Protein AF-A0A2A9NE78-F1 (afdb_monomer_lite)

Foldseek 3Di:
DDDDDPPDPDPDPPPPPPPDQPPDDDDDDPVVVLVVLLVLLVVQLVLLLVLLLVLLFPPPPDPDDDDDPDPNSLQCQDCVHVCNVNVHHHDFHFFQQLAKKKWFKKWFPFFFDDPPPDDTAIDIDTFMDGQQCQLVLLVCLLAPNAPPVSLNRLLRGPDPPPDPPPPPPPPPPPPPDPVNVVVVVVVVVVVVVVVVVVVVVPDDDDDDDDDDDDDDDDDDDDPDPDPPPPPDPPVNVVSSVVSCVVCSVVCVVPNRIFTAKMKIASGNSLSVSLSVQLQPDSVRHGLLVVLVVVVPPVVCVPPPVPDDPDPDDPPPPCSPPNVNSNVSSVVRSLVSSLSSLLSQLLLLQQNVHHRAQPDSGSPDSRAPPDPVNSVDRDDLSNQAMEMEGEPPDPCRVVSLVSNVVSQVVSCVVRVVVPCPPDDNPDPPRDTSYHYFYAYRSGFTDRPPDPDTDNGDDDPPPDQQPLVVVLVVLVVCLVVLVDQDDPCNVVSVVVNVVSVVVNVVSVVVNSVSVSSVCVVVVCNVVSSD

Secondary structure (DSSP, 8-state):
---PPPP-PPP-------PPPPPPPPPPPHHHHHHHHHHHHHHHHHHHHHHHHHHHSPPP--TTS-PPPPP-GGGGGSTTSHHHHTT----PPPGGGGS-EEEEEEEEEEEEPPSTTSPPEEEEEEEEEEGGGHHHHHHHHTSTTS-HHHHHHHHTB--TTS-----------S---HHHHHHHHHHHHHHHHHHHTTTGGG------PPPPP-PPPP-----SPPP---PPPHHHHHHHHHHHHHHGGGGGTS-SEEEEEEEEESSHHHHHHHHHHTTB-TTS-BHHHHHHHGGG-GGGGS-GGGPPPTTPPPP--GGG-HHHHHHHHHHHHHHHHHHHHHHHHHHHHTGGG--TT--SSTT---TTTSGGGGTSPPPHHHH-EEEEEETTSTTHHHHHHHHHHHHHHHHHHHHHHHTTTT----TTPPPSEEEEEE-TT--EE-TTS--EEPPPPP------HHHHHHHHHHHHGGGGS---STTHHHHHHHHHHHHHHHHHHHHHHHHHHHHHHHHHHHHHHT--

Organism: NCBI:txid703135

Sequence (528 aa):
MIRCSPPRAFPAQRAVKTSTPPPAQPPGPPAEAVRILSRRIEKAERDERMSITMAMTPPKTHMGGFTRPQKIVPFNWLPGGHLSHNNKLYEPPPPQAYEPHTVFLLEGRYLSRQSLGRVDAVKYIVEVCQEGDLEAVLRRYNSHKAPAELIEAMDNARWPWVTKRGKLKEIKSKHITSEEEAAIFQEAAEDVEDIEHLQEEQGAELDIPPPVEHPTEHLPDPDTPPPSTSRATSKDEALRAATRAKYLPTLSTTPFFRPLLTITLPTRPLALSILRLSKSLINGLPFNSYVMSDLVSPMHFFIPSLRPKKGSKPPQTEFQHPSTYNARTRCLRLDRLLHLSSSLAELLIGARGGIAGLRFSPDTLGRGLNPHDLVHPLTPSQRTISIGVGAWYKREEELRRDYELTNRHILERYTDTYDSHTLRYSSSSPDPFAIYQLDEFGKRFIPGTSTQVPWAPVKQFLAPSSARELTQLRKKLPEYKYIEGPNAKQLSEERKELIARIDALNVQHIRELAAWKAARHARVTYAG

Radius of gyration: 31.41 Å; chains: 1; bounding box: 91×76×102 Å

Structure (mmCIF, N/CA/C/O backbone):
data_AF-A0A2A9NE78-F1
#
_entry.id   AF-A0A2A9NE78-F1
#
loop_
_atom_site.group_PDB
_atom_site.id
_atom_site.type_symbol
_atom_site.label_atom_id
_atom_site.label_alt_id
_atom_site.label_comp_id
_atom_site.label_asym_id
_atom_site.label_entity_id
_atom_site.label_seq_id
_atom_site.pdbx_PDB_ins_code
_atom_site.Cartn_x
_atom_site.Cartn_y
_atom_site.Cartn_z
_atom_site.occupancy
_atom_site.B_iso_or_equiv
_atom_site.auth_seq_id
_atom_site.auth_comp_id
_atom_site.auth_asym_id
_atom_site.auth_atom_id
_atom_site.pdbx_PDB_model_num
ATOM 1 N N . MET A 1 1 ? 58.543 33.494 0.838 1.00 46.06 1 MET A N 1
ATOM 2 C CA . MET A 1 1 ? 58.643 32.395 -0.151 1.00 46.06 1 MET A CA 1
ATOM 3 C C . MET A 1 1 ? 57.917 31.173 0.396 1.00 46.06 1 MET A C 1
ATOM 5 O O . MET A 1 1 ? 58.425 30.536 1.309 1.00 46.06 1 MET A O 1
ATOM 9 N N . ILE A 1 2 ? 56.710 30.887 -0.097 1.00 45.94 2 ILE A N 1
ATOM 10 C CA . ILE A 1 2 ? 55.918 29.718 0.318 1.00 45.94 2 ILE A CA 1
ATOM 11 C C . ILE A 1 2 ? 56.393 28.525 -0.520 1.00 45.94 2 ILE A C 1
ATOM 13 O O . ILE A 1 2 ? 56.234 28.521 -1.739 1.00 45.94 2 ILE A O 1
ATOM 17 N N . ARG A 1 3 ? 57.033 27.539 0.121 1.00 49.00 3 ARG A N 1
ATOM 18 C CA . ARG A 1 3 ? 57.474 26.298 -0.535 1.00 49.00 3 ARG A CA 1
ATOM 19 C C . ARG A 1 3 ? 56.240 25.464 -0.887 1.00 49.00 3 ARG A C 1
ATOM 21 O O . ARG A 1 3 ? 55.664 24.821 -0.016 1.00 49.00 3 ARG A O 1
ATOM 28 N N . CYS A 1 4 ? 55.837 25.483 -2.154 1.00 48.81 4 CYS A N 1
ATOM 29 C CA . CYS A 1 4 ? 54.844 24.550 -2.677 1.00 48.81 4 CYS A CA 1
ATOM 30 C C . CYS A 1 4 ? 55.452 23.141 -2.669 1.00 48.81 4 CYS A C 1
ATOM 32 O O . CYS A 1 4 ? 56.478 22.904 -3.306 1.00 48.81 4 CYS A O 1
ATOM 34 N N . SER A 1 5 ? 54.861 22.213 -1.915 1.00 58.41 5 SER A N 1
ATOM 35 C CA . SER A 1 5 ? 55.251 20.803 -1.970 1.00 58.41 5 SER A CA 1
ATOM 36 C C . SER A 1 5 ? 54.915 20.225 -3.352 1.00 58.41 5 SER A C 1
ATOM 38 O O . SER A 1 5 ? 53.854 20.550 -3.891 1.00 58.41 5 SER A O 1
ATOM 40 N N . PRO A 1 6 ? 55.781 19.378 -3.937 1.00 70.56 6 PRO A N 1
ATOM 41 C CA . PRO A 1 6 ? 55.504 18.758 -5.227 1.00 70.56 6 PRO A CA 1
ATOM 42 C C . PRO A 1 6 ? 54.228 17.901 -5.148 1.00 70.56 6 PRO A C 1
ATOM 44 O O . PRO A 1 6 ? 53.963 17.297 -4.100 1.00 70.56 6 PRO A O 1
ATOM 47 N N . PRO A 1 7 ? 53.425 17.836 -6.226 1.00 66.19 7 PRO A N 1
ATOM 48 C CA . PRO A 1 7 ? 52.207 17.039 -6.251 1.00 66.19 7 PRO A CA 1
ATOM 49 C C . PRO A 1 7 ? 52.546 15.578 -5.940 1.00 66.19 7 PRO A C 1
ATOM 51 O O . PRO A 1 7 ? 53.390 14.964 -6.592 1.00 66.19 7 PRO A O 1
ATOM 54 N N . ARG A 1 8 ? 51.896 15.021 -4.912 1.00 67.44 8 ARG A N 1
ATOM 55 C CA . ARG A 1 8 ? 51.997 13.598 -4.570 1.00 67.44 8 ARG A CA 1
ATOM 56 C C . ARG A 1 8 ? 51.549 12.802 -5.795 1.00 67.44 8 ARG A C 1
ATOM 58 O O . ARG A 1 8 ? 50.382 12.888 -6.174 1.00 67.44 8 ARG A O 1
ATOM 65 N N . ALA A 1 9 ? 52.466 12.057 -6.412 1.00 69.00 9 ALA A N 1
ATOM 66 C CA . ALA A 1 9 ? 52.138 11.156 -7.507 1.00 69.00 9 ALA A CA 1
ATOM 67 C C . ALA A 1 9 ? 51.003 10.229 -7.051 1.00 69.00 9 ALA A C 1
ATOM 69 O O . ALA A 1 9 ? 51.137 9.526 -6.045 1.00 69.00 9 ALA A O 1
ATOM 70 N N . PHE A 1 10 ? 49.862 10.277 -7.744 1.00 62.84 10 PHE A N 1
ATOM 71 C CA . PHE A 1 10 ? 48.776 9.340 -7.486 1.00 62.84 10 PHE A CA 1
ATOM 72 C C . PHE A 1 10 ? 49.339 7.923 -7.644 1.00 62.84 10 PHE A C 1
ATOM 74 O O . PHE A 1 10 ? 50.047 7.672 -8.623 1.00 62.84 10 PHE A O 1
ATOM 81 N N . PRO A 1 11 ? 49.081 7.001 -6.698 1.00 68.44 11 PRO A N 1
ATOM 82 C CA . PRO A 1 11 ? 49.535 5.627 -6.841 1.00 68.44 11 PRO A CA 1
ATOM 83 C C . PRO A 1 11 ? 49.015 5.105 -8.179 1.00 68.44 11 PRO A C 1
ATOM 85 O O . PRO A 1 11 ? 47.812 5.198 -8.440 1.00 68.44 11 PRO A O 1
ATOM 88 N N . ALA A 1 12 ? 49.930 4.624 -9.030 1.00 67.81 12 ALA A N 1
ATOM 89 C CA . ALA A 1 12 ? 49.599 4.048 -10.326 1.00 67.81 12 ALA A CA 1
ATOM 90 C C . ALA A 1 12 ? 48.401 3.116 -10.137 1.00 67.81 12 ALA A C 1
ATOM 92 O O . ALA A 1 12 ? 48.454 2.210 -9.297 1.00 67.81 12 ALA A O 1
ATOM 93 N N . GLN A 1 13 ? 47.295 3.412 -10.830 1.00 66.94 13 GLN A N 1
ATOM 94 C CA . GLN A 1 13 ? 46.065 2.641 -10.713 1.00 66.94 13 GLN A CA 1
ATOM 95 C C . GLN A 1 13 ? 46.436 1.176 -10.910 1.00 66.94 13 GLN A C 1
ATOM 97 O O . GLN A 1 13 ? 46.930 0.794 -11.970 1.00 66.94 13 GLN A O 1
ATOM 102 N N . ARG A 1 14 ? 46.291 0.379 -9.844 1.00 65.44 14 ARG A N 1
ATOM 103 C CA . ARG A 1 14 ? 46.592 -1.051 -9.861 1.00 65.44 14 ARG A CA 1
ATOM 104 C C . ARG A 1 14 ? 45.829 -1.620 -11.049 1.00 65.44 14 ARG A C 1
ATOM 106 O O . ARG A 1 14 ? 44.600 -1.570 -11.024 1.00 65.44 14 ARG A O 1
ATOM 113 N N . ALA A 1 15 ? 46.550 -2.080 -12.075 1.00 70.19 15 ALA A N 1
ATOM 114 C CA . ALA A 1 15 ? 45.949 -2.659 -13.267 1.00 70.19 15 ALA A CA 1
ATOM 115 C C . ALA A 1 15 ? 44.880 -3.652 -12.804 1.00 70.19 15 ALA A C 1
ATOM 117 O O . ALA A 1 15 ? 45.188 -4.599 -12.070 1.00 70.19 15 ALA A O 1
ATOM 118 N N . VAL A 1 16 ? 43.614 -3.352 -13.112 1.00 70.12 16 VAL A N 1
ATOM 119 C CA . VAL A 1 16 ? 42.485 -4.195 -12.725 1.00 70.12 16 VAL A CA 1
ATOM 120 C C . VAL A 1 16 ? 42.755 -5.532 -13.389 1.00 70.12 16 VAL A C 1
ATOM 122 O O . VAL A 1 16 ? 42.703 -5.623 -14.612 1.00 70.12 16 VAL A O 1
ATOM 125 N N . LYS A 1 17 ? 43.143 -6.540 -12.594 1.00 73.06 17 LYS A N 1
ATOM 126 C CA . LYS A 1 17 ? 43.376 -7.895 -13.092 1.00 73.06 17 LYS A CA 1
ATOM 127 C C . LYS A 1 17 ? 42.124 -8.285 -13.867 1.00 73.06 17 LYS A C 1
ATOM 129 O O . LYS A 1 17 ? 41.056 -8.402 -13.270 1.00 73.06 17 LYS A O 1
ATOM 134 N N . THR A 1 18 ? 42.256 -8.428 -15.180 1.00 69.31 18 THR A N 1
ATOM 135 C CA . THR A 1 18 ? 41.216 -8.931 -16.070 1.00 69.31 18 THR A CA 1
ATOM 136 C C . THR A 1 18 ? 40.994 -10.393 -15.708 1.00 69.31 18 THR A C 1
ATOM 138 O O . THR A 1 18 ? 41.598 -11.294 -16.279 1.00 69.31 18 THR A O 1
ATOM 141 N N . SER A 1 19 ? 40.194 -10.642 -14.668 1.00 74.94 19 SER A N 1
ATOM 142 C CA . SER A 1 19 ? 39.783 -11.995 -14.325 1.00 74.94 19 SER A CA 1
ATOM 143 C C . SER A 1 19 ? 39.000 -12.534 -15.510 1.00 74.94 19 SER A C 1
ATOM 145 O O . SER A 1 19 ? 37.966 -11.965 -15.870 1.00 74.94 19 SER A O 1
ATOM 147 N N . THR A 1 20 ? 39.504 -13.602 -16.120 1.00 79.25 20 THR A N 1
ATOM 148 C CA . THR A 1 20 ? 38.792 -14.350 -17.153 1.00 79.25 20 THR A CA 1
ATOM 149 C C . THR A 1 20 ? 37.369 -14.618 -16.653 1.00 79.25 20 THR A C 1
ATOM 151 O O . THR A 1 20 ? 37.225 -15.063 -15.507 1.00 79.25 20 THR A O 1
ATOM 154 N N . PRO A 1 21 ? 36.319 -14.297 -17.433 1.00 76.56 21 PRO A N 1
ATOM 155 C CA . PRO A 1 21 ? 34.951 -14.528 -16.994 1.00 76.56 21 PRO A CA 1
ATOM 156 C C . PRO A 1 21 ? 34.795 -16.012 -16.632 1.00 76.56 21 PRO A C 1
ATOM 158 O O . PRO A 1 21 ? 35.330 -16.866 -17.346 1.00 76.56 21 PRO A O 1
ATOM 161 N N . PRO A 1 22 ? 34.118 -16.338 -15.517 1.00 78.94 22 PRO A N 1
ATOM 162 C CA . PRO A 1 22 ? 33.900 -17.728 -15.145 1.00 78.94 22 PRO A CA 1
ATOM 163 C C . PRO A 1 22 ? 33.196 -18.467 -16.297 1.00 78.94 22 PRO A C 1
ATOM 165 O O . PRO A 1 22 ? 32.340 -17.867 -16.958 1.00 78.94 22 PRO A O 1
ATOM 168 N N . PRO A 1 23 ? 33.548 -19.741 -16.562 1.00 85.12 23 PRO A N 1
ATOM 169 C CA . PRO A 1 23 ? 32.926 -20.520 -17.628 1.00 85.12 23 PRO A CA 1
ATOM 170 C C . PRO A 1 23 ? 31.403 -20.535 -17.453 1.00 85.12 23 PRO A C 1
ATOM 172 O O . PRO A 1 23 ? 30.902 -20.625 -16.328 1.00 85.12 23 PRO A O 1
ATOM 175 N N . ALA A 1 24 ? 30.667 -20.412 -18.562 1.00 82.19 24 ALA A N 1
ATOM 176 C CA . ALA A 1 24 ? 29.209 -20.415 -18.544 1.00 82.19 24 ALA A CA 1
ATOM 177 C C . ALA A 1 24 ? 28.707 -21.716 -17.897 1.00 82.19 24 ALA A C 1
ATOM 179 O O . ALA A 1 24 ? 29.040 -22.808 -18.355 1.00 82.19 24 ALA A O 1
ATOM 180 N N . GLN A 1 25 ? 27.935 -21.601 -16.814 1.00 81.88 25 GLN A N 1
ATOM 181 C CA . GLN A 1 25 ? 27.323 -22.768 -16.184 1.00 81.88 25 GLN A CA 1
ATOM 182 C C . GLN A 1 25 ? 26.354 -23.426 -17.180 1.00 81.88 25 GLN A C 1
ATOM 184 O O . GLN A 1 25 ? 25.634 -22.700 -17.876 1.00 81.88 25 GLN A O 1
ATOM 189 N N . PRO A 1 26 ? 26.319 -24.770 -17.269 1.00 85.25 26 PRO A N 1
ATOM 190 C CA . PRO A 1 26 ? 25.344 -25.454 -18.107 1.00 85.25 26 PRO A CA 1
ATOM 191 C C . PRO A 1 26 ? 23.920 -25.044 -17.690 1.00 85.25 26 PRO A C 1
ATOM 193 O O . PRO A 1 26 ? 23.681 -24.799 -16.502 1.00 85.25 26 PRO A O 1
ATOM 196 N N . PRO A 1 27 ? 22.972 -24.930 -18.639 1.00 83.75 27 PRO A N 1
ATOM 197 C CA . PRO A 1 27 ? 21.602 -24.553 -18.320 1.00 83.75 27 PRO A CA 1
ATOM 198 C C . PRO A 1 27 ? 21.004 -25.578 -17.350 1.00 83.75 27 PRO A C 1
ATOM 200 O O . PRO A 1 27 ? 20.938 -26.767 -17.655 1.00 83.75 27 PRO A O 1
ATOM 203 N N . GLY A 1 28 ? 20.601 -25.118 -16.163 1.00 88.50 28 GLY A N 1
ATOM 204 C CA . GLY A 1 28 ? 19.933 -25.961 -15.175 1.00 88.50 28 GLY A CA 1
ATOM 205 C C . GLY A 1 28 ? 18.557 -26.451 -15.655 1.00 88.50 28 GLY A C 1
ATOM 206 O O . GLY A 1 28 ? 18.054 -25.995 -16.689 1.00 88.50 28 GLY A O 1
ATOM 207 N N . PRO A 1 29 ? 17.908 -27.354 -14.900 1.00 91.50 29 PRO A N 1
ATOM 208 C CA . PRO A 1 29 ? 16.560 -27.828 -15.195 1.00 91.50 29 PRO A CA 1
ATOM 209 C C . PRO A 1 29 ? 15.573 -26.668 -15.431 1.00 91.50 29 PRO A C 1
ATOM 211 O O . PRO A 1 29 ? 15.650 -25.639 -14.751 1.00 91.50 29 PRO A O 1
ATOM 214 N N . PRO A 1 30 ? 14.573 -26.822 -16.319 1.00 81.56 30 PRO A N 1
ATOM 215 C CA . PRO A 1 30 ? 13.663 -25.732 -16.684 1.00 81.56 30 PRO A CA 1
ATOM 216 C C . PRO A 1 30 ? 12.898 -25.161 -15.480 1.00 81.56 30 PRO A C 1
ATOM 218 O O . PRO A 1 30 ? 12.689 -23.953 -15.401 1.00 81.56 30 PRO A O 1
ATOM 221 N N . ALA A 1 31 ? 12.540 -25.996 -14.498 1.00 81.69 31 ALA A N 1
ATOM 222 C CA . ALA A 1 31 ? 11.894 -25.559 -13.257 1.00 81.69 31 ALA A CA 1
ATOM 223 C C . ALA A 1 31 ? 12.786 -24.629 -12.412 1.00 81.69 31 ALA A C 1
ATOM 225 O O . ALA A 1 31 ? 12.296 -23.679 -11.794 1.00 81.69 31 ALA A O 1
ATOM 226 N N . GLU A 1 32 ? 14.096 -24.878 -12.395 1.00 86.94 32 GLU A N 1
ATOM 227 C CA . GLU A 1 32 ? 15.063 -24.025 -11.710 1.00 86.94 32 GLU A CA 1
ATOM 228 C C . GLU A 1 32 ? 15.209 -22.684 -12.430 1.00 86.94 32 GLU A C 1
ATOM 230 O O . GLU A 1 32 ? 15.196 -21.639 -11.779 1.00 86.94 32 GLU A O 1
ATOM 235 N N . ALA A 1 33 ? 15.221 -22.688 -13.767 1.00 83.69 33 ALA A N 1
ATOM 236 C CA . ALA A 1 33 ? 15.226 -21.462 -14.562 1.00 83.69 33 ALA A CA 1
ATOM 237 C C . ALA A 1 33 ? 14.019 -20.559 -14.236 1.00 83.69 33 ALA A C 1
ATOM 239 O O . ALA A 1 33 ? 14.192 -19.349 -14.076 1.00 83.69 33 ALA A O 1
ATOM 240 N N . VAL A 1 34 ? 12.821 -21.132 -14.033 1.00 79.00 34 VAL A N 1
ATOM 241 C CA . VAL A 1 34 ? 11.624 -20.373 -13.606 1.00 79.00 34 VAL A CA 1
ATOM 242 C C . VAL A 1 34 ? 11.826 -19.728 -12.237 1.00 79.00 34 VAL A C 1
ATOM 244 O O . VAL A 1 34 ? 11.523 -18.550 -12.060 1.00 79.00 34 VAL A O 1
ATOM 247 N N . ARG A 1 35 ? 12.356 -20.484 -11.266 1.00 85.62 35 ARG A N 1
ATOM 248 C CA . ARG A 1 35 ? 12.626 -19.984 -9.907 1.00 85.62 35 ARG A CA 1
ATOM 249 C C . ARG A 1 35 ? 13.704 -18.899 -9.904 1.00 85.62 35 ARG A C 1
ATOM 251 O O . ARG A 1 35 ? 13.615 -17.939 -9.143 1.00 85.62 35 ARG A O 1
ATOM 258 N N . ILE A 1 36 ? 14.734 -19.036 -10.738 1.00 86.75 36 ILE A N 1
ATOM 259 C CA . ILE A 1 36 ? 15.783 -18.022 -10.894 1.00 86.75 36 ILE A CA 1
ATOM 260 C C . ILE A 1 36 ? 15.187 -16.747 -11.493 1.00 86.75 36 ILE A C 1
ATOM 262 O O . ILE A 1 36 ? 15.444 -15.660 -10.975 1.00 86.75 36 ILE A O 1
ATOM 266 N N . LEU A 1 37 ? 14.371 -16.871 -12.542 1.00 85.19 37 LEU A N 1
ATOM 267 C CA . LEU A 1 37 ? 13.705 -15.742 -13.186 1.00 85.19 37 LEU A CA 1
ATOM 268 C C . LEU A 1 37 ? 12.755 -15.029 -12.215 1.00 85.19 37 LEU A C 1
ATOM 270 O O . LEU A 1 37 ? 12.850 -13.812 -12.072 1.00 85.19 37 LEU A O 1
ATOM 274 N N . SER A 1 38 ? 11.924 -15.760 -11.464 1.00 83.12 38 SER A N 1
ATOM 275 C CA . SER A 1 38 ? 11.022 -15.152 -10.476 1.00 83.12 38 SER A CA 1
ATOM 276 C C . SER A 1 38 ? 11.793 -14.384 -9.396 1.00 83.12 38 SER A C 1
ATOM 278 O O . SER A 1 38 ? 11.471 -13.234 -9.106 1.00 83.12 38 SER A O 1
ATOM 280 N N . ARG A 1 39 ? 12.889 -14.956 -8.875 1.00 88.62 39 ARG A N 1
ATOM 281 C CA . ARG A 1 39 ? 13.775 -14.280 -7.911 1.00 88.62 39 ARG A CA 1
ATOM 282 C C . ARG A 1 39 ? 14.427 -13.024 -8.491 1.00 88.62 39 ARG A C 1
ATOM 284 O O . ARG A 1 39 ? 14.633 -12.057 -7.756 1.00 88.62 39 ARG A O 1
ATOM 291 N N . ARG A 1 40 ? 14.790 -13.026 -9.780 1.00 88.88 40 ARG A N 1
ATOM 292 C CA . ARG A 1 40 ? 15.362 -11.852 -10.463 1.00 88.88 40 ARG A CA 1
ATOM 293 C C . ARG A 1 40 ? 14.331 -10.738 -10.612 1.00 88.88 40 ARG A C 1
ATOM 295 O O . ARG A 1 40 ? 14.656 -9.606 -10.269 1.00 88.88 40 ARG A O 1
ATOM 302 N N . ILE A 1 41 ? 13.103 -11.070 -11.008 1.00 88.50 41 ILE A N 1
ATOM 303 C CA . ILE A 1 41 ? 11.980 -10.125 -11.098 1.00 88.50 41 ILE A CA 1
ATOM 304 C C . ILE A 1 41 ? 11.679 -9.507 -9.724 1.00 88.50 41 ILE A C 1
ATOM 306 O O . ILE A 1 41 ? 11.654 -8.286 -9.576 1.00 88.50 41 ILE A O 1
ATOM 310 N N . GLU A 1 42 ? 11.529 -10.332 -8.682 1.00 89.25 42 GLU A N 1
ATOM 311 C CA . GLU A 1 42 ? 11.305 -9.853 -7.309 1.00 89.25 42 GLU A CA 1
ATOM 312 C C . GLU A 1 42 ? 12.451 -8.967 -6.808 1.00 89.25 42 GLU A C 1
ATOM 314 O O . GLU A 1 42 ? 12.244 -8.001 -6.068 1.00 89.25 42 GLU A O 1
ATOM 319 N N . LYS A 1 43 ? 13.688 -9.304 -7.186 1.00 91.75 43 LYS A N 1
ATOM 320 C CA . LYS A 1 43 ? 14.858 -8.499 -6.849 1.00 91.75 43 LYS A CA 1
ATOM 321 C C . LYS A 1 43 ? 14.836 -7.153 -7.570 1.00 91.75 43 LYS A C 1
ATOM 323 O O . LYS A 1 43 ? 15.115 -6.152 -6.921 1.00 91.75 43 LYS A O 1
ATOM 328 N N . ALA A 1 44 ? 14.507 -7.119 -8.856 1.00 90.50 44 ALA A N 1
ATOM 329 C CA . ALA A 1 44 ? 14.427 -5.883 -9.623 1.00 90.50 44 ALA A CA 1
ATOM 330 C C . ALA A 1 44 ? 13.433 -4.897 -8.993 1.00 90.50 44 ALA A C 1
ATOM 332 O O . ALA A 1 44 ? 13.774 -3.740 -8.754 1.00 90.50 44 ALA A O 1
ATOM 333 N N . GLU A 1 45 ? 12.251 -5.380 -8.609 1.00 92.81 45 GLU A N 1
ATOM 334 C CA . GLU A 1 45 ? 11.261 -4.564 -7.904 1.00 92.81 45 GLU A CA 1
ATOM 335 C C . GLU A 1 45 ? 11.745 -4.128 -6.511 1.00 92.81 45 GLU A C 1
ATOM 337 O O . GLU A 1 45 ? 11.556 -2.979 -6.097 1.00 92.81 45 GLU A O 1
ATOM 342 N N . ARG A 1 46 ? 12.400 -5.031 -5.766 1.00 93.50 46 ARG A N 1
ATOM 343 C CA . ARG A 1 46 ? 13.005 -4.707 -4.466 1.00 93.50 46 ARG A CA 1
ATOM 344 C C . ARG A 1 46 ? 14.035 -3.581 -4.600 1.00 93.50 46 ARG A C 1
ATOM 346 O O . ARG A 1 46 ? 14.050 -2.698 -3.743 1.00 93.50 46 ARG A O 1
ATOM 353 N N . ASP A 1 47 ? 14.867 -3.604 -5.636 1.00 92.62 47 ASP A N 1
ATOM 354 C CA . ASP A 1 47 ? 15.911 -2.604 -5.886 1.00 92.62 47 ASP A CA 1
ATOM 355 C C . ASP A 1 47 ? 15.310 -1.224 -6.233 1.00 92.62 47 ASP A C 1
ATOM 357 O O . ASP A 1 47 ? 15.782 -0.199 -5.727 1.00 92.62 47 ASP A O 1
ATOM 361 N N . GLU A 1 48 ? 14.220 -1.183 -7.009 1.00 93.50 48 GLU A N 1
ATOM 362 C CA . GLU A 1 48 ? 13.455 0.051 -7.264 1.00 93.50 48 GLU A CA 1
ATOM 363 C C . GLU A 1 48 ? 12.864 0.619 -5.970 1.00 93.50 48 GLU A C 1
ATOM 365 O O . GLU A 1 48 ? 13.090 1.784 -5.633 1.00 93.50 48 GLU A O 1
ATOM 370 N N . ARG A 1 49 ? 12.193 -0.225 -5.175 1.00 95.06 49 ARG A N 1
ATOM 371 C CA . ARG A 1 49 ? 11.642 0.163 -3.868 1.00 95.06 49 ARG A CA 1
ATOM 372 C C . ARG A 1 49 ? 12.719 0.707 -2.930 1.00 95.06 49 ARG A C 1
ATOM 374 O O . ARG A 1 49 ? 12.483 1.681 -2.215 1.00 95.06 49 ARG A O 1
ATOM 381 N N . MET A 1 50 ? 13.898 0.085 -2.898 1.00 93.38 50 MET A N 1
ATOM 382 C CA . MET A 1 50 ? 15.021 0.559 -2.083 1.00 93.38 50 MET A CA 1
ATOM 383 C C . MET A 1 50 ? 15.476 1.954 -2.511 1.00 93.38 50 MET A C 1
ATOM 385 O O . MET A 1 50 ? 15.695 2.800 -1.648 1.00 93.38 50 MET A O 1
ATOM 389 N N . SER A 1 51 ? 15.546 2.207 -3.816 1.00 93.06 51 SER A N 1
ATOM 390 C CA . SER A 1 51 ? 15.948 3.504 -4.378 1.00 93.06 51 SER A CA 1
ATOM 391 C C . SER A 1 51 ? 14.953 4.609 -4.027 1.00 93.06 51 SER A C 1
ATOM 393 O O . SER A 1 51 ? 15.351 5.661 -3.532 1.00 93.06 51 SER A O 1
ATOM 395 N N . ILE A 1 52 ? 13.653 4.331 -4.175 1.00 95.38 52 ILE A N 1
ATOM 396 C CA . ILE A 1 52 ? 12.573 5.243 -3.768 1.00 95.38 52 ILE A CA 1
ATOM 397 C C . ILE A 1 52 ? 12.639 5.506 -2.259 1.00 95.38 52 ILE A C 1
ATOM 399 O O . ILE A 1 52 ? 12.637 6.656 -1.825 1.00 95.38 52 ILE A O 1
ATOM 403 N N . THR A 1 53 ? 12.759 4.449 -1.447 1.00 95.69 53 THR A N 1
ATOM 404 C CA . THR A 1 53 ? 12.857 4.579 0.017 1.00 95.69 53 THR A CA 1
ATOM 405 C C . THR A 1 53 ? 14.054 5.448 0.413 1.00 95.69 53 THR A C 1
ATOM 407 O O . THR A 1 53 ? 13.929 6.277 1.311 1.00 95.69 53 THR A O 1
ATOM 410 N N . MET A 1 54 ? 15.206 5.284 -0.248 1.00 93.00 54 MET A N 1
ATOM 411 C CA . MET A 1 54 ? 16.404 6.091 0.004 1.00 93.00 54 MET A CA 1
ATOM 412 C C . MET A 1 54 ? 16.193 7.562 -0.360 1.00 93.00 54 MET A C 1
ATOM 414 O O . MET A 1 54 ? 16.548 8.418 0.441 1.00 93.00 54 MET A O 1
ATOM 418 N N . ALA A 1 55 ? 15.562 7.853 -1.502 1.00 93.50 55 ALA A N 1
ATOM 419 C CA . ALA A 1 55 ? 15.252 9.221 -1.924 1.00 93.50 55 ALA A CA 1
ATOM 420 C C . ALA A 1 55 ? 14.270 9.932 -0.972 1.00 93.50 55 ALA A C 1
ATOM 422 O O . ALA A 1 55 ? 14.377 11.135 -0.749 1.00 93.50 55 ALA A O 1
ATOM 423 N N . MET A 1 56 ? 13.328 9.182 -0.393 1.00 95.31 56 MET A N 1
ATOM 424 C CA . MET A 1 56 ? 12.339 9.699 0.559 1.00 95.31 56 MET A CA 1
ATOM 425 C C . MET A 1 56 ? 12.842 9.785 2.005 1.00 95.31 56 MET A C 1
ATOM 427 O O . MET A 1 56 ? 12.256 10.494 2.822 1.00 95.31 56 MET A O 1
ATOM 431 N N . THR A 1 57 ? 13.882 9.030 2.361 1.00 93.06 57 THR A N 1
ATOM 432 C CA . THR A 1 57 ? 14.422 9.046 3.723 1.00 93.06 57 THR A CA 1
ATOM 433 C C . THR A 1 57 ? 15.290 10.290 3.881 1.00 93.06 57 THR A C 1
ATOM 435 O O . THR A 1 57 ? 16.247 10.450 3.120 1.00 93.06 57 THR A O 1
ATOM 438 N N . PRO A 1 58 ? 15.012 11.171 4.858 1.00 88.69 58 PRO A N 1
ATOM 439 C CA . PRO A 1 58 ? 15.849 12.340 5.068 1.00 88.69 58 PRO A CA 1
ATOM 440 C C . PRO A 1 58 ? 17.292 11.903 5.357 1.00 88.69 58 PRO A C 1
ATOM 442 O O . PRO A 1 58 ? 17.511 10.900 6.051 1.00 88.69 58 PRO A O 1
ATOM 445 N N . PRO A 1 59 ? 18.293 12.631 4.834 1.00 84.62 59 PRO A N 1
ATOM 446 C CA . PRO A 1 59 ? 19.679 12.319 5.124 1.00 84.62 59 PRO A CA 1
ATOM 447 C C . PRO A 1 59 ? 19.901 12.410 6.634 1.00 84.62 59 PRO A C 1
ATOM 449 O O . PRO A 1 59 ? 19.467 13.359 7.287 1.00 84.62 59 PRO A O 1
ATOM 452 N N . LYS A 1 60 ? 20.583 11.411 7.203 1.00 82.62 60 LYS A N 1
ATOM 453 C CA . LYS A 1 60 ? 20.974 11.461 8.612 1.00 82.62 60 LYS A CA 1
ATOM 454 C C . LYS A 1 60 ? 21.871 12.679 8.818 1.00 82.62 60 LYS A C 1
ATOM 456 O O . LYS A 1 60 ? 22.913 12.788 8.172 1.00 82.62 60 LYS A O 1
ATOM 461 N N . THR A 1 61 ? 21.487 13.560 9.734 1.00 72.94 61 THR A N 1
ATOM 462 C CA . THR A 1 61 ? 22.280 14.715 10.161 1.00 72.94 61 THR A CA 1
ATOM 463 C C . THR A 1 61 ? 23.446 14.237 11.030 1.00 72.94 61 THR A C 1
ATOM 465 O O . THR A 1 61 ? 23.443 14.401 12.247 1.00 72.94 61 THR A O 1
ATOM 468 N N . HIS A 1 62 ? 24.431 13.562 10.437 1.00 64.19 62 HIS A N 1
ATOM 469 C CA . HIS A 1 62 ? 25.692 13.300 11.125 1.00 64.19 62 HIS A CA 1
ATOM 470 C C . HIS A 1 62 ? 26.542 14.572 11.091 1.00 64.19 62 HIS A C 1
ATOM 472 O O . HIS A 1 62 ? 26.781 15.137 10.024 1.00 64.19 62 HIS A O 1
ATOM 478 N N . MET A 1 63 ? 26.976 15.033 12.265 1.00 51.84 63 MET A N 1
ATOM 479 C CA . MET A 1 63 ? 27.845 16.199 12.395 1.00 51.84 63 MET A CA 1
ATOM 480 C C . MET A 1 63 ? 29.184 15.949 11.677 1.00 51.84 63 MET A C 1
ATOM 482 O O . MET A 1 63 ? 29.906 15.015 12.014 1.00 51.84 63 MET A O 1
ATOM 486 N N . GLY A 1 64 ? 29.516 16.797 10.699 1.00 58.59 64 GLY A N 1
ATOM 487 C CA . GLY A 1 64 ? 30.905 17.129 10.356 1.00 58.59 64 GLY A CA 1
ATOM 488 C C . GLY A 1 64 ? 31.739 16.137 9.534 1.00 58.59 64 GLY A C 1
ATOM 489 O O . GLY A 1 64 ? 32.958 16.158 9.665 1.00 58.59 64 GLY A O 1
ATOM 490 N N . GLY A 1 65 ? 31.153 15.302 8.670 1.00 64.75 65 GLY A N 1
ATOM 491 C CA . GLY A 1 65 ? 31.925 14.468 7.733 1.00 64.75 65 GLY A CA 1
ATOM 492 C C . GLY A 1 65 ? 31.363 14.500 6.313 1.00 64.75 65 GLY A C 1
ATOM 493 O O . GLY A 1 65 ? 30.146 14.498 6.139 1.00 64.75 65 GLY A O 1
ATOM 494 N N . PHE A 1 66 ? 32.235 14.501 5.294 1.00 63.53 66 PHE A N 1
ATOM 495 C CA . PHE A 1 66 ? 31.838 14.308 3.894 1.00 63.53 66 PHE A CA 1
ATOM 496 C C . PHE A 1 66 ? 31.066 12.989 3.772 1.00 63.53 66 PHE A C 1
ATOM 498 O O . PHE A 1 66 ? 31.646 11.900 3.831 1.00 63.53 66 PHE A O 1
ATOM 505 N N . THR A 1 67 ? 29.743 13.068 3.634 1.00 64.50 67 THR A N 1
ATOM 506 C CA . THR A 1 67 ? 28.921 11.893 3.361 1.00 64.50 67 THR A CA 1
ATOM 507 C C . THR A 1 67 ? 29.322 11.361 1.992 1.00 64.50 67 THR A C 1
ATOM 509 O O . THR A 1 67 ? 29.307 12.078 0.993 1.00 64.50 67 THR A O 1
ATOM 512 N N . ARG A 1 68 ? 29.747 10.094 1.934 1.00 73.19 68 ARG A N 1
ATOM 513 C CA . ARG A 1 68 ? 30.005 9.447 0.645 1.00 73.19 68 ARG A CA 1
ATOM 514 C C . ARG A 1 68 ? 28.709 9.499 -0.172 1.00 73.19 68 ARG A C 1
ATOM 516 O O . ARG A 1 68 ? 27.669 9.137 0.388 1.00 73.19 68 ARG A O 1
ATOM 523 N N . PRO A 1 69 ? 28.755 9.902 -1.456 1.00 76.00 69 PRO A N 1
ATOM 524 C CA . PRO A 1 69 ? 27.588 9.855 -2.322 1.00 76.00 69 PRO A CA 1
ATOM 525 C C . PRO A 1 69 ? 26.942 8.475 -2.233 1.00 76.00 69 PRO A C 1
ATOM 527 O O . PRO A 1 69 ? 27.629 7.449 -2.315 1.00 76.00 69 PRO A O 1
ATOM 530 N N . GLN A 1 70 ? 25.632 8.440 -1.999 1.00 79.69 70 GLN A N 1
ATOM 531 C CA . GLN A 1 70 ? 24.922 7.172 -1.945 1.00 79.69 70 GLN A CA 1
ATOM 532 C C . GLN A 1 70 ? 24.979 6.515 -3.323 1.00 79.69 70 GLN A C 1
ATOM 534 O O . GLN A 1 70 ? 24.748 7.155 -4.348 1.00 79.69 70 GLN A O 1
ATOM 539 N N . LYS A 1 71 ? 25.296 5.218 -3.351 1.00 83.31 71 LYS A N 1
ATOM 540 C CA . LYS A 1 71 ? 25.233 4.437 -4.586 1.00 83.31 71 LYS A CA 1
ATOM 541 C C . LYS A 1 71 ? 23.776 4.358 -5.028 1.00 83.31 71 LYS A C 1
ATOM 543 O O . LYS A 1 71 ? 22.950 3.783 -4.324 1.00 83.31 71 LYS A O 1
ATOM 548 N N . ILE A 1 72 ? 23.481 4.907 -6.198 1.00 84.56 72 ILE A N 1
ATOM 549 C CA . ILE A 1 72 ? 22.166 4.801 -6.824 1.00 84.56 72 ILE A CA 1
ATOM 550 C C . ILE A 1 72 ? 22.069 3.392 -7.435 1.00 84.56 72 ILE A C 1
ATOM 552 O O . ILE A 1 72 ? 22.777 3.049 -8.381 1.00 84.56 72 ILE A O 1
ATOM 556 N N . VAL A 1 73 ? 21.235 2.540 -6.833 1.00 87.25 73 VAL A N 1
ATOM 557 C CA . VAL A 1 73 ? 21.120 1.104 -7.159 1.00 87.25 73 VAL A CA 1
ATOM 558 C C . VAL A 1 73 ? 20.801 0.827 -8.641 1.00 87.25 73 VAL A C 1
ATOM 560 O O . VAL A 1 73 ? 21.386 -0.115 -9.180 1.00 87.25 73 VAL A O 1
ATOM 563 N N . PRO A 1 74 ? 19.966 1.631 -9.335 1.00 84.38 74 PRO A N 1
ATOM 564 C CA . PRO A 1 74 ? 19.679 1.461 -10.758 1.00 84.38 74 PRO A CA 1
ATOM 565 C C . PRO A 1 74 ? 20.920 1.424 -11.661 1.00 84.38 74 PRO A C 1
ATOM 567 O O . PRO A 1 74 ? 20.924 0.672 -12.632 1.00 84.38 74 PRO A O 1
ATOM 570 N N . PHE A 1 75 ? 22.014 2.121 -11.314 1.00 86.75 75 PHE A N 1
ATOM 571 C CA . PHE A 1 75 ? 23.253 2.088 -12.112 1.00 86.75 75 PHE A CA 1
ATOM 572 C C . PHE A 1 75 ? 23.919 0.713 -12.155 1.00 86.75 75 PHE A C 1
ATOM 574 O O . PHE A 1 75 ? 24.716 0.447 -13.050 1.00 86.75 75 PHE A O 1
ATOM 581 N N . ASN A 1 76 ? 23.594 -0.192 -11.228 1.00 88.00 76 ASN A N 1
ATOM 582 C CA . ASN A 1 76 ? 24.131 -1.549 -11.272 1.00 88.00 76 ASN A CA 1
ATOM 583 C C . ASN A 1 76 ? 23.676 -2.318 -12.518 1.00 88.00 76 ASN A C 1
ATOM 585 O O . ASN A 1 76 ? 24.374 -3.249 -12.922 1.00 88.00 76 ASN A O 1
ATOM 589 N N . TRP A 1 77 ? 22.528 -1.940 -13.084 1.00 83.56 77 TRP A N 1
ATOM 590 C CA . TRP A 1 77 ? 21.857 -2.624 -14.187 1.00 83.56 77 TRP A CA 1
ATOM 591 C C . TRP A 1 77 ? 22.105 -1.982 -15.554 1.00 83.56 77 TRP A C 1
ATOM 593 O O . TRP A 1 77 ? 21.749 -2.574 -16.568 1.00 83.56 77 TRP A O 1
ATOM 603 N N . LEU A 1 78 ? 22.717 -0.797 -15.593 1.00 84.56 78 LEU A N 1
ATOM 604 C CA . LEU A 1 78 ? 23.064 -0.136 -16.847 1.00 84.56 78 LEU A CA 1
ATOM 605 C C . LEU A 1 78 ? 24.204 -0.860 -17.579 1.00 84.56 78 LEU A C 1
ATOM 607 O O . LEU A 1 78 ? 24.979 -1.581 -16.939 1.00 84.56 78 LEU A O 1
ATOM 611 N N . PRO A 1 79 ? 24.349 -0.653 -18.902 1.00 83.12 79 PRO A N 1
ATOM 612 C CA . PRO A 1 79 ? 25.534 -1.090 -19.635 1.00 83.12 79 PRO A CA 1
ATOM 613 C C . PRO A 1 79 ? 26.816 -0.581 -18.954 1.00 83.12 79 PRO A C 1
ATOM 615 O O . PRO A 1 79 ? 26.936 0.606 -18.659 1.00 83.12 79 PRO A O 1
ATOM 618 N N . GLY A 1 80 ? 27.753 -1.485 -18.644 1.00 85.75 80 GLY A N 1
ATOM 619 C CA . GLY A 1 80 ? 28.966 -1.166 -17.865 1.00 85.75 80 GLY A CA 1
ATOM 620 C C . GLY A 1 80 ? 28.762 -1.093 -16.342 1.00 85.75 80 GLY A C 1
ATOM 621 O O . GLY A 1 80 ? 29.704 -0.868 -15.587 1.00 85.75 80 GLY A O 1
ATOM 622 N N . GLY A 1 81 ? 27.541 -1.317 -15.856 1.00 87.62 81 GLY A N 1
ATOM 623 C CA . GLY A 1 81 ? 27.244 -1.461 -14.437 1.00 87.62 81 GLY A CA 1
ATOM 624 C C . GLY A 1 81 ? 27.828 -2.746 -13.845 1.00 87.62 81 GLY A C 1
ATOM 625 O O . GLY A 1 81 ? 28.156 -3.709 -14.544 1.00 87.62 81 GLY A O 1
ATOM 626 N N . HIS A 1 82 ? 27.916 -2.803 -12.514 1.00 87.62 82 HIS A N 1
ATOM 627 C CA . HIS A 1 82 ? 28.493 -3.947 -11.798 1.00 87.62 82 HIS A CA 1
ATOM 628 C C . HIS A 1 82 ? 27.835 -5.294 -12.154 1.00 87.62 82 HIS A C 1
ATOM 630 O O . HIS A 1 82 ? 28.495 -6.332 -12.137 1.00 87.62 82 HIS A O 1
ATOM 636 N N . LEU A 1 83 ? 26.531 -5.322 -12.450 1.00 86.44 83 LEU A N 1
ATOM 637 C CA . LEU A 1 83 ? 25.838 -6.569 -12.794 1.00 86.44 83 LEU A CA 1
ATOM 638 C C . LEU A 1 83 ? 26.052 -6.952 -14.259 1.00 86.44 83 LEU A C 1
ATOM 640 O O . LEU A 1 83 ? 26.245 -8.138 -14.529 1.00 86.44 83 LEU A O 1
ATOM 644 N N . SER A 1 84 ? 26.152 -5.966 -15.155 1.00 84.75 84 SER A N 1
ATOM 645 C CA . SER A 1 84 ? 26.561 -6.176 -16.547 1.00 84.75 84 SER A CA 1
ATOM 646 C C . SER A 1 84 ? 27.948 -6.822 -16.627 1.00 84.75 84 SER A C 1
ATOM 648 O O . SER A 1 84 ? 28.120 -7.784 -17.366 1.00 84.75 84 SER A O 1
ATOM 650 N N . HIS A 1 85 ? 28.913 -6.374 -15.813 1.00 85.00 85 HIS A N 1
ATOM 651 C CA . HIS A 1 85 ? 30.256 -6.974 -15.752 1.00 85.00 85 HIS A CA 1
ATOM 652 C C . HIS A 1 85 ? 30.273 -8.427 -15.264 1.00 85.00 85 HIS A C 1
ATOM 654 O O . HIS A 1 85 ? 31.181 -9.181 -15.594 1.00 85.00 85 HIS A O 1
ATOM 660 N N . ASN A 1 86 ? 29.271 -8.827 -14.482 1.00 85.88 86 ASN A N 1
ATOM 661 C CA . ASN A 1 86 ? 29.154 -10.179 -13.941 1.00 85.88 86 ASN A CA 1
ATOM 662 C C . ASN A 1 86 ? 28.259 -11.087 -14.801 1.00 85.88 86 ASN A C 1
ATOM 664 O O . ASN A 1 86 ? 27.790 -12.109 -14.299 1.00 85.88 86 ASN A O 1
ATOM 668 N N . ASN A 1 87 ? 27.958 -10.699 -16.049 1.00 84.62 87 ASN A N 1
ATOM 669 C CA . ASN A 1 87 ? 27.025 -11.397 -16.942 1.00 84.62 87 ASN A CA 1
ATOM 670 C C . ASN A 1 87 ? 25.654 -11.675 -16.293 1.00 84.62 87 ASN A C 1
ATOM 672 O O . ASN A 1 87 ? 24.987 -12.666 -16.595 1.00 84.62 87 ASN A O 1
ATOM 676 N N . LYS A 1 88 ? 25.219 -10.815 -15.362 1.00 87.44 88 LYS A N 1
ATOM 677 C CA . LYS A 1 88 ? 23.905 -10.932 -14.724 1.00 87.44 88 LYS A CA 1
ATOM 678 C C . LYS A 1 88 ? 22.895 -10.142 -15.540 1.00 87.44 88 LYS A C 1
ATOM 680 O O . LYS A 1 88 ? 22.937 -8.916 -15.558 1.00 87.44 88 LYS A O 1
ATOM 685 N N . LEU A 1 89 ? 21.975 -10.865 -16.173 1.00 86.50 89 LEU A N 1
ATOM 686 C CA . LEU A 1 89 ? 20.865 -10.277 -16.913 1.00 86.50 89 LEU A CA 1
ATOM 687 C C . LEU A 1 89 ? 19.882 -9.594 -15.953 1.00 86.50 89 LEU A C 1
ATOM 689 O O . LEU A 1 89 ? 19.501 -10.169 -14.926 1.00 86.50 89 LEU A O 1
ATOM 693 N N . TYR A 1 90 ? 19.496 -8.367 -16.292 1.00 86.38 90 TYR A N 1
ATOM 694 C CA . TYR A 1 90 ? 18.405 -7.663 -15.635 1.00 86.38 90 TYR A CA 1
ATOM 695 C C . TYR A 1 90 ? 17.066 -8.182 -16.156 1.00 86.38 90 TYR A C 1
ATOM 697 O O . TYR A 1 90 ? 16.869 -8.253 -17.364 1.00 86.38 90 TYR A O 1
ATOM 705 N N . GLU A 1 91 ? 16.153 -8.510 -15.245 1.00 90.31 91 GLU A N 1
ATOM 706 C CA . GLU A 1 91 ? 14.772 -8.860 -15.582 1.00 90.31 91 GLU A CA 1
ATOM 707 C C . GLU A 1 91 ? 13.868 -7.736 -15.061 1.00 90.31 91 GLU A C 1
ATOM 709 O O . GLU A 1 91 ? 13.932 -7.442 -13.862 1.00 90.31 91 GLU A O 1
ATOM 714 N N . PRO A 1 92 ? 13.059 -7.080 -15.911 1.00 89.25 92 PRO A N 1
ATOM 715 C CA . PRO A 1 92 ? 12.177 -6.014 -15.459 1.00 89.25 92 PRO A CA 1
ATOM 716 C C . PRO A 1 92 ? 11.094 -6.556 -14.505 1.00 89.25 92 PRO A C 1
ATOM 718 O O . PRO A 1 92 ? 10.676 -7.714 -14.627 1.00 89.25 92 PRO A O 1
ATOM 721 N N . PRO A 1 93 ? 10.609 -5.736 -13.553 1.00 91.75 93 PRO A N 1
ATOM 722 C CA . PRO A 1 93 ? 9.413 -6.032 -12.780 1.00 91.75 93 PRO A CA 1
ATOM 723 C C . PRO A 1 93 ? 8.228 -6.353 -13.691 1.00 91.75 93 PRO A C 1
ATOM 725 O O . PRO A 1 93 ? 8.177 -5.911 -14.844 1.00 91.75 93 PRO A O 1
ATOM 728 N N . PRO A 1 94 ? 7.246 -7.113 -13.190 1.00 89.94 94 PRO A N 1
ATOM 729 C CA . PRO A 1 94 ? 6.140 -7.514 -14.028 1.00 89.94 94 PRO A CA 1
ATOM 730 C C . PRO A 1 94 ? 5.262 -6.278 -14.324 1.00 89.94 94 PRO A C 1
ATOM 732 O O . PRO A 1 94 ? 5.195 -5.375 -13.486 1.00 89.94 94 PRO A O 1
ATOM 735 N N . PRO A 1 95 ? 4.564 -6.204 -15.474 1.00 90.25 95 PRO A N 1
ATOM 736 C CA . PRO A 1 95 ? 3.829 -5.001 -15.877 1.00 90.25 95 PRO A CA 1
ATOM 737 C C . PRO A 1 95 ? 2.826 -4.490 -14.832 1.00 90.25 95 PRO A C 1
ATOM 739 O O . PRO A 1 95 ? 2.622 -3.285 -14.724 1.00 90.25 95 PRO A O 1
ATOM 742 N N . GLN A 1 96 ? 2.260 -5.380 -14.002 1.00 89.88 96 GLN A N 1
ATOM 743 C CA . GLN A 1 96 ? 1.327 -4.987 -12.936 1.00 89.88 96 GLN A CA 1
ATOM 744 C C . GLN A 1 96 ? 1.994 -4.152 -11.843 1.00 89.88 96 GLN A C 1
ATOM 746 O O . GLN A 1 96 ? 1.320 -3.405 -11.146 1.00 89.88 96 GLN A O 1
ATOM 751 N N . ALA A 1 97 ? 3.316 -4.249 -11.673 1.00 94.12 97 ALA A N 1
ATOM 752 C CA . ALA A 1 97 ? 4.038 -3.388 -10.745 1.00 94.12 97 ALA A CA 1
ATOM 753 C C . ALA A 1 97 ? 3.949 -1.905 -11.150 1.00 94.12 97 ALA A C 1
ATOM 755 O O . ALA A 1 97 ? 4.142 -1.038 -10.304 1.00 94.12 97 ALA A O 1
ATOM 756 N N . TYR A 1 98 ? 3.613 -1.604 -12.405 1.00 95.69 98 TYR A N 1
ATOM 757 C CA . TYR A 1 98 ? 3.454 -0.245 -12.922 1.00 95.69 98 TYR A CA 1
ATOM 758 C C . TYR A 1 98 ? 1.986 0.162 -13.113 1.00 95.69 98 TYR A C 1
ATOM 760 O O . TYR A 1 98 ? 1.699 1.159 -13.766 1.00 95.69 98 TYR A O 1
ATOM 768 N N . GLU A 1 99 ? 1.053 -0.604 -12.544 1.00 94.75 99 GLU A N 1
ATOM 769 C CA . GLU A 1 99 ? -0.346 -0.197 -12.418 1.00 94.75 99 GLU A CA 1
ATOM 770 C C . GLU A 1 99 ? -0.557 0.618 -11.130 1.00 94.75 99 GLU A C 1
ATOM 772 O O . GLU A 1 99 ? 0.208 0.449 -10.169 1.00 94.75 99 GLU A O 1
ATOM 777 N N . PRO A 1 100 ? -1.606 1.456 -11.058 1.00 97.12 100 PRO A N 1
ATOM 778 C CA . PRO A 1 100 ? -1.922 2.198 -9.847 1.00 97.12 100 PRO A CA 1
ATOM 779 C C . PRO A 1 100 ? -2.201 1.289 -8.643 1.00 97.12 100 PRO A C 1
ATOM 781 O O . PRO A 1 100 ? -2.970 0.326 -8.721 1.00 97.12 100 PRO A O 1
ATOM 784 N N . HIS A 1 101 ? -1.565 1.600 -7.514 1.00 97.50 101 HIS A N 1
ATOM 785 C CA . HIS A 1 101 ? -1.721 0.879 -6.251 1.00 97.50 101 HIS A CA 1
ATOM 786 C C . HIS A 1 101 ? -2.101 1.836 -5.129 1.00 97.50 101 HIS A C 1
ATOM 788 O O . HIS A 1 101 ? -1.543 2.926 -5.003 1.00 97.50 101 HIS A O 1
ATOM 794 N N . THR A 1 102 ? -3.013 1.394 -4.273 1.00 97.94 102 THR A N 1
ATOM 795 C CA . THR A 1 102 ? -3.536 2.166 -3.153 1.00 97.94 102 THR A CA 1
ATOM 796 C C . THR A 1 102 ? -2.952 1.655 -1.849 1.00 97.94 102 THR A C 1
ATOM 798 O O . THR A 1 102 ? -3.179 0.512 -1.457 1.00 97.94 102 THR A O 1
ATOM 801 N N . VAL A 1 103 ? -2.211 2.520 -1.158 1.00 98.25 103 VAL A N 1
ATOM 802 C CA . VAL A 1 103 ? -1.871 2.351 0.257 1.00 98.25 103 VAL A CA 1
ATOM 803 C C . VAL A 1 103 ? -3.087 2.772 1.068 1.00 98.25 103 VAL A C 1
ATOM 805 O O . VAL A 1 103 ? -3.611 3.861 0.847 1.00 98.25 103 VAL A O 1
ATOM 808 N N . PHE A 1 104 ? -3.530 1.963 2.018 1.00 98.25 104 PHE A N 1
ATOM 809 C CA . PHE A 1 104 ? -4.688 2.295 2.843 1.00 98.25 104 PHE A CA 1
ATOM 810 C C . PHE A 1 104 ? -4.381 2.122 4.330 1.00 98.25 104 PHE A C 1
ATOM 812 O O . PHE A 1 104 ? -3.671 1.202 4.732 1.00 98.25 104 PHE A O 1
ATOM 819 N N . LEU A 1 105 ? -4.915 3.034 5.142 1.00 98.19 105 LEU A N 1
ATOM 820 C CA . LEU A 1 105 ? -4.917 2.987 6.600 1.00 98.19 105 LEU A CA 1
ATOM 821 C C . LEU A 1 105 ? -6.338 2.659 7.055 1.00 98.19 105 LEU A C 1
ATOM 823 O O . LEU A 1 105 ? -7.235 3.494 6.926 1.00 98.19 105 LEU A O 1
ATOM 827 N N . LEU A 1 106 ? -6.538 1.455 7.589 1.00 98.38 106 LEU A N 1
ATOM 828 C CA . LEU A 1 106 ? -7.802 1.059 8.203 1.00 98.38 106 LEU A CA 1
ATOM 829 C C . LEU A 1 106 ? -7.771 1.301 9.702 1.00 98.38 106 LEU A C 1
ATOM 831 O O . LEU A 1 106 ? -6.742 1.135 10.363 1.00 98.38 106 LEU A O 1
ATOM 835 N N . GLU A 1 107 ? -8.941 1.620 10.228 1.00 97.81 107 GLU A N 1
ATOM 836 C CA . GLU A 1 107 ? -9.200 1.758 11.647 1.00 97.81 107 GLU A CA 1
ATOM 837 C C . GLU A 1 107 ? -10.351 0.828 12.054 1.00 97.81 107 GLU A C 1
ATOM 839 O O . GLU A 1 107 ? -11.405 0.811 11.413 1.00 97.81 107 GLU A O 1
ATOM 844 N N . GLY A 1 108 ? -10.155 0.060 13.128 1.00 97.94 108 GLY A N 1
ATOM 845 C CA . GLY A 1 108 ? -11.230 -0.697 13.765 1.00 97.94 108 GLY A CA 1
ATOM 846 C C . GLY A 1 108 ? -12.270 0.225 14.413 1.00 97.94 108 GLY A C 1
ATOM 847 O O . GLY A 1 108 ? -11.940 1.205 15.074 1.00 97.94 108 GLY A O 1
ATOM 848 N N . ARG A 1 109 ? -13.555 -0.089 14.255 1.00 97.31 109 ARG A N 1
ATOM 849 C CA . ARG A 1 109 ? -14.668 0.704 14.799 1.00 97.31 109 ARG A CA 1
ATOM 850 C C . ARG A 1 109 ? -14.684 0.724 16.329 1.00 97.31 109 ARG A C 1
ATOM 852 O O . ARG A 1 109 ? -15.065 1.733 16.920 1.00 97.31 109 ARG A O 1
ATOM 859 N N . TYR A 1 110 ? -14.268 -0.372 16.960 1.00 96.44 110 TYR A N 1
ATOM 860 C CA . TYR A 1 110 ? -14.301 -0.550 18.411 1.00 96.44 110 TYR A CA 1
ATOM 861 C C . TYR A 1 110 ? -12.905 -0.804 18.983 1.00 96.44 110 TYR A C 1
ATOM 863 O O . TYR A 1 110 ? -11.978 -1.207 18.281 1.00 96.44 110 TYR A O 1
ATOM 871 N N . LEU A 1 111 ? -12.759 -0.563 20.288 1.00 95.25 111 LEU A N 1
ATOM 872 C CA . LEU A 1 111 ? -11.546 -0.917 21.023 1.00 95.25 111 LEU A CA 1
ATOM 873 C C . LEU A 1 111 ? -11.443 -2.437 21.126 1.00 95.25 111 LEU A C 1
ATOM 875 O O . LEU A 1 111 ? -12.392 -3.072 21.585 1.00 95.25 111 LEU A O 1
ATOM 879 N N . SER A 1 112 ? -10.293 -2.995 20.767 1.00 94.19 112 SER A N 1
ATOM 880 C CA . SER A 1 112 ? -9.996 -4.413 20.951 1.00 94.19 112 SER A CA 1
ATOM 881 C C . SER A 1 112 ? -9.181 -4.608 22.221 1.00 94.19 112 SER A C 1
ATOM 883 O O . SER A 1 112 ? -8.235 -3.855 22.490 1.00 94.19 112 SER A O 1
ATOM 885 N N . ARG A 1 113 ? -9.545 -5.625 23.006 1.00 91.94 113 ARG A N 1
ATOM 886 C CA . ARG A 1 113 ? -8.730 -6.067 24.136 1.00 91.94 113 ARG A CA 1
ATOM 887 C C . ARG A 1 113 ? -7.401 -6.589 23.617 1.00 91.94 113 ARG A C 1
ATOM 889 O O . ARG A 1 113 ? -7.358 -7.361 22.662 1.00 91.94 113 ARG A O 1
ATOM 896 N N . GLN A 1 114 ? -6.326 -6.133 24.240 1.00 89.81 114 GLN A N 1
ATOM 897 C CA . GLN A 1 114 ? -4.987 -6.645 23.977 1.00 89.81 114 GLN A CA 1
ATOM 898 C C . GLN A 1 114 ? -4.605 -7.684 25.039 1.00 89.81 114 GLN A C 1
ATOM 900 O O . GLN A 1 114 ? -5.334 -7.902 26.006 1.00 89.81 114 GLN A O 1
ATOM 905 N N . SER A 1 115 ? -3.454 -8.333 24.854 1.00 85.06 115 SER A N 1
ATOM 906 C CA . SER A 1 115 ? -2.866 -9.229 25.854 1.00 85.06 115 SER A CA 1
ATOM 907 C C . SER A 1 115 ? -2.770 -8.562 27.235 1.00 85.06 115 SER A C 1
ATOM 909 O O . SER A 1 115 ? -2.605 -7.340 27.321 1.00 85.06 115 SER A O 1
ATOM 911 N N . LEU A 1 116 ? -2.802 -9.370 28.301 1.00 83.06 116 LEU A N 1
ATOM 912 C CA . LEU A 1 116 ? -2.688 -8.930 29.700 1.00 83.06 116 LEU A CA 1
ATOM 913 C C . LEU A 1 116 ? -1.617 -7.835 29.886 1.00 83.06 116 LEU A C 1
ATOM 915 O O . LEU A 1 116 ? -0.489 -7.960 29.409 1.00 83.06 116 LEU A O 1
ATOM 919 N N . GLY A 1 117 ? -1.993 -6.746 30.564 1.00 81.94 117 GLY A N 1
ATOM 920 C CA . GLY A 1 117 ? -1.113 -5.608 30.859 1.00 81.94 117 GLY A CA 1
ATOM 921 C C . GLY A 1 117 ? -1.041 -4.519 29.780 1.00 81.94 117 GLY A C 1
ATOM 922 O O . GLY A 1 117 ? -0.390 -3.499 29.999 1.00 81.94 117 GLY A O 1
ATOM 923 N N . ARG A 1 118 ? -1.715 -4.683 28.634 1.00 83.69 118 ARG A N 1
ATOM 924 C CA . ARG A 1 118 ? -1.817 -3.635 27.606 1.00 83.69 118 ARG A CA 1
ATOM 925 C C . ARG A 1 118 ? -3.157 -2.912 27.674 1.00 83.69 118 ARG A C 1
ATOM 927 O O . ARG A 1 118 ? -4.188 -3.504 27.973 1.00 83.69 118 ARG A O 1
ATOM 934 N N . VAL A 1 119 ? -3.131 -1.612 27.385 1.00 86.00 119 VAL A N 1
ATOM 935 C CA . VAL A 1 119 ? -4.344 -0.793 27.304 1.00 86.00 119 VAL A CA 1
ATOM 936 C C . VAL A 1 119 ? -5.124 -1.184 26.052 1.00 86.00 119 VAL A C 1
ATOM 938 O O . VAL A 1 119 ? -4.545 -1.308 24.972 1.00 86.00 119 VAL A O 1
ATOM 941 N N . ASP A 1 120 ? -6.438 -1.341 26.196 1.00 89.50 120 ASP A N 1
ATOM 942 C CA . ASP A 1 120 ? -7.333 -1.570 25.065 1.00 89.50 120 ASP A CA 1
ATOM 943 C C . ASP A 1 120 ? -7.175 -0.456 24.028 1.00 89.50 120 ASP A C 1
ATOM 945 O O . ASP A 1 120 ? -7.260 0.742 24.328 1.00 89.50 120 ASP A O 1
ATOM 949 N N . ALA A 1 121 ? -6.960 -0.861 22.784 1.00 92.62 121 ALA A N 1
ATOM 950 C CA . ALA A 1 121 ? -6.640 0.054 21.707 1.00 92.62 121 ALA A CA 1
ATOM 951 C C . ALA A 1 121 ? -7.421 -0.293 20.447 1.00 92.62 121 ALA A C 1
ATOM 953 O O . ALA A 1 121 ? -7.836 -1.432 20.229 1.00 92.62 121 ALA A O 1
ATOM 954 N N . VAL A 1 122 ? -7.607 0.711 19.601 1.00 95.12 122 VAL A N 1
ATOM 955 C CA . VAL A 1 122 ? -8.125 0.506 18.256 1.00 95.12 122 VAL A CA 1
ATOM 956 C C . VAL A 1 122 ? -7.045 -0.183 17.422 1.00 95.12 122 VAL A C 1
ATOM 958 O O . VAL A 1 122 ? -5.884 0.239 17.421 1.00 95.12 122 VAL A O 1
ATOM 961 N N . LYS A 1 123 ? -7.411 -1.248 16.703 1.00 96.12 123 LYS A N 1
ATOM 962 C CA . LYS A 1 123 ? -6.511 -1.888 15.737 1.00 96.12 123 LYS A CA 1
ATOM 963 C C . LYS A 1 123 ? -6.406 -0.995 14.497 1.00 96.12 123 LYS A C 1
ATOM 965 O O . LYS A 1 123 ? -7.416 -0.643 13.891 1.00 96.12 123 LYS A O 1
ATOM 970 N N . TYR A 1 124 ? -5.175 -0.663 14.122 1.00 97.06 124 TYR A N 1
ATOM 971 C CA . TYR A 1 124 ? -4.860 0.008 12.863 1.00 97.06 124 TYR A CA 1
ATOM 972 C C . TYR A 1 124 ? -4.173 -0.971 11.921 1.00 97.06 124 TYR A C 1
ATOM 974 O O . TYR A 1 124 ? -3.295 -1.723 12.354 1.00 97.06 124 TYR A O 1
ATOM 982 N N . ILE A 1 125 ? -4.532 -0.919 10.643 1.00 97.19 125 ILE A N 1
ATOM 983 C CA . ILE A 1 125 ? -3.928 -1.742 9.593 1.00 97.19 125 ILE A CA 1
ATOM 984 C C . ILE A 1 125 ? -3.411 -0.809 8.509 1.00 97.19 125 ILE A C 1
ATOM 986 O O . ILE A 1 125 ? -4.110 0.122 8.123 1.00 97.19 125 ILE A O 1
ATOM 990 N N . VAL A 1 126 ? -2.182 -1.035 8.048 1.00 97.06 126 VAL A N 1
ATOM 991 C CA . VAL A 1 126 ? -1.622 -0.310 6.906 1.00 97.06 126 VAL A CA 1
ATOM 992 C C . VAL A 1 126 ? -1.123 -1.325 5.907 1.00 97.06 126 VAL A C 1
ATOM 994 O O . VAL A 1 126 ? -0.214 -2.094 6.224 1.00 97.06 126 VAL A O 1
ATOM 997 N N . GLU A 1 127 ? -1.716 -1.305 4.723 1.00 97.50 127 GLU A N 1
ATOM 998 C CA . GLU A 1 127 ? -1.475 -2.275 3.661 1.00 97.50 127 GLU A CA 1
ATOM 999 C C . GLU A 1 127 ? -1.592 -1.621 2.278 1.00 97.50 127 GLU A C 1
ATOM 1001 O O . GLU A 1 127 ? -1.768 -0.405 2.168 1.00 97.50 127 GLU A O 1
ATOM 1006 N N . VAL A 1 128 ? -1.391 -2.413 1.222 1.00 97.25 128 VAL A N 1
ATOM 1007 C CA . VAL A 1 128 ? -1.396 -1.968 -0.176 1.00 97.25 128 VAL A CA 1
ATOM 1008 C C . VAL A 1 128 ? -2.285 -2.893 -0.991 1.00 97.25 128 VAL A C 1
ATOM 1010 O O . VA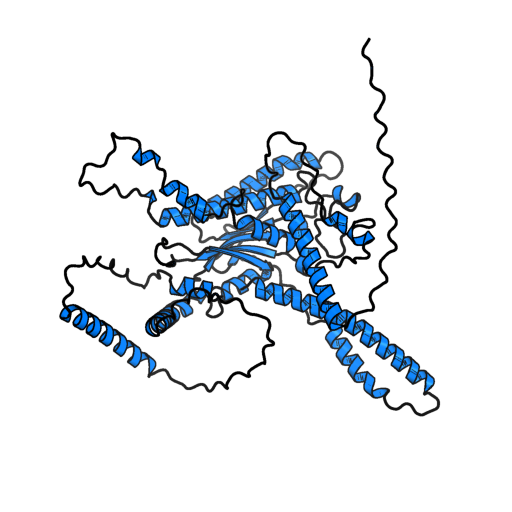L A 1 128 ? -2.192 -4.099 -0.850 1.00 97.25 128 VAL A O 1
ATOM 1013 N N . CYS A 1 129 ? -3.096 -2.353 -1.889 1.00 96.19 129 CYS A N 1
ATOM 1014 C CA . CYS A 1 129 ? -3.846 -3.131 -2.877 1.00 96.19 129 CYS A CA 1
ATOM 1015 C C . CYS A 1 129 ? -3.749 -2.475 -4.262 1.00 96.19 129 CYS A C 1
ATOM 1017 O O . CYS A 1 129 ? -3.195 -1.382 -4.393 1.00 96.19 129 CYS A O 1
ATOM 1019 N N . GLN A 1 130 ? -4.246 -3.140 -5.307 1.00 95.81 130 GLN A N 1
ATOM 1020 C CA . GLN A 1 130 ? -4.474 -2.470 -6.593 1.00 95.81 130 GLN A CA 1
ATOM 1021 C C . GLN A 1 130 ? -5.609 -1.448 -6.431 1.00 95.81 130 GLN A C 1
ATOM 1023 O O . GLN A 1 130 ? -6.522 -1.686 -5.643 1.00 95.81 130 GLN A O 1
ATOM 1028 N N . GLU A 1 131 ? -5.578 -0.340 -7.178 1.00 94.69 131 GLU A N 1
ATOM 1029 C CA . GLU A 1 131 ? -6.559 0.752 -7.034 1.00 94.69 131 GLU A CA 1
ATOM 1030 C C . GLU A 1 131 ? -8.022 0.262 -7.048 1.00 94.69 131 GLU A C 1
ATOM 1032 O O . GLU A 1 131 ? -8.814 0.648 -6.193 1.00 94.69 131 GLU A O 1
ATOM 1037 N N . GLY A 1 132 ? -8.380 -0.637 -7.969 1.00 94.31 132 GLY A N 1
ATOM 1038 C CA . GLY A 1 132 ? -9.748 -1.153 -8.078 1.00 94.31 132 GLY A CA 1
ATOM 1039 C C . GLY A 1 132 ? -10.115 -2.301 -7.131 1.00 94.31 132 GLY A C 1
ATOM 1040 O O . GLY A 1 132 ? -11.271 -2.716 -7.118 1.00 94.31 132 GLY A O 1
ATOM 1041 N N . ASP A 1 133 ? -9.173 -2.808 -6.332 1.00 95.50 133 ASP A N 1
ATOM 1042 C CA . ASP A 1 133 ? -9.402 -3.952 -5.438 1.00 95.50 133 ASP A CA 1
ATOM 1043 C C . ASP A 1 133 ? -9.809 -3.529 -4.010 1.00 95.50 133 ASP A C 1
ATOM 1045 O O . ASP A 1 133 ? -10.192 -4.387 -3.212 1.00 95.50 133 ASP A O 1
ATOM 1049 N N . LEU A 1 134 ? -9.768 -2.232 -3.666 1.00 96.12 134 LEU A N 1
ATOM 1050 C CA . LEU A 1 134 ? -9.960 -1.758 -2.285 1.00 96.12 134 LEU A CA 1
ATOM 1051 C C . LEU A 1 134 ? -11.288 -2.222 -1.662 1.00 96.12 134 LEU A C 1
ATOM 1053 O O . LEU A 1 134 ? -11.297 -2.715 -0.535 1.00 96.12 134 LEU A O 1
ATOM 1057 N N . GLU A 1 135 ? -12.405 -2.109 -2.386 1.00 96.25 135 GLU A N 1
ATOM 1058 C CA . GLU A 1 135 ? -13.725 -2.529 -1.885 1.00 96.25 135 GLU A CA 1
ATOM 1059 C C . GLU A 1 135 ? -13.769 -4.044 -1.618 1.00 96.25 135 GLU A C 1
ATOM 1061 O O . GLU A 1 135 ? -14.310 -4.499 -0.607 1.00 96.25 135 GLU A O 1
ATOM 1066 N N . ALA A 1 136 ? -13.159 -4.844 -2.496 1.00 95.56 136 ALA A N 1
ATOM 1067 C CA . ALA A 1 136 ? -13.089 -6.292 -2.328 1.00 95.56 136 ALA A CA 1
ATOM 1068 C C . ALA A 1 136 ? -12.208 -6.682 -1.129 1.00 95.56 136 ALA A C 1
ATOM 1070 O O . ALA A 1 136 ? -12.567 -7.587 -0.370 1.00 95.56 136 ALA A O 1
ATOM 1071 N N . VAL A 1 137 ? -11.092 -5.975 -0.924 1.00 96.12 137 VAL A N 1
ATOM 1072 C CA . VAL A 1 137 ? -10.217 -6.148 0.245 1.00 96.12 137 VAL A CA 1
ATOM 1073 C C . VAL A 1 137 ? -10.966 -5.787 1.530 1.00 96.12 137 VAL A C 1
ATOM 1075 O O . VAL A 1 137 ? -10.996 -6.589 2.461 1.00 96.12 137 VAL A O 1
ATOM 1078 N N . LEU A 1 138 ? -11.665 -4.650 1.568 1.00 97.19 138 LEU A N 1
ATOM 1079 C CA . LEU A 1 138 ? -12.474 -4.243 2.723 1.00 97.19 138 LEU A CA 1
ATOM 1080 C C . LEU A 1 138 ? -13.596 -5.237 3.033 1.00 97.19 138 LEU A C 1
ATOM 1082 O O . LEU A 1 138 ? -13.818 -5.564 4.200 1.00 97.19 138 LEU A O 1
ATOM 1086 N N . ARG A 1 139 ? -14.266 -5.774 2.006 1.00 97.56 139 ARG A N 1
ATOM 1087 C CA . ARG A 1 139 ? -15.268 -6.836 2.170 1.00 97.56 139 ARG A CA 1
ATOM 1088 C C . ARG A 1 139 ? -14.651 -8.099 2.764 1.00 97.56 139 ARG A C 1
ATOM 1090 O O . ARG A 1 139 ? -15.248 -8.701 3.649 1.00 97.56 139 ARG A O 1
ATOM 1097 N N . ARG A 1 140 ? -13.448 -8.489 2.328 1.00 96.75 140 ARG A N 1
ATOM 1098 C CA . ARG A 1 140 ? -12.720 -9.629 2.908 1.00 96.75 140 ARG A CA 1
ATOM 1099 C C . ARG A 1 140 ? -12.373 -9.383 4.379 1.00 96.75 140 ARG A C 1
ATOM 1101 O O . ARG A 1 140 ? -12.547 -10.291 5.186 1.00 96.75 140 ARG A O 1
ATOM 1108 N N . TYR A 1 141 ? -11.921 -8.178 4.726 1.00 97.81 141 TYR A N 1
ATOM 1109 C CA . TYR A 1 141 ? -11.479 -7.827 6.086 1.00 97.81 141 TYR A CA 1
ATOM 1110 C C . TYR A 1 141 ? -12.657 -7.767 7.060 1.00 97.81 141 TYR A C 1
ATOM 1112 O O . TYR A 1 141 ? -12.494 -8.030 8.246 1.00 97.81 141 TYR A O 1
ATOM 1120 N N . ASN A 1 142 ? -13.848 -7.481 6.537 1.00 98.00 142 ASN A N 1
ATOM 1121 C CA . ASN A 1 142 ? -15.119 -7.499 7.247 1.00 98.00 142 ASN A CA 1
ATOM 1122 C C . ASN A 1 142 ? -15.922 -8.781 6.938 1.00 98.00 142 ASN A C 1
ATOM 1124 O O . ASN A 1 142 ? -17.128 -8.729 6.709 1.00 98.00 142 ASN A O 1
ATOM 1128 N N . SER A 1 143 ? -15.260 -9.942 6.901 1.00 97.50 143 SER A N 1
ATOM 1129 C CA . SER A 1 143 ? -15.909 -11.241 6.676 1.00 97.50 143 SER A CA 1
ATOM 1130 C C . SER A 1 143 ? -15.291 -12.346 7.532 1.00 97.50 143 SER A C 1
ATOM 1132 O O . SER A 1 143 ? -14.214 -12.177 8.100 1.00 97.50 143 SER A O 1
ATOM 1134 N N . HIS A 1 144 ? -15.915 -13.527 7.543 1.00 96.94 144 HIS A N 1
ATOM 1135 C CA . HIS A 1 144 ? -15.341 -14.734 8.155 1.00 96.94 144 HIS A CA 1
ATOM 1136 C C . HIS A 1 144 ? -14.028 -15.200 7.489 1.00 96.94 144 HIS A C 1
ATOM 1138 O O . HIS A 1 144 ? -13.335 -16.046 8.041 1.00 96.94 144 HIS A O 1
ATOM 1144 N N . LYS A 1 145 ? -13.679 -14.667 6.305 1.00 96.56 145 LYS A N 1
ATOM 1145 C CA . LYS A 1 145 ? -12.431 -14.958 5.571 1.00 96.56 145 LYS A CA 1
ATOM 1146 C C . LYS A 1 145 ? -11.316 -13.945 5.854 1.00 96.56 145 LYS A C 1
ATOM 1148 O O . LYS A 1 145 ? -10.321 -13.903 5.117 1.00 96.56 145 LYS A O 1
ATOM 1153 N N . ALA A 1 146 ? -11.501 -13.079 6.849 1.00 96.50 146 ALA A N 1
ATOM 1154 C CA . ALA A 1 146 ? -10.461 -12.162 7.285 1.00 96.50 146 ALA A CA 1
ATOM 1155 C C . ALA A 1 146 ? -9.244 -12.947 7.828 1.00 96.50 146 ALA A C 1
ATOM 1157 O O . ALA A 1 146 ? -9.397 -14.078 8.292 1.00 96.50 146 ALA A O 1
ATOM 1158 N N . PRO A 1 147 ? -8.028 -12.377 7.776 1.00 96.06 147 PRO A N 1
ATOM 1159 C CA . PRO A 1 147 ? -6.856 -12.967 8.421 1.00 96.06 147 PRO A CA 1
ATOM 1160 C C . PRO A 1 147 ? -7.113 -13.254 9.906 1.00 96.06 147 PRO A C 1
ATOM 1162 O O . PRO A 1 147 ? -7.821 -12.494 10.571 1.00 96.06 147 PRO A O 1
ATOM 1165 N N . ALA A 1 148 ? -6.512 -14.323 10.439 1.00 95.19 148 ALA A N 1
ATOM 1166 C CA . ALA A 1 148 ? -6.764 -14.787 11.807 1.00 95.19 148 ALA A CA 1
ATOM 1167 C C . ALA A 1 148 ? -6.548 -13.686 12.863 1.00 95.19 148 ALA A C 1
ATOM 1169 O O . ALA A 1 148 ? -7.376 -13.526 13.756 1.00 95.19 148 ALA A O 1
ATOM 1170 N N . GLU A 1 149 ? -5.507 -12.858 12.705 1.00 94.88 149 GLU A N 1
ATOM 1171 C CA . GLU A 1 149 ? -5.242 -11.716 13.594 1.00 94.88 149 GLU A CA 1
ATOM 1172 C C . GLU A 1 149 ? -6.372 -10.672 13.603 1.00 94.88 149 GLU A C 1
ATOM 1174 O O . GLU A 1 149 ? -6.587 -9.977 14.599 1.00 94.88 149 GLU A O 1
ATOM 1179 N N . LEU A 1 150 ? -7.069 -10.509 12.475 1.00 96.44 150 LEU A N 1
ATOM 1180 C CA . LEU A 1 150 ? -8.165 -9.553 12.340 1.00 96.44 150 LEU A CA 1
ATOM 1181 C C . LEU A 1 150 ? -9.465 -10.121 12.903 1.00 96.44 150 LEU A C 1
ATOM 1183 O O . LEU A 1 150 ? -10.206 -9.382 13.548 1.00 96.44 150 LEU A O 1
ATOM 1187 N N . ILE A 1 151 ? -9.708 -11.424 12.718 1.00 97.06 151 ILE A N 1
ATOM 1188 C CA . ILE A 1 151 ? -10.815 -12.128 13.381 1.00 97.06 151 ILE A CA 1
ATOM 1189 C C . ILE A 1 151 ? -10.639 -12.048 14.896 1.00 97.06 151 ILE A C 1
ATOM 1191 O O . ILE A 1 151 ? -11.566 -11.652 15.593 1.00 97.06 151 ILE A O 1
ATOM 1195 N N . GLU A 1 152 ? -9.437 -12.312 15.407 1.00 95.81 152 GLU A N 1
ATOM 1196 C CA . GLU A 1 152 ? -9.144 -12.180 16.834 1.00 95.81 152 GLU A CA 1
ATOM 1197 C C . GLU A 1 152 ? -9.384 -10.745 17.337 1.00 95.81 152 GLU A C 1
ATOM 1199 O O . GLU A 1 152 ? -9.949 -10.544 18.413 1.00 95.81 152 GLU A O 1
ATOM 1204 N N . ALA A 1 153 ? -9.017 -9.726 16.553 1.00 96.25 153 ALA A N 1
ATOM 1205 C CA . ALA A 1 153 ? -9.295 -8.335 16.907 1.00 96.25 153 ALA A CA 1
ATOM 1206 C C . ALA A 1 153 ? -10.805 -8.024 16.979 1.00 96.25 153 ALA A C 1
ATOM 1208 O O . ALA A 1 153 ? -11.206 -7.229 17.836 1.00 96.25 153 ALA A O 1
ATOM 1209 N N . MET A 1 154 ? -11.623 -8.641 16.117 1.00 97.88 154 MET A N 1
ATOM 1210 C CA . MET A 1 154 ? -13.089 -8.540 16.137 1.00 97.88 154 MET A CA 1
ATOM 1211 C C . MET A 1 154 ? -13.701 -9.321 17.309 1.00 97.88 154 MET A C 1
ATOM 1213 O O . MET A 1 154 ? -14.579 -8.801 17.996 1.00 97.88 154 MET A O 1
ATOM 1217 N N . ASP A 1 155 ? -13.202 -10.521 17.601 1.00 96.69 155 ASP A N 1
ATOM 1218 C CA . ASP A 1 155 ? -13.645 -11.340 18.738 1.00 96.69 155 ASP A CA 1
ATOM 1219 C C . ASP A 1 155 ? -13.356 -10.648 20.079 1.00 96.69 155 ASP A C 1
ATOM 1221 O O . ASP A 1 155 ? -14.172 -10.672 20.998 1.00 96.69 155 ASP A O 1
ATOM 1225 N N . ASN A 1 156 ? -12.211 -9.970 20.175 1.00 95.69 156 ASN A N 1
ATOM 1226 C CA . ASN A 1 156 ? -11.777 -9.247 21.369 1.00 95.69 156 ASN A CA 1
ATOM 1227 C C . ASN A 1 156 ? -12.335 -7.814 21.460 1.00 95.69 156 ASN A C 1
ATOM 1229 O O . ASN A 1 156 ? -11.973 -7.071 22.383 1.00 95.69 156 ASN A O 1
ATOM 1233 N N . ALA A 1 157 ? -13.167 -7.379 20.510 1.00 96.56 157 ALA A N 1
ATOM 1234 C CA . ALA A 1 157 ? -13.672 -6.012 20.473 1.00 96.56 157 ALA A CA 1
ATOM 1235 C C . ALA A 1 157 ? -14.742 -5.731 21.539 1.00 96.56 157 ALA A C 1
ATOM 1237 O O . ALA A 1 157 ? -15.556 -6.577 21.908 1.00 96.56 157 ALA A O 1
ATOM 1238 N N . ARG A 1 158 ? -14.774 -4.487 22.023 1.00 94.38 158 ARG A N 1
ATOM 1239 C CA . ARG A 1 158 ? -15.827 -3.971 22.907 1.00 94.38 158 ARG A CA 1
ATOM 1240 C C . ARG A 1 158 ? -17.056 -3.576 22.089 1.00 94.38 158 ARG A C 1
ATOM 1242 O O . ARG A 1 158 ? -17.280 -2.391 21.836 1.00 94.38 158 ARG A O 1
ATOM 1249 N N . TRP A 1 159 ? -17.821 -4.573 21.662 1.00 95.62 159 TRP A N 1
ATOM 1250 C CA . TRP A 1 159 ? -19.057 -4.362 20.913 1.00 95.62 159 TRP A CA 1
ATOM 1251 C C . TRP A 1 159 ? -20.129 -3.637 21.750 1.00 95.62 159 TRP A C 1
ATOM 1253 O O . TRP A 1 159 ? -20.178 -3.839 22.964 1.00 95.62 159 TRP A O 1
ATOM 1263 N N . PRO A 1 160 ? -21.014 -2.824 21.138 1.00 93.88 160 PRO A N 1
ATOM 1264 C CA . PRO A 1 160 ? -22.008 -2.027 21.868 1.00 93.88 160 PRO A CA 1
ATOM 1265 C C . PRO A 1 160 ? -22.988 -2.842 22.722 1.00 93.88 160 PRO A C 1
ATOM 1267 O O . PRO A 1 160 ? -23.416 -2.372 23.771 1.00 93.88 160 PRO A O 1
ATOM 1270 N N . TRP A 1 161 ? -23.332 -4.054 22.278 1.00 93.62 161 TRP A N 1
ATOM 1271 C CA . TRP A 1 161 ? -24.251 -4.964 22.976 1.00 93.62 161 TRP A CA 1
ATOM 1272 C C . TRP A 1 161 ? -23.572 -5.807 24.055 1.00 93.62 161 TRP A C 1
ATOM 1274 O O . TRP A 1 161 ? -24.253 -6.465 24.837 1.00 93.62 161 TRP A O 1
ATOM 1284 N N . VAL A 1 162 ? -22.238 -5.818 24.109 1.00 89.25 162 VAL A N 1
ATOM 1285 C CA . VAL A 1 162 ? -21.535 -6.410 25.243 1.00 89.25 162 VAL A CA 1
ATOM 1286 C C . VAL A 1 162 ? -21.713 -5.414 26.377 1.00 89.25 162 VAL A C 1
ATOM 1288 O O . VAL A 1 162 ? -21.002 -4.406 26.453 1.00 89.25 162 VAL A O 1
ATOM 1291 N N . THR A 1 163 ? -22.709 -5.670 27.232 1.00 79.31 163 THR A N 1
ATOM 1292 C CA . THR A 1 163 ? -22.912 -4.927 28.477 1.00 79.31 163 THR A CA 1
ATOM 1293 C C . THR A 1 163 ? -21.555 -4.779 29.143 1.00 79.31 163 THR A C 1
ATOM 1295 O O . THR A 1 163 ? -20.759 -5.724 29.154 1.00 79.31 163 THR A O 1
ATOM 1298 N N . LYS A 1 164 ? -21.229 -3.557 29.598 1.00 69.25 164 LYS A N 1
ATOM 1299 C CA . LYS A 1 164 ? -19.955 -3.273 30.273 1.00 69.25 164 LYS A CA 1
ATOM 1300 C C . LYS A 1 164 ? -19.791 -4.369 31.315 1.00 69.25 164 LYS A C 1
ATOM 1302 O O . LYS A 1 164 ? -20.512 -4.299 32.306 1.00 69.25 164 LYS A O 1
ATOM 1307 N N . ARG A 1 165 ? -18.918 -5.369 31.071 1.00 58.09 165 ARG A N 1
ATOM 1308 C CA . ARG A 1 165 ? -18.612 -6.409 32.064 1.00 58.09 165 ARG A CA 1
ATOM 1309 C C . ARG A 1 165 ? -18.390 -5.618 33.330 1.00 58.09 165 ARG A C 1
ATOM 1311 O O . ARG A 1 165 ? -17.502 -4.752 33.319 1.00 58.09 165 ARG A O 1
ATOM 1318 N N . GLY A 1 166 ? -19.298 -5.775 34.302 1.00 55.62 166 GLY A N 1
ATOM 1319 C CA . GLY A 1 166 ? -19.263 -4.980 35.521 1.00 55.62 166 GLY A CA 1
ATOM 1320 C C . GLY A 1 166 ? -17.817 -5.008 35.965 1.00 55.62 166 GLY A C 1
ATOM 1321 O O . GLY A 1 166 ? -17.238 -6.094 35.893 1.00 55.62 166 GLY A O 1
ATOM 1322 N N . LYS A 1 167 ? -17.203 -3.830 36.221 1.00 54.22 167 LYS A N 1
ATOM 1323 C CA . LYS A 1 167 ? -15.790 -3.731 36.640 1.00 54.22 167 LYS A CA 1
ATOM 1324 C C . LYS A 1 167 ? -15.574 -4.937 37.524 1.00 54.22 167 LYS A C 1
ATOM 1326 O O . LYS A 1 167 ? -16.277 -4.961 38.535 1.00 54.22 167 LYS A O 1
ATOM 1331 N N . LEU A 1 168 ? -14.791 -5.936 37.077 1.00 46.88 168 LEU A N 1
ATOM 1332 C CA . LEU A 1 168 ? -14.579 -7.162 37.849 1.00 46.88 168 LEU A CA 1
ATOM 1333 C C . LEU A 1 168 ? -14.266 -6.616 39.223 1.00 46.88 168 LEU A C 1
ATOM 1335 O O . LEU A 1 168 ? -13.285 -5.872 39.337 1.00 46.88 168 LEU 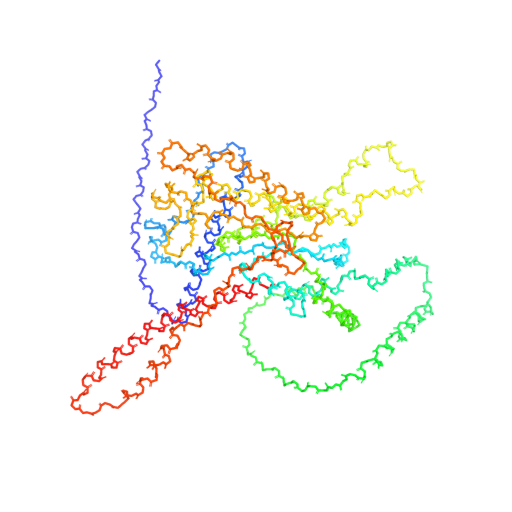A O 1
ATOM 1339 N N . LYS A 1 169 ? -15.219 -6.750 40.165 1.00 43.09 169 LYS A N 1
ATOM 1340 C CA . LYS A 1 169 ? -15.052 -6.167 41.490 1.00 43.09 169 LYS A CA 1
ATOM 1341 C C . LYS A 1 169 ? -13.759 -6.814 41.888 1.00 43.09 169 LYS A C 1
ATOM 1343 O O . LYS A 1 169 ? -13.711 -8.038 41.883 1.00 43.09 169 LYS A O 1
ATOM 1348 N N . GLU A 1 170 ? -12.710 -6.008 42.027 1.00 39.53 170 GLU A N 1
ATOM 1349 C CA . GLU A 1 170 ? -11.423 -6.486 42.482 1.00 39.53 170 GLU A CA 1
ATOM 1350 C C . GLU A 1 170 ? -11.794 -7.245 43.741 1.00 39.53 170 GLU A C 1
ATOM 1352 O O . GLU A 1 170 ? -12.283 -6.633 44.701 1.00 39.53 170 GLU A O 1
ATOM 1357 N N . ILE A 1 171 ? -11.796 -8.579 43.638 1.00 39.00 171 ILE A N 1
ATOM 1358 C CA . ILE A 1 171 ? -12.183 -9.438 44.732 1.00 39.00 171 ILE A CA 1
ATOM 1359 C C . ILE A 1 171 ? -11.025 -9.176 45.661 1.00 39.00 171 ILE A C 1
ATOM 1361 O O . ILE A 1 171 ? -9.938 -9.720 45.485 1.00 39.00 171 ILE A O 1
ATOM 1365 N N . LYS A 1 172 ? -11.206 -8.203 46.564 1.00 43.78 172 LYS A N 1
ATOM 1366 C CA . LYS A 1 172 ? -10.362 -8.063 47.732 1.00 43.78 172 LYS A CA 1
ATOM 1367 C C . LYS A 1 172 ? -10.366 -9.472 48.263 1.00 43.78 172 LYS A C 1
ATOM 1369 O O . LYS A 1 172 ? -11.445 -9.934 48.624 1.00 43.78 172 LYS A O 1
ATOM 1374 N N . SER A 1 173 ? -9.221 -10.136 48.184 1.00 40.50 173 SER A N 1
ATOM 1375 C CA . SER A 1 173 ? -8.983 -11.503 48.620 1.00 40.50 173 SER A CA 1
ATOM 1376 C C . SER A 1 173 ? -9.199 -11.574 50.130 1.00 40.50 173 SER A C 1
ATOM 1378 O O . SER A 1 173 ? -8.288 -11.719 50.933 1.00 40.50 173 SER A O 1
ATOM 1380 N N . LYS A 1 174 ? -10.441 -11.364 50.540 1.00 48.19 174 LYS A N 1
ATOM 1381 C CA . LYS A 1 174 ? -11.008 -11.801 51.787 1.00 48.19 174 LYS A CA 1
ATOM 1382 C C . LYS A 1 174 ? -11.474 -13.197 51.443 1.00 48.19 174 LYS A C 1
ATOM 1384 O O . LYS A 1 174 ? -12.331 -13.311 50.578 1.00 48.19 174 LYS A O 1
ATOM 1389 N N . HIS A 1 175 ? -10.791 -14.185 52.019 1.00 46.03 175 HIS A N 1
ATOM 1390 C CA . HIS A 1 175 ? -11.120 -15.608 52.004 1.00 46.03 175 HIS A CA 1
ATOM 1391 C C . HIS A 1 175 ? -12.446 -15.911 51.309 1.00 46.03 175 HIS A C 1
ATOM 1393 O O . HIS A 1 175 ? -13.491 -15.848 51.951 1.00 46.03 175 HIS A O 1
ATOM 1399 N N . ILE A 1 176 ? -12.387 -16.202 50.008 1.00 49.69 176 ILE A N 1
ATOM 1400 C CA . ILE A 1 176 ? -13.505 -16.871 49.360 1.00 49.69 176 ILE A CA 1
ATOM 1401 C C . ILE A 1 176 ? -13.526 -18.247 50.016 1.00 49.69 176 ILE A C 1
ATOM 1403 O O . ILE A 1 176 ? -12.523 -18.967 50.002 1.00 49.69 176 ILE A O 1
ATOM 1407 N N . THR A 1 177 ? -14.596 -18.546 50.740 1.00 70.25 177 THR A N 1
ATOM 1408 C CA . THR A 1 177 ? -14.786 -19.871 51.317 1.00 70.25 177 THR A CA 1
ATOM 1409 C C . THR A 1 177 ? -15.067 -20.845 50.174 1.00 70.25 177 THR A C 1
ATOM 1411 O O . THR A 1 177 ? -15.646 -20.471 49.157 1.00 70.25 177 THR A O 1
ATOM 1414 N N . SER A 1 178 ? -14.664 -22.108 50.329 1.00 71.31 178 SER A N 1
ATOM 1415 C CA . SER A 1 178 ? -14.888 -23.167 49.327 1.00 71.31 178 SER A CA 1
ATOM 1416 C C . SER A 1 178 ? -16.350 -23.272 48.859 1.00 71.31 178 SER A C 1
ATOM 1418 O O . SER A 1 178 ? -16.610 -23.776 47.771 1.00 71.31 178 SER A O 1
ATOM 1420 N N . GLU A 1 179 ? -17.297 -22.815 49.678 1.00 75.75 179 GLU A N 1
ATOM 1421 C CA . GLU A 1 179 ? -18.732 -22.821 49.391 1.00 75.75 179 GLU A CA 1
ATOM 1422 C C . GLU A 1 179 ? -19.147 -21.696 48.426 1.00 75.75 179 GLU A C 1
ATOM 1424 O O . GLU A 1 179 ? -19.982 -21.919 47.553 1.00 75.75 179 GLU A O 1
ATOM 1429 N N . GLU A 1 180 ? -18.531 -20.512 48.515 1.00 73.38 180 GLU A N 1
ATOM 1430 C CA . GLU A 1 180 ? -18.807 -19.402 47.591 1.00 73.38 180 GLU A CA 1
ATOM 1431 C C . GLU A 1 180 ? -18.212 -19.663 46.200 1.00 73.38 180 GLU A C 1
ATOM 1433 O O . GLU A 1 180 ? -18.824 -19.304 45.195 1.00 73.38 180 GLU A O 1
ATOM 1438 N N . GLU A 1 181 ? -17.062 -20.343 46.118 1.00 73.44 181 GLU A N 1
ATOM 1439 C CA . GLU A 1 181 ? -16.534 -20.823 44.833 1.00 73.44 181 GLU A CA 1
ATOM 1440 C C . GLU A 1 181 ? -17.503 -21.813 44.176 1.00 73.44 181 GLU A C 1
ATOM 1442 O O . GLU A 1 181 ? -17.818 -21.655 42.997 1.00 73.44 181 GLU A O 1
ATOM 1447 N N . ALA A 1 182 ? -18.035 -22.781 44.930 1.00 75.38 182 ALA A N 1
ATOM 1448 C CA . ALA A 1 182 ? -18.978 -23.769 44.406 1.00 75.38 182 ALA A CA 1
ATOM 1449 C C . ALA A 1 182 ? -20.277 -23.134 43.872 1.00 75.38 182 ALA A C 1
ATOM 1451 O O . ALA A 1 182 ? -20.746 -23.526 42.805 1.00 75.38 182 ALA A O 1
ATOM 1452 N N . ALA A 1 183 ? -20.812 -22.114 44.554 1.00 74.94 183 ALA A N 1
ATOM 1453 C CA . ALA A 1 183 ? -22.009 -21.398 44.110 1.00 74.94 183 ALA A CA 1
ATOM 1454 C C . ALA A 1 183 ? -21.781 -20.620 42.800 1.00 74.94 183 ALA A C 1
ATOM 1456 O O . ALA A 1 183 ? -22.610 -20.672 41.894 1.00 74.94 183 ALA A O 1
ATOM 1457 N N . ILE A 1 184 ? -20.623 -19.962 42.657 1.00 71.12 184 ILE A N 1
ATOM 1458 C CA . ILE A 1 184 ? -20.251 -19.256 41.418 1.00 71.12 184 ILE A CA 1
ATOM 1459 C C . ILE A 1 184 ? -20.067 -20.249 40.258 1.00 71.12 184 ILE A C 1
ATOM 1461 O O . ILE A 1 184 ? -20.396 -19.938 39.113 1.00 71.12 184 ILE A O 1
ATOM 1465 N N . PHE A 1 185 ? -19.551 -21.452 40.536 1.00 70.06 185 PHE A N 1
ATOM 1466 C CA . PHE A 1 185 ? -19.442 -22.511 39.531 1.00 70.06 185 PHE A CA 1
ATOM 1467 C C . PHE A 1 185 ? -20.801 -23.079 39.104 1.00 70.06 185 PHE A C 1
ATOM 1469 O O . PHE A 1 185 ? -20.934 -23.441 37.937 1.00 70.06 185 PHE A O 1
ATOM 1476 N N . GLN A 1 186 ? -21.787 -23.134 40.005 1.00 73.38 186 GLN A N 1
ATOM 1477 C CA . GLN A 1 186 ? -23.155 -23.563 39.689 1.00 73.38 186 GLN A CA 1
ATOM 1478 C C . GLN A 1 186 ? -23.894 -22.540 38.818 1.00 73.38 186 GLN A C 1
ATOM 1480 O O . GLN A 1 186 ? -24.416 -22.914 37.774 1.00 73.38 186 GLN A O 1
ATOM 1485 N N . GLU A 1 187 ? -23.848 -21.251 39.167 1.00 72.50 187 GLU A N 1
ATOM 1486 C CA . GLU A 1 187 ? -24.489 -20.184 38.374 1.00 72.50 187 GLU A CA 1
ATOM 1487 C C . GLU A 1 187 ? -23.896 -20.107 36.952 1.00 72.50 187 GLU A C 1
ATOM 1489 O O . GLU A 1 187 ? -24.609 -19.968 35.963 1.00 72.50 187 GLU A O 1
ATOM 1494 N N . ALA A 1 188 ? -22.579 -20.301 36.820 1.00 67.31 188 ALA A N 1
ATOM 1495 C CA . ALA A 1 188 ? -21.916 -20.347 35.517 1.00 67.31 188 ALA A CA 1
ATOM 1496 C C . ALA A 1 188 ? -22.183 -21.636 34.712 1.00 67.31 188 ALA A C 1
ATOM 1498 O O . ALA A 1 188 ? -21.819 -21.679 33.535 1.00 67.31 188 ALA A O 1
ATOM 1499 N N . ALA A 1 189 ? -22.726 -22.690 35.328 1.00 70.81 189 ALA A N 1
ATOM 1500 C CA . ALA A 1 189 ? -23.130 -23.915 34.640 1.00 70.81 189 ALA A CA 1
ATOM 1501 C C . ALA A 1 189 ? -24.552 -23.788 34.072 1.00 70.81 189 ALA A C 1
ATOM 1503 O O . ALA A 1 189 ? -24.766 -24.165 32.923 1.00 70.81 189 ALA A O 1
ATOM 1504 N N . GLU A 1 190 ? -25.473 -23.168 34.817 1.00 72.12 190 GLU A N 1
ATOM 1505 C CA . GLU A 1 190 ? -26.853 -22.906 34.370 1.00 72.12 190 GLU A CA 1
ATOM 1506 C C . GLU A 1 190 ? -26.885 -22.008 33.116 1.00 72.12 190 GLU A C 1
ATOM 1508 O O . GLU A 1 190 ? -27.559 -22.326 32.139 1.00 72.12 190 GLU A O 1
ATOM 1513 N N . ASP A 1 191 ? -26.042 -20.968 33.061 1.00 58.53 191 ASP A N 1
ATOM 1514 C CA . ASP A 1 191 ? -25.902 -20.092 31.882 1.00 58.53 191 ASP A CA 1
ATOM 1515 C C . ASP A 1 191 ? -25.374 -20.816 30.616 1.00 58.53 191 ASP A C 1
ATOM 1517 O O . ASP A 1 191 ? -25.467 -20.283 29.505 1.00 58.53 191 ASP A O 1
ATOM 1521 N N . VAL A 1 192 ? -24.753 -21.996 30.760 1.00 64.38 192 VAL A N 1
ATOM 1522 C CA . VAL A 1 192 ? -24.222 -22.795 29.638 1.00 64.38 192 VAL A CA 1
ATOM 1523 C C . VAL A 1 192 ? -25.277 -23.766 29.101 1.00 64.38 192 VAL A C 1
ATOM 1525 O O . VAL A 1 192 ? -25.342 -23.949 27.884 1.00 64.38 192 VAL A O 1
ATOM 1528 N N . GLU A 1 193 ? -26.132 -24.322 29.962 1.00 61.62 193 GLU A N 1
ATOM 1529 C CA . GLU A 1 193 ? -27.219 -25.233 29.561 1.00 61.62 193 GLU A CA 1
ATOM 1530 C C . GLU A 1 193 ? -28.264 -24.525 28.673 1.00 61.62 193 GLU A C 1
ATOM 1532 O O . GLU A 1 193 ? -28.706 -25.082 27.664 1.00 61.62 193 GLU A O 1
ATOM 1537 N N . ASP A 1 194 ? -28.551 -23.245 28.936 1.00 58.00 194 ASP A N 1
ATOM 1538 C CA . ASP A 1 194 ? -29.426 -22.414 28.090 1.00 58.00 194 ASP A CA 1
ATOM 1539 C C . ASP A 1 194 ? -28.864 -22.176 26.670 1.00 58.00 194 ASP A C 1
ATOM 1541 O O . ASP A 1 194 ? -29.604 -21.868 25.730 1.00 58.00 194 ASP A O 1
ATOM 1545 N N . ILE A 1 195 ? -27.546 -22.314 26.485 1.00 52.09 195 ILE A N 1
ATOM 1546 C CA . ILE A 1 195 ? -26.880 -22.152 25.184 1.00 52.09 195 ILE A CA 1
ATOM 1547 C C . ILE A 1 195 ? -26.877 -23.471 24.401 1.00 52.09 195 ILE A C 1
ATOM 1549 O O . ILE A 1 195 ? -27.018 -23.437 23.176 1.00 52.09 195 ILE A O 1
ATOM 1553 N N . GLU A 1 196 ? -26.746 -24.617 25.075 1.00 55.81 196 GLU A N 1
ATOM 1554 C CA . GLU A 1 196 ? -26.779 -25.942 24.438 1.00 55.81 196 GLU A CA 1
ATOM 1555 C C . GLU A 1 196 ? -28.170 -26.264 23.866 1.00 55.81 196 GLU A C 1
ATOM 1557 O O . GLU A 1 196 ? -28.265 -26.716 22.721 1.00 55.81 196 GLU A O 1
ATOM 1562 N N . HIS A 1 197 ? -29.251 -25.890 24.562 1.00 57.62 197 HIS A N 1
ATOM 1563 C CA . HIS A 1 197 ? -30.620 -26.064 24.057 1.00 57.62 197 HIS A CA 1
ATOM 1564 C C . HIS A 1 197 ? -30.919 -25.284 22.763 1.00 57.62 197 HIS A C 1
ATOM 1566 O O . HIS A 1 197 ? -31.768 -25.696 21.974 1.00 57.62 197 HIS A O 1
ATOM 1572 N N . LEU A 1 198 ? -30.201 -24.188 22.492 1.00 51.47 198 LEU A N 1
ATOM 1573 C CA . LEU A 1 198 ? -30.346 -23.415 21.251 1.00 51.47 198 LEU A CA 1
ATOM 1574 C C . LEU A 1 198 ? -29.548 -23.996 20.070 1.00 51.47 198 LEU A C 1
ATOM 1576 O O . LEU A 1 198 ? -29.790 -23.608 18.925 1.00 51.47 198 LEU A O 1
ATOM 1580 N N . GLN A 1 199 ? -28.587 -24.892 20.320 1.00 51.09 199 GLN A N 1
ATOM 1581 C CA . GLN A 1 199 ? -27.763 -25.510 19.274 1.00 51.09 199 GLN A CA 1
ATOM 1582 C C . GLN A 1 199 ? -28.360 -26.820 18.742 1.00 51.09 199 GLN A C 1
ATOM 1584 O O . GLN A 1 199 ? -28.167 -27.134 17.566 1.00 51.09 199 GLN A O 1
ATOM 1589 N N . GLU A 1 200 ? -29.139 -27.539 19.554 1.00 49.78 200 GLU A N 1
ATOM 1590 C CA . GLU A 1 200 ? -29.796 -28.791 19.150 1.00 49.78 200 GLU A CA 1
ATOM 1591 C C . GLU A 1 200 ? -30.888 -28.595 18.080 1.00 49.78 200 GLU A C 1
ATOM 1593 O O . GLU A 1 200 ? -31.100 -29.478 17.250 1.00 49.78 200 GLU A O 1
ATOM 1598 N N . GLU A 1 201 ? -31.514 -27.416 17.990 1.00 54.22 201 GLU A N 1
ATOM 1599 C CA . GLU A 1 201 ? -32.540 -27.138 16.969 1.00 54.22 201 GLU A CA 1
ATOM 1600 C C . GLU A 1 201 ? -31.982 -26.845 15.556 1.00 54.22 201 GLU A C 1
ATOM 1602 O O . GLU A 1 201 ? -32.757 -26.719 14.607 1.00 54.22 201 GLU A O 1
ATOM 1607 N N . GLN A 1 202 ? -30.656 -26.736 15.366 1.00 47.50 202 GLN A N 1
ATOM 1608 C CA . GLN A 1 202 ? -30.058 -26.306 14.082 1.00 47.50 202 GLN A CA 1
ATOM 1609 C C . GLN A 1 202 ? -29.099 -27.317 13.421 1.00 47.50 202 GLN A C 1
ATOM 1611 O O . GLN A 1 202 ? -28.468 -26.999 12.409 1.00 47.50 202 GLN A O 1
ATOM 1616 N N . GLY A 1 203 ? -28.998 -28.544 13.935 1.00 37.12 203 GLY A N 1
ATOM 1617 C CA . GLY A 1 203 ? -28.090 -29.571 13.413 1.00 37.12 203 GLY A CA 1
ATOM 1618 C C . GLY A 1 203 ? -28.593 -30.289 12.154 1.00 37.12 203 GLY A C 1
ATOM 1619 O O . GLY A 1 203 ? -29.120 -31.392 12.248 1.00 37.12 203 GLY A O 1
ATOM 1620 N N . ALA A 1 204 ? -28.384 -29.709 10.967 1.00 44.28 204 ALA A N 1
ATOM 1621 C CA . ALA A 1 204 ? -28.391 -30.453 9.702 1.00 44.28 204 ALA A CA 1
ATOM 1622 C C . ALA A 1 204 ? -26.954 -30.872 9.342 1.00 44.28 204 ALA A C 1
ATOM 1624 O O . ALA A 1 204 ? -26.100 -30.040 9.029 1.00 44.28 204 ALA A O 1
ATOM 1625 N N . GLU A 1 205 ? -26.709 -32.176 9.430 1.00 45.97 205 GLU A N 1
ATOM 1626 C CA . GLU A 1 205 ? -25.445 -32.878 9.205 1.00 45.97 205 GLU A CA 1
ATOM 1627 C C . GLU A 1 205 ? -24.948 -32.710 7.753 1.00 45.97 205 GLU A C 1
ATOM 1629 O O . GLU A 1 205 ? -25.654 -33.020 6.793 1.00 45.97 205 GLU A O 1
ATOM 1634 N N . LEU A 1 206 ? -23.732 -32.177 7.579 1.00 43.62 206 LEU A N 1
ATOM 1635 C CA . LEU A 1 206 ? -23.047 -32.062 6.287 1.00 43.62 206 LEU A CA 1
ATOM 1636 C C . LEU A 1 206 ? -21.751 -32.878 6.332 1.00 43.62 206 LEU A C 1
ATOM 1638 O O . LEU A 1 206 ? -20.778 -32.477 6.972 1.00 43.62 206 LEU A O 1
ATOM 1642 N N . ASP A 1 207 ? -21.753 -33.999 5.610 1.00 36.22 207 ASP A N 1
ATOM 1643 C CA . ASP A 1 207 ? -20.607 -34.884 5.391 1.00 36.22 207 ASP A CA 1
ATOM 1644 C C . ASP A 1 207 ? -19.472 -34.166 4.642 1.00 36.22 207 ASP A C 1
ATOM 1646 O O . ASP A 1 207 ? -19.596 -33.806 3.466 1.00 36.22 207 ASP A O 1
ATOM 1650 N N . ILE A 1 208 ? -18.329 -33.992 5.310 1.00 48.12 208 ILE A N 1
ATOM 1651 C CA . ILE A 1 208 ? -17.083 -33.506 4.706 1.00 48.12 208 ILE A CA 1
ATOM 1652 C C . ILE A 1 208 ? -16.054 -34.648 4.745 1.00 48.12 208 ILE A C 1
ATOM 1654 O O . ILE A 1 208 ? -15.751 -35.149 5.829 1.00 48.12 208 ILE A O 1
ATOM 1658 N N . PRO A 1 209 ? -15.478 -35.065 3.600 1.00 51.03 209 PRO A N 1
ATOM 1659 C CA . PRO A 1 209 ? -14.488 -36.137 3.567 1.00 51.03 209 PRO A CA 1
ATOM 1660 C C . PRO A 1 209 ? -13.135 -35.712 4.175 1.00 51.03 209 PRO A C 1
ATOM 1662 O O . PRO A 1 209 ? -12.777 -34.529 4.139 1.00 51.03 209 PRO A O 1
ATOM 1665 N N . PRO A 1 210 ? -12.354 -36.675 4.702 1.00 51.22 210 PRO A N 1
ATOM 1666 C CA . PRO A 1 210 ? -11.108 -36.402 5.413 1.00 51.22 210 PRO A CA 1
ATOM 1667 C C . PRO A 1 210 ? -10.000 -35.853 4.493 1.00 51.22 210 PRO A C 1
ATOM 1669 O O . PRO A 1 210 ? -9.940 -36.196 3.307 1.00 51.22 210 PRO A O 1
ATOM 1672 N N . PRO A 1 211 ? -9.098 -35.005 5.025 1.00 43.78 211 PRO A N 1
ATOM 1673 C CA . PRO A 1 211 ? -8.039 -34.376 4.248 1.00 43.78 211 PRO A CA 1
ATOM 1674 C C . PRO A 1 211 ? -6.923 -35.369 3.896 1.00 43.78 211 PRO A C 1
ATOM 1676 O O . PRO A 1 211 ? -6.496 -36.179 4.713 1.00 43.78 211 PRO A O 1
ATOM 1679 N N . VAL A 1 212 ? -6.434 -35.263 2.659 1.00 44.75 212 VAL A N 1
ATOM 1680 C CA . VAL A 1 212 ? -5.333 -36.061 2.106 1.00 44.75 212 VAL A CA 1
ATOM 1681 C C . VAL A 1 212 ? -3.996 -35.573 2.673 1.00 44.75 212 VAL A C 1
ATOM 1683 O O . VAL A 1 212 ? -3.642 -34.402 2.526 1.00 44.75 212 VAL A O 1
ATOM 1686 N N . GLU A 1 213 ? -3.248 -36.480 3.299 1.00 36.31 213 GLU A N 1
ATOM 1687 C CA . GLU A 1 213 ? -1.916 -36.230 3.852 1.00 36.31 213 GLU A CA 1
ATOM 1688 C C . GLU A 1 213 ? -0.857 -36.116 2.740 1.00 36.31 213 GLU A C 1
ATOM 1690 O O . GLU A 1 213 ? -0.773 -36.955 1.841 1.00 36.31 213 GLU A O 1
ATOM 1695 N N . HIS A 1 214 ? -0.017 -35.078 2.806 1.00 40.38 214 HIS A N 1
ATOM 1696 C CA . HIS A 1 214 ? 1.177 -34.941 1.969 1.00 40.38 214 HIS A CA 1
ATOM 1697 C C . HIS A 1 214 ? 2.444 -35.190 2.806 1.00 40.38 214 HIS A C 1
ATOM 1699 O O . HIS A 1 214 ? 2.540 -34.663 3.916 1.00 40.38 214 HIS A O 1
ATOM 1705 N N . PRO A 1 215 ? 3.437 -35.940 2.287 1.00 45.44 215 PRO A N 1
ATOM 1706 C CA . PRO A 1 215 ? 4.664 -36.231 3.016 1.00 45.44 215 PRO A CA 1
ATOM 1707 C C . PRO A 1 215 ? 5.600 -35.017 3.019 1.00 45.44 215 PRO A C 1
ATOM 1709 O O . PRO A 1 215 ? 5.952 -34.478 1.968 1.00 45.44 215 PRO A O 1
ATOM 1712 N N . THR A 1 216 ? 6.002 -34.596 4.219 1.00 44.59 216 THR A N 1
ATOM 1713 C CA . THR A 1 216 ? 6.911 -33.467 4.454 1.00 44.59 216 THR A CA 1
ATOM 1714 C C . THR A 1 216 ? 8.348 -33.976 4.590 1.00 44.59 216 THR A C 1
ATOM 1716 O O . THR A 1 216 ? 8.634 -34.795 5.460 1.00 44.59 216 THR A O 1
ATOM 1719 N N . GLU A 1 217 ? 9.251 -33.491 3.733 1.00 41.38 217 GLU A N 1
ATOM 1720 C CA . GLU A 1 217 ? 10.696 -33.734 3.817 1.00 41.38 217 GLU A CA 1
ATOM 1721 C C . GLU A 1 217 ? 11.347 -32.944 4.966 1.00 41.38 217 GLU A C 1
ATOM 1723 O O . GLU A 1 217 ? 11.042 -31.778 5.221 1.00 41.38 217 GLU A O 1
ATOM 1728 N N . HIS A 1 218 ? 12.269 -33.629 5.635 1.00 49.97 218 HIS A N 1
ATOM 1729 C CA . HIS A 1 218 ? 12.920 -33.318 6.904 1.00 49.97 218 HIS A CA 1
ATOM 1730 C C . HIS A 1 218 ? 14.179 -32.449 6.715 1.00 49.97 218 HIS A C 1
ATOM 1732 O O . HIS A 1 218 ? 15.056 -32.831 5.946 1.00 49.97 218 HIS A O 1
ATOM 1738 N N . LEU A 1 219 ? 14.320 -31.347 7.468 1.00 38.00 219 LEU A N 1
ATOM 1739 C CA . LEU A 1 219 ? 15.587 -30.641 7.764 1.00 38.00 219 LEU A CA 1
ATOM 1740 C C . LEU A 1 219 ? 15.470 -29.920 9.144 1.00 38.00 219 LEU A C 1
ATOM 1742 O O . LEU A 1 219 ? 14.346 -29.722 9.599 1.00 38.00 219 LEU A O 1
ATOM 1746 N N . PRO A 1 220 ? 16.585 -29.579 9.833 1.00 52.06 220 PRO A N 1
ATOM 1747 C CA . PRO A 1 220 ? 16.929 -30.063 11.188 1.00 52.06 220 PRO A CA 1
ATOM 1748 C C . PRO A 1 220 ? 16.532 -29.156 12.384 1.00 52.06 220 PRO A C 1
ATOM 1750 O O . PRO A 1 220 ? 16.151 -28.001 12.197 1.00 52.06 220 PRO A O 1
ATOM 1753 N N . ASP A 1 221 ? 16.672 -29.706 13.605 1.00 50.00 221 ASP A N 1
ATOM 1754 C CA . ASP A 1 221 ? 16.121 -29.256 14.905 1.00 50.00 221 ASP A CA 1
ATOM 1755 C C . ASP A 1 221 ? 16.590 -27.895 15.476 1.00 50.00 221 ASP A C 1
ATOM 1757 O O . ASP A 1 221 ? 17.792 -27.653 15.639 1.00 50.00 221 ASP A O 1
ATOM 1761 N N . PRO A 1 222 ? 15.630 -27.047 15.915 1.00 47.62 222 PRO A N 1
ATOM 1762 C CA . PRO A 1 222 ? 15.795 -25.958 16.872 1.00 47.62 222 PRO A CA 1
ATOM 1763 C C . PRO A 1 222 ? 15.093 -26.297 18.211 1.00 47.62 222 PRO A C 1
ATOM 1765 O O . PRO A 1 222 ? 13.941 -25.918 18.423 1.00 47.62 222 PRO A O 1
ATOM 1768 N N . ASP A 1 223 ? 15.780 -26.985 19.130 1.00 58.03 223 ASP A N 1
ATOM 1769 C CA . ASP A 1 223 ? 15.250 -27.462 20.429 1.00 58.03 223 ASP A CA 1
ATOM 1770 C C . ASP A 1 223 ? 14.999 -26.359 21.478 1.00 58.03 223 ASP A C 1
ATOM 1772 O O . ASP A 1 223 ? 15.421 -26.406 22.634 1.00 58.03 223 ASP A O 1
ATOM 1776 N N . THR A 1 224 ? 14.260 -25.322 21.113 1.00 52.66 224 THR A N 1
ATOM 1777 C CA . THR A 1 224 ? 13.529 -24.531 22.100 1.00 52.66 224 THR A CA 1
ATOM 1778 C C . THR A 1 224 ? 12.103 -24.420 21.595 1.00 52.66 224 THR A C 1
ATOM 1780 O O . THR A 1 224 ? 11.863 -23.636 20.671 1.00 52.66 224 THR A O 1
ATOM 1783 N N . PRO A 1 225 ? 11.150 -25.205 22.139 1.00 54.44 225 PRO A N 1
ATOM 1784 C CA . PRO A 1 225 ? 9.761 -25.029 21.765 1.00 54.44 225 PRO A CA 1
ATOM 1785 C C . PRO A 1 225 ? 9.405 -23.564 22.048 1.00 54.44 225 PRO A C 1
ATOM 1787 O O . PRO A 1 225 ? 9.678 -23.079 23.155 1.00 54.44 225 PRO A O 1
ATOM 1790 N N . PRO A 1 226 ? 8.862 -22.817 21.066 1.00 58.09 226 PRO A N 1
ATOM 1791 C CA . PRO A 1 226 ? 8.350 -21.486 21.347 1.00 58.09 226 PRO A CA 1
ATOM 1792 C C . PRO A 1 226 ? 7.374 -21.614 22.522 1.00 58.09 226 PRO A C 1
ATOM 1794 O O . PRO A 1 226 ? 6.660 -22.620 22.585 1.00 58.09 226 PRO A O 1
ATOM 1797 N N . PRO A 1 227 ? 7.372 -20.660 23.475 1.00 52.97 227 PRO A N 1
ATOM 1798 C CA . PRO A 1 227 ? 6.556 -20.757 24.676 1.00 52.97 227 PRO A CA 1
ATOM 1799 C C . PRO A 1 227 ? 5.142 -21.115 24.250 1.00 52.97 227 PRO A C 1
ATOM 1801 O O . PRO A 1 227 ? 4.536 -20.391 23.458 1.00 52.97 227 PRO A O 1
ATOM 1804 N N . SER A 1 228 ? 4.689 -22.281 24.713 1.00 48.84 228 SER A N 1
ATOM 1805 C CA . SER A 1 228 ? 3.408 -22.867 24.359 1.00 48.84 228 SER A CA 1
ATOM 1806 C C . SER A 1 228 ? 2.348 -21.788 24.488 1.00 48.84 228 SER A C 1
ATOM 1808 O O . SER A 1 228 ? 2.059 -21.328 25.597 1.00 48.84 228 SER A O 1
ATOM 1810 N N . THR A 1 229 ? 1.800 -21.353 23.355 1.00 56.91 229 THR A N 1
ATOM 1811 C CA . THR A 1 229 ? 0.548 -20.613 23.322 1.00 56.91 229 THR A CA 1
ATOM 1812 C C . THR A 1 229 ? -0.434 -21.470 24.098 1.00 56.91 229 THR A C 1
ATOM 1814 O O . THR A 1 229 ? -0.778 -22.571 23.673 1.00 56.91 229 THR A O 1
ATOM 1817 N N . SER A 1 230 ? -0.768 -21.019 25.309 1.00 61.66 230 SER A N 1
ATOM 1818 C CA . SER A 1 230 ? -1.699 -21.688 26.208 1.00 61.66 230 SER A CA 1
ATOM 1819 C C . SER A 1 230 ? -2.908 -22.108 25.385 1.00 61.66 230 SER A C 1
ATOM 1821 O O . SER A 1 230 ? -3.591 -21.243 24.829 1.00 61.66 230 SER A O 1
ATOM 1823 N N . ARG A 1 231 ? -3.103 -23.421 25.226 1.00 69.00 231 ARG A N 1
ATOM 1824 C CA . ARG A 1 231 ? -4.198 -23.986 24.439 1.00 69.00 231 ARG A CA 1
ATOM 1825 C C . ARG A 1 231 ? -5.482 -23.334 24.942 1.00 69.00 231 ARG A C 1
ATOM 1827 O O . ARG A 1 231 ? -5.781 -23.443 26.130 1.00 69.00 231 ARG A O 1
ATOM 1834 N N . ALA A 1 232 ? -6.159 -22.580 24.074 1.00 72.56 232 ALA A N 1
ATOM 1835 C CA . ALA A 1 232 ? -7.412 -21.929 24.433 1.00 72.56 232 ALA A CA 1
ATOM 1836 C C . ALA A 1 232 ? -8.353 -22.996 24.995 1.00 72.56 232 ALA A C 1
ATOM 1838 O O . ALA A 1 232 ? -8.421 -24.106 24.460 1.00 72.56 232 ALA A O 1
ATOM 1839 N N . THR A 1 233 ? -9.011 -22.692 26.109 1.00 84.75 233 THR A N 1
ATOM 1840 C CA . THR A 1 233 ? -9.949 -23.649 26.692 1.00 84.75 233 THR A CA 1
ATOM 1841 C C . THR A 1 233 ? -11.137 -23.810 25.741 1.00 84.75 233 THR A C 1
ATOM 1843 O O . THR A 1 233 ? -11.488 -22.866 25.031 1.00 84.75 233 THR A O 1
ATOM 1846 N N . SER A 1 234 ? -11.777 -24.982 25.711 1.00 88.06 234 SER A N 1
ATOM 1847 C CA . SER A 1 234 ? -12.990 -25.200 24.897 1.00 88.06 234 SER A CA 1
ATOM 1848 C C . SER A 1 234 ? -14.064 -24.136 25.174 1.00 88.06 234 SER A C 1
ATOM 1850 O O . SER A 1 234 ? -14.748 -23.681 24.259 1.00 88.06 234 SER A O 1
ATOM 1852 N N . LYS A 1 235 ? -14.132 -23.653 26.423 1.00 90.00 235 LYS A N 1
ATOM 1853 C CA . LYS A 1 235 ? -14.999 -22.546 26.849 1.00 90.00 235 LYS A CA 1
ATOM 1854 C C . LYS A 1 235 ? -14.684 -21.226 26.133 1.00 90.00 235 LYS A C 1
ATOM 1856 O O . LYS A 1 235 ? -15.604 -20.522 25.720 1.00 90.00 235 LYS A O 1
ATOM 1861 N N . ASP A 1 236 ? -13.406 -20.886 25.948 1.00 88.69 236 ASP A N 1
ATOM 1862 C CA . ASP A 1 236 ? -13.009 -19.662 25.236 1.00 88.69 236 ASP A CA 1
ATOM 1863 C C . ASP A 1 236 ? -13.405 -19.715 23.755 1.00 88.69 236 ASP A C 1
ATOM 1865 O O . ASP A 1 236 ? -13.803 -18.703 23.174 1.00 88.69 236 ASP A O 1
ATOM 1869 N N . GLU A 1 237 ? -13.304 -20.891 23.135 1.00 92.25 237 GLU A N 1
ATOM 1870 C CA . GLU A 1 237 ? -13.692 -21.094 21.741 1.00 92.25 237 GLU A CA 1
ATOM 1871 C C . GLU A 1 237 ? -15.209 -20.997 21.548 1.00 92.25 237 GLU A C 1
ATOM 1873 O O . GLU A 1 237 ? -15.655 -20.269 20.656 1.00 92.25 237 GLU A O 1
ATOM 1878 N N . ALA A 1 238 ? -15.998 -21.611 22.436 1.00 93.44 238 ALA A N 1
ATOM 1879 C CA . ALA A 1 238 ? -17.456 -21.479 22.447 1.00 93.44 238 ALA A CA 1
ATOM 1880 C C . ALA A 1 238 ? -17.895 -20.010 22.608 1.00 93.44 238 ALA A C 1
ATOM 1882 O O . ALA A 1 238 ? -18.732 -19.513 21.850 1.00 93.44 238 ALA A O 1
ATOM 1883 N N . LEU A 1 239 ? -17.258 -19.261 23.519 1.00 92.94 239 LEU A N 1
ATOM 1884 C CA . LEU A 1 239 ? -17.535 -17.834 23.707 1.00 92.94 239 LEU A CA 1
ATOM 1885 C C . LEU A 1 239 ? -17.197 -17.005 22.454 1.00 92.94 239 LEU A C 1
ATOM 1887 O O . LEU A 1 239 ? -17.943 -16.088 22.086 1.00 92.94 239 LEU A O 1
ATOM 1891 N N . ARG A 1 240 ? -16.081 -17.312 21.778 1.00 93.81 240 ARG A N 1
ATOM 1892 C CA . ARG A 1 240 ? -15.708 -16.662 20.510 1.00 93.81 240 ARG A CA 1
ATOM 1893 C C . ARG A 1 240 ? -16.707 -16.991 19.405 1.00 93.81 240 ARG A C 1
ATOM 1895 O O . ARG A 1 240 ? -17.120 -16.078 18.694 1.00 93.81 240 ARG A O 1
ATOM 1902 N N . ALA A 1 241 ? -17.143 -18.244 19.285 1.00 96.25 241 ALA A N 1
ATOM 1903 C CA . ALA A 1 241 ? -18.156 -18.660 18.317 1.00 96.25 241 ALA A CA 1
ATOM 1904 C C . ALA A 1 241 ? -19.489 -17.922 18.536 1.00 96.25 241 ALA A C 1
ATOM 1906 O O . ALA A 1 241 ? -20.021 -17.324 17.598 1.00 96.25 241 ALA A O 1
ATOM 1907 N N . ALA A 1 242 ? -19.964 -17.845 19.783 1.00 95.88 242 ALA A N 1
ATOM 1908 C CA . ALA A 1 242 ? -21.165 -17.089 20.142 1.00 95.88 242 ALA A CA 1
ATOM 1909 C C . ALA A 1 242 ? -21.027 -15.585 19.839 1.00 95.88 242 ALA A C 1
ATOM 1911 O O . ALA A 1 242 ? -21.967 -14.935 19.377 1.00 95.88 242 ALA A O 1
ATOM 1912 N N . THR A 1 243 ? -19.837 -15.014 20.055 1.00 96.00 243 THR A N 1
ATOM 1913 C CA . THR A 1 243 ? -19.549 -13.610 19.720 1.00 96.00 243 THR A CA 1
ATOM 1914 C C . THR A 1 243 ? -19.586 -13.384 18.204 1.00 96.00 243 THR A C 1
ATOM 1916 O O . THR A 1 243 ? -20.236 -12.441 17.744 1.00 96.00 243 THR A O 1
ATOM 1919 N N . ARG A 1 244 ? -18.963 -14.274 17.418 1.00 97.56 244 ARG A N 1
ATOM 1920 C CA . ARG A 1 244 ? -18.957 -14.250 15.943 1.00 97.56 244 ARG A CA 1
ATOM 1921 C C . ARG A 1 244 ? -20.355 -14.337 15.353 1.00 97.56 244 ARG A C 1
ATOM 1923 O O . ARG A 1 244 ? -20.675 -13.545 14.470 1.00 97.56 244 ARG A O 1
ATOM 1930 N N . ALA A 1 245 ? -21.192 -15.235 15.869 1.00 97.94 245 ALA A N 1
ATOM 1931 C CA . ALA A 1 245 ? -22.579 -15.383 15.429 1.00 97.94 245 ALA A CA 1
ATOM 1932 C C . ALA A 1 245 ? -23.365 -14.063 15.539 1.00 97.94 245 ALA A C 1
ATOM 1934 O O . ALA A 1 245 ? -24.192 -13.762 14.681 1.00 97.94 245 ALA A O 1
ATOM 1935 N N . LYS A 1 246 ? -23.051 -13.234 16.545 1.00 97.62 246 LYS A N 1
ATOM 1936 C CA . LYS A 1 246 ? -23.688 -11.925 16.746 1.00 97.62 246 LYS A CA 1
ATOM 1937 C C . LYS A 1 246 ? -23.168 -10.852 15.788 1.00 97.62 246 LYS A C 1
ATOM 1939 O O . LYS A 1 246 ? -23.973 -10.135 15.201 1.00 97.62 246 LYS A O 1
ATOM 1944 N N . TYR A 1 247 ? -21.847 -10.703 15.629 1.00 97.94 247 TYR A N 1
ATOM 1945 C CA . TYR A 1 247 ? -21.312 -9.588 14.834 1.00 97.94 247 TYR A CA 1
ATOM 1946 C C . TYR A 1 247 ? -21.196 -9.869 13.334 1.00 97.94 247 TYR A C 1
ATOM 1948 O O . TYR A 1 247 ? -21.332 -8.930 12.551 1.00 97.94 247 TYR A O 1
ATOM 1956 N N . LEU A 1 248 ? -20.945 -11.109 12.898 1.00 97.88 248 LEU A N 1
ATOM 1957 C CA . LEU A 1 248 ? -20.685 -11.408 11.482 1.00 97.88 248 LEU A CA 1
ATOM 1958 C C . LEU A 1 248 ? -21.812 -10.946 10.537 1.00 97.88 248 LEU A C 1
ATOM 1960 O O . LEU A 1 248 ? -21.485 -10.327 9.522 1.00 97.88 248 LEU A O 1
ATOM 1964 N N . PRO A 1 249 ? -23.112 -11.140 10.851 1.00 98.19 249 PRO A N 1
ATOM 1965 C CA . PRO A 1 249 ? -24.198 -10.635 10.006 1.00 98.19 249 PRO A CA 1
ATOM 1966 C C . PRO A 1 249 ? -24.190 -9.103 9.877 1.00 98.19 249 PRO A C 1
ATOM 1968 O O . PRO A 1 249 ? -24.499 -8.558 8.814 1.00 98.19 249 PRO A O 1
ATOM 1971 N N . THR A 1 250 ? -23.768 -8.400 10.935 1.00 97.94 250 THR A N 1
ATOM 1972 C CA . THR A 1 250 ? -23.734 -6.929 10.979 1.00 97.94 250 THR A CA 1
ATOM 1973 C C . THR A 1 250 ? -22.615 -6.324 10.132 1.00 97.94 250 THR A C 1
ATOM 1975 O O . THR A 1 250 ? -22.676 -5.144 9.807 1.00 97.94 250 THR A O 1
ATOM 1978 N N . LEU A 1 251 ? -21.600 -7.097 9.724 1.00 97.56 251 LEU A N 1
ATOM 1979 C CA . LEU A 1 251 ? -20.455 -6.565 8.972 1.00 97.56 251 LEU A CA 1
ATOM 1980 C C . LEU A 1 251 ? -20.816 -6.103 7.552 1.00 97.56 251 LEU A C 1
ATOM 1982 O O . LEU A 1 251 ? -20.108 -5.277 6.976 1.00 97.56 251 LEU A O 1
ATOM 1986 N N . SER A 1 252 ? -21.920 -6.612 6.998 1.00 96.81 252 SER A N 1
ATOM 1987 C CA . SER A 1 252 ? -22.437 -6.202 5.688 1.00 96.81 252 SER A CA 1
ATOM 1988 C C . SER A 1 252 ? -23.036 -4.790 5.693 1.00 96.81 252 SER A C 1
ATOM 1990 O O . SER A 1 252 ? -22.949 -4.088 4.689 1.00 96.81 252 SER A O 1
ATOM 1992 N N . THR A 1 253 ? -23.610 -4.365 6.823 1.00 97.81 253 THR A N 1
ATOM 1993 C CA . THR A 1 253 ? -24.265 -3.059 7.002 1.00 97.81 253 THR A CA 1
ATOM 1994 C C . THR A 1 253 ? -23.393 -2.075 7.775 1.00 97.81 253 THR A C 1
ATOM 1996 O O . THR A 1 253 ? -23.371 -0.887 7.469 1.00 97.81 253 THR A O 1
ATOM 1999 N N . THR A 1 254 ? -22.645 -2.565 8.760 1.00 97.56 254 THR A N 1
ATOM 2000 C CA . THR A 1 254 ? -21.757 -1.784 9.621 1.00 97.56 254 THR A CA 1
ATOM 2001 C C . THR A 1 254 ? -20.374 -2.434 9.676 1.00 97.56 254 THR A C 1
ATOM 2003 O O . THR A 1 254 ? -20.123 -3.289 10.529 1.00 97.56 254 THR A O 1
ATOM 2006 N N . PRO A 1 255 ? -19.439 -2.039 8.793 1.00 98.12 255 PRO A N 1
ATOM 2007 C CA . PRO A 1 255 ? -18.118 -2.651 8.752 1.00 98.12 255 PRO A CA 1
ATOM 2008 C C . PRO A 1 255 ? -17.348 -2.341 10.040 1.00 98.12 255 PRO A C 1
ATOM 2010 O O . PRO A 1 255 ? -17.429 -1.232 10.592 1.00 98.12 255 PRO A O 1
ATOM 2013 N N . PHE A 1 256 ? -16.591 -3.328 10.517 1.00 98.19 256 PHE A N 1
ATOM 2014 C CA . PHE A 1 256 ? -15.694 -3.190 11.657 1.00 98.19 256 PHE A CA 1
ATOM 2015 C C . PHE A 1 256 ? -14.436 -2.411 11.272 1.00 98.19 256 PHE A C 1
ATOM 2017 O O . PHE A 1 256 ? -14.116 -1.419 11.920 1.00 98.19 256 PHE A O 1
ATOM 2024 N N . PHE A 1 257 ? -13.735 -2.820 10.215 1.00 98.38 257 PHE A N 1
ATOM 2025 C CA . PHE A 1 257 ? -12.591 -2.089 9.677 1.00 98.38 257 PHE A CA 1
ATOM 2026 C C . PHE A 1 257 ? -13.059 -1.097 8.623 1.00 98.38 257 PHE A C 1
ATOM 2028 O O . PHE A 1 257 ? -13.654 -1.493 7.621 1.00 98.38 257 PHE A O 1
ATOM 2035 N N . ARG A 1 258 ? -12.758 0.184 8.845 1.00 98.25 258 ARG A N 1
ATOM 2036 C CA . ARG A 1 258 ? -13.144 1.282 7.955 1.00 98.25 258 ARG A CA 1
ATOM 2037 C C . ARG A 1 258 ? -11.910 1.997 7.415 1.00 98.25 258 ARG A C 1
ATOM 2039 O O . ARG A 1 258 ? -10.952 2.180 8.175 1.00 98.25 258 ARG A O 1
ATOM 2046 N N . PRO A 1 259 ? -11.908 2.427 6.145 1.00 98.25 259 PRO A N 1
ATOM 2047 C CA . PRO A 1 259 ? -10.800 3.187 5.591 1.00 98.25 259 PRO A CA 1
ATOM 2048 C C . PRO A 1 259 ? -10.783 4.590 6.200 1.00 98.25 259 PRO A C 1
ATOM 2050 O O . PRO A 1 259 ? -11.747 5.343 6.083 1.00 98.25 259 PRO A O 1
ATOM 2053 N N . LEU A 1 260 ? -9.688 4.930 6.875 1.00 98.12 260 LEU A N 1
ATOM 2054 C CA . LEU A 1 260 ? -9.464 6.256 7.445 1.00 98.12 260 LEU A CA 1
ATOM 2055 C C . LEU A 1 260 ? -8.798 7.183 6.418 1.00 98.12 260 LEU A C 1
ATOM 2057 O O . LEU A 1 260 ? -9.226 8.320 6.234 1.00 98.12 260 LEU A O 1
ATOM 2061 N N . LEU A 1 261 ? -7.760 6.681 5.743 1.00 98.44 261 LEU A N 1
ATOM 2062 C CA . LEU A 1 261 ? -7.004 7.398 4.717 1.00 98.44 261 LEU A CA 1
ATOM 2063 C C . LEU A 1 261 ? -6.530 6.412 3.646 1.00 98.44 261 LEU A C 1
ATOM 2065 O O . LEU A 1 261 ? -6.098 5.304 3.966 1.00 98.44 261 LEU A O 1
ATOM 2069 N N . THR A 1 262 ? -6.557 6.827 2.385 1.00 98.50 262 THR A N 1
ATOM 2070 C CA . THR A 1 262 ? -5.981 6.085 1.260 1.00 98.50 262 THR A CA 1
ATOM 2071 C C . THR A 1 262 ? -5.098 6.993 0.413 1.00 98.50 262 THR A C 1
ATOM 2073 O O . THR A 1 262 ? -5.369 8.183 0.272 1.00 98.50 262 THR A O 1
ATOM 2076 N N . ILE A 1 263 ? -4.029 6.426 -0.140 1.00 98.44 263 ILE A N 1
ATOM 2077 C CA . ILE A 1 263 ? -3.061 7.100 -1.003 1.00 98.44 263 ILE A CA 1
ATOM 2078 C C . ILE A 1 263 ? -2.857 6.210 -2.223 1.00 98.44 263 ILE A C 1
ATOM 2080 O O . ILE A 1 263 ? -2.219 5.162 -2.137 1.00 98.44 263 ILE A O 1
ATOM 2084 N N . THR A 1 264 ? -3.418 6.616 -3.355 1.00 98.25 264 THR A N 1
ATOM 2085 C CA . THR A 1 264 ? -3.273 5.915 -4.634 1.00 98.25 264 THR A CA 1
ATOM 2086 C C . THR A 1 264 ? -2.101 6.504 -5.395 1.00 98.25 264 THR A C 1
ATOM 2088 O O . THR A 1 264 ? -2.037 7.711 -5.626 1.00 98.25 264 THR A O 1
ATOM 2091 N N . LEU A 1 265 ? -1.153 5.639 -5.739 1.00 98.12 265 LEU A N 1
ATOM 2092 C CA . LEU A 1 265 ? 0.094 5.989 -6.396 1.00 98.12 265 LEU A CA 1
ATOM 2093 C C . LEU A 1 265 ? 0.174 5.309 -7.762 1.00 98.12 265 LEU A C 1
ATOM 2095 O O . LEU A 1 265 ? -0.319 4.190 -7.895 1.00 98.12 265 LEU A O 1
ATOM 2099 N N . PRO A 1 266 ? 0.855 5.918 -8.746 1.00 97.50 266 PRO A N 1
ATOM 2100 C CA . PRO A 1 266 ? 0.895 5.398 -10.114 1.00 97.50 266 PRO A CA 1
ATOM 2101 C C . PRO A 1 266 ? 1.519 4.006 -10.264 1.00 97.50 266 PRO A C 1
ATOM 2103 O O . PRO A 1 266 ? 1.258 3.336 -11.256 1.00 97.50 266 PRO A O 1
ATOM 2106 N N . THR A 1 267 ? 2.364 3.574 -9.318 1.00 97.56 267 THR A N 1
ATOM 2107 C CA . THR A 1 267 ? 3.073 2.288 -9.389 1.00 97.56 267 THR A CA 1
ATOM 2108 C C . THR A 1 267 ? 3.157 1.591 -8.027 1.00 97.56 267 THR A C 1
ATOM 2110 O O . THR A 1 267 ? 3.184 2.221 -6.963 1.00 97.56 267 THR A O 1
ATOM 2113 N N . ARG A 1 268 ? 3.266 0.259 -8.046 1.00 96.69 268 ARG A N 1
ATOM 2114 C CA . ARG A 1 268 ? 3.447 -0.592 -6.862 1.00 96.69 268 ARG A CA 1
ATOM 2115 C C . ARG A 1 268 ? 4.739 -0.298 -6.088 1.00 96.69 268 ARG A C 1
ATOM 2117 O O . ARG A 1 268 ? 4.652 -0.214 -4.862 1.00 96.69 268 ARG A O 1
ATOM 2124 N N . PRO A 1 269 ? 5.922 -0.094 -6.709 1.00 97.62 269 PRO A N 1
ATOM 2125 C CA . PRO A 1 269 ? 7.139 0.264 -5.975 1.00 97.62 269 PRO A CA 1
ATOM 2126 C C . PRO A 1 269 ? 7.001 1.545 -5.143 1.00 97.62 269 PRO A C 1
ATOM 2128 O O . PRO A 1 269 ? 7.517 1.597 -4.020 1.00 97.62 269 PRO A O 1
ATOM 2131 N N . LEU A 1 270 ? 6.270 2.550 -5.645 1.00 97.94 270 LEU A N 1
ATOM 2132 C CA . LEU A 1 270 ? 5.947 3.762 -4.887 1.00 97.94 270 LEU A CA 1
ATOM 2133 C C . LEU A 1 270 ? 5.066 3.415 -3.679 1.00 97.94 270 LEU A C 1
ATOM 2135 O O . LEU A 1 270 ? 5.405 3.772 -2.548 1.00 97.94 270 LEU A O 1
ATOM 2139 N N . ALA A 1 271 ? 3.994 2.642 -3.893 1.00 98.06 271 ALA A N 1
ATOM 2140 C CA . ALA A 1 271 ? 3.056 2.253 -2.835 1.00 98.06 271 ALA A CA 1
ATOM 2141 C C . ALA A 1 271 ? 3.737 1.436 -1.732 1.00 98.06 271 ALA A C 1
ATOM 2143 O O . ALA A 1 271 ? 3.600 1.741 -0.547 1.00 98.06 271 ALA A O 1
ATOM 2144 N N . LEU A 1 272 ? 4.561 0.456 -2.103 1.00 97.38 272 LEU A N 1
ATOM 2145 C CA . LEU A 1 272 ? 5.326 -0.347 -1.149 1.00 97.38 272 LEU A CA 1
ATOM 2146 C C . LEU A 1 272 ? 6.377 0.473 -0.386 1.00 97.38 272 LEU A C 1
ATOM 2148 O O . LEU A 1 272 ? 6.692 0.143 0.760 1.00 97.38 272 LEU A O 1
ATOM 2152 N N . SER A 1 273 ? 6.926 1.532 -0.989 1.00 97.94 273 SER A N 1
ATOM 2153 C CA . SER A 1 273 ? 7.855 2.440 -0.305 1.00 97.94 273 SER A CA 1
ATOM 2154 C C . SER A 1 273 ? 7.136 3.277 0.754 1.00 97.94 273 SER A C 1
ATOM 2156 O O . SER A 1 273 ? 7.600 3.335 1.894 1.00 97.94 273 SER A O 1
ATOM 2158 N N . ILE A 1 274 ? 5.968 3.839 0.421 1.00 98.06 274 ILE A N 1
ATOM 2159 C CA . ILE A 1 274 ? 5.114 4.551 1.382 1.00 98.06 274 ILE A CA 1
ATOM 2160 C C . ILE A 1 274 ? 4.670 3.614 2.508 1.00 98.06 274 ILE A C 1
ATOM 2162 O O . ILE A 1 274 ? 4.846 3.953 3.675 1.00 98.06 274 ILE A O 1
ATOM 2166 N N . LEU A 1 275 ? 4.175 2.415 2.180 1.00 97.50 275 LEU A N 1
ATOM 2167 C CA . LEU A 1 275 ? 3.788 1.389 3.155 1.00 97.50 275 LEU A CA 1
ATOM 2168 C C . LEU A 1 275 ? 4.923 1.070 4.133 1.00 97.50 275 LEU A C 1
ATOM 2170 O O . LEU A 1 275 ? 4.703 0.928 5.332 1.00 97.50 275 LEU A O 1
ATOM 2174 N N . ARG A 1 276 ? 6.151 0.924 3.631 1.00 96.31 276 ARG A N 1
ATOM 2175 C CA . ARG A 1 276 ? 7.308 0.643 4.482 1.00 96.31 276 ARG A CA 1
ATOM 2176 C C . ARG A 1 276 ? 7.603 1.813 5.420 1.00 96.31 276 ARG A C 1
ATOM 2178 O O . ARG A 1 276 ? 7.832 1.589 6.606 1.00 96.31 276 ARG A O 1
ATOM 2185 N N . LEU A 1 277 ? 7.629 3.034 4.889 1.00 96.75 277 LEU A N 1
ATOM 2186 C CA . LEU A 1 277 ? 8.001 4.240 5.633 1.00 96.75 277 LEU A CA 1
ATOM 2187 C C . LEU A 1 277 ? 6.912 4.729 6.597 1.00 96.75 277 LEU A C 1
ATOM 2189 O O . LEU A 1 277 ? 7.227 5.487 7.517 1.00 96.75 277 LEU A O 1
ATOM 2193 N N . SER A 1 278 ? 5.661 4.311 6.400 1.00 97.00 278 SER A N 1
ATOM 2194 C CA . SER A 1 278 ? 4.511 4.705 7.219 1.00 97.00 278 SER A CA 1
ATOM 2195 C C . SER A 1 278 ? 4.334 3.869 8.485 1.00 97.00 278 SER A C 1
ATOM 2197 O O . SER A 1 278 ? 3.538 4.243 9.340 1.00 97.00 278 SER A O 1
ATOM 2199 N N . LYS A 1 279 ? 5.062 2.754 8.642 1.00 95.69 279 LYS A N 1
ATOM 2200 C CA . LYS A 1 279 ? 4.982 1.884 9.833 1.00 95.69 279 LYS A CA 1
ATOM 2201 C C . LYS A 1 279 ? 5.684 2.462 11.067 1.00 95.69 279 LYS A C 1
ATOM 2203 O O . LYS A 1 279 ? 5.460 1.970 12.173 1.00 95.69 279 LYS A O 1
ATOM 2208 N N . SER A 1 280 ? 6.504 3.492 10.892 1.00 95.00 280 SER A N 1
ATOM 2209 C CA . SER A 1 280 ? 7.263 4.140 11.958 1.00 95.00 280 SER A CA 1
ATOM 2210 C C . SER A 1 280 ? 7.358 5.651 11.752 1.00 95.00 280 SER A C 1
ATOM 2212 O O . SER A 1 280 ? 7.054 6.190 10.682 1.00 95.00 280 SER A O 1
ATOM 2214 N N . LEU A 1 281 ? 7.787 6.339 12.808 1.00 94.62 281 LEU A N 1
ATOM 2215 C CA . LEU A 1 281 ? 8.165 7.744 12.765 1.00 94.62 281 LEU A CA 1
ATOM 2216 C C . LEU A 1 281 ? 9.394 7.953 11.872 1.00 94.62 281 LEU A C 1
ATOM 2218 O O . LEU A 1 281 ? 10.075 7.012 11.463 1.00 94.62 281 LEU A O 1
ATOM 2222 N N . ILE A 1 282 ? 9.708 9.215 11.582 1.00 92.38 282 ILE A N 1
ATOM 2223 C CA . ILE A 1 282 ? 10.795 9.589 10.665 1.00 92.38 282 ILE A CA 1
ATOM 2224 C C . ILE A 1 282 ? 12.176 9.059 11.091 1.00 92.38 282 ILE A C 1
ATOM 2226 O O . ILE A 1 282 ? 13.023 8.787 10.247 1.00 92.38 282 ILE A O 1
ATOM 2230 N N . ASN A 1 283 ? 12.380 8.858 12.394 1.00 88.69 283 ASN A N 1
ATOM 2231 C CA . ASN A 1 283 ? 13.595 8.298 12.989 1.00 88.69 283 ASN A CA 1
ATOM 2232 C C . ASN A 1 283 ? 13.588 6.759 13.083 1.00 88.69 283 ASN A C 1
ATOM 2234 O O . ASN A 1 283 ? 14.546 6.174 13.583 1.00 88.69 283 ASN A O 1
ATOM 2238 N N . GLY A 1 284 ? 12.524 6.100 12.621 1.00 91.00 284 GLY A N 1
ATOM 2239 C CA . GLY A 1 284 ? 12.356 4.652 12.690 1.00 91.00 284 GLY A CA 1
ATOM 2240 C C . GLY A 1 284 ? 11.720 4.137 13.984 1.00 91.00 284 GLY A C 1
ATOM 2241 O O . GLY A 1 284 ? 11.484 2.934 14.074 1.00 91.00 284 GLY A O 1
ATOM 2242 N N . LEU A 1 285 ? 11.395 5.001 14.956 1.00 92.31 285 LEU A N 1
ATOM 2243 C CA . LEU A 1 285 ? 10.703 4.575 16.176 1.00 92.31 285 LEU A CA 1
ATOM 2244 C C . LEU A 1 285 ? 9.256 4.161 15.870 1.00 92.31 285 LEU A C 1
ATOM 2246 O O . LEU A 1 285 ? 8.564 4.852 15.114 1.00 92.31 285 LEU A O 1
ATOM 2250 N N . PRO A 1 286 ? 8.761 3.057 16.450 1.00 92.56 286 PRO A N 1
ATOM 2251 C CA . PRO A 1 286 ? 7.374 2.662 16.271 1.00 92.56 286 PRO A CA 1
ATOM 2252 C C . PRO A 1 286 ? 6.437 3.642 17.001 1.00 92.56 286 PRO A C 1
ATOM 2254 O O . PRO A 1 286 ? 6.777 4.213 18.035 1.00 92.56 286 PRO A O 1
ATOM 2257 N N . PHE A 1 287 ? 5.228 3.856 16.476 1.00 91.50 287 PHE A N 1
ATOM 2258 C CA . PHE A 1 287 ? 4.306 4.861 17.034 1.00 91.50 287 PHE A CA 1
ATOM 2259 C C . PHE A 1 287 ? 3.936 4.606 18.499 1.00 91.50 287 PHE A C 1
ATOM 2261 O O . PHE A 1 287 ? 3.790 5.541 19.281 1.00 91.50 287 PHE A O 1
ATOM 2268 N N . ASN A 1 288 ? 3.804 3.335 18.882 1.00 87.25 288 ASN A N 1
ATOM 2269 C CA . ASN A 1 288 ? 3.420 2.950 20.235 1.00 87.25 288 ASN A CA 1
ATOM 2270 C C . ASN A 1 288 ? 4.475 3.331 21.283 1.00 87.25 288 ASN A C 1
ATOM 2272 O O . ASN A 1 288 ? 4.087 3.654 22.401 1.00 87.25 288 ASN A O 1
ATOM 2276 N N . SER A 1 289 ? 5.771 3.337 20.945 1.00 87.38 289 SER A N 1
ATOM 2277 C CA . SER A 1 289 ? 6.816 3.733 21.897 1.00 87.38 289 SER A CA 1
ATOM 2278 C C . SER A 1 289 ? 6.813 5.236 22.168 1.00 87.38 289 SER A C 1
ATOM 2280 O O . SER A 1 289 ? 7.118 5.649 23.280 1.00 87.38 289 SER A O 1
ATOM 2282 N N . TYR A 1 290 ? 6.435 6.050 21.177 1.00 86.19 290 TYR A N 1
ATOM 2283 C CA . TYR A 1 290 ? 6.404 7.509 21.311 1.00 86.19 290 TYR A CA 1
ATOM 2284 C C . TYR A 1 290 ? 5.249 7.996 22.195 1.00 86.19 290 TYR A C 1
ATOM 2286 O O . TYR A 1 290 ? 5.412 8.904 22.997 1.00 86.19 290 TYR A O 1
ATOM 2294 N N . VAL A 1 291 ? 4.076 7.362 22.111 1.00 82.94 291 VAL A N 1
ATOM 2295 C CA . VAL A 1 291 ? 2.921 7.782 22.926 1.00 82.94 291 VAL A CA 1
ATOM 2296 C C . VAL A 1 291 ? 3.108 7.436 24.412 1.00 82.94 291 VAL A C 1
ATOM 2298 O O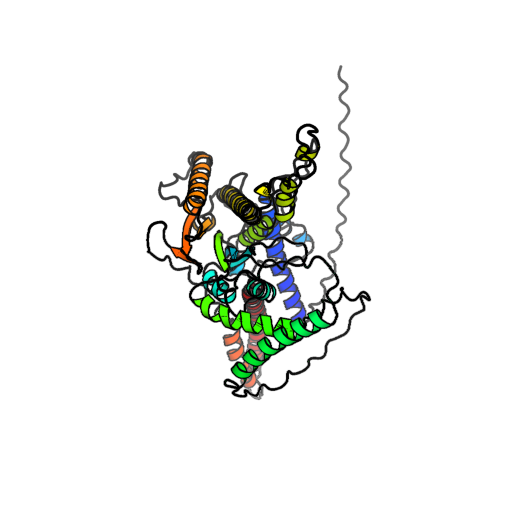 . VAL A 1 291 ? 2.531 8.098 25.273 1.00 82.94 291 VAL A O 1
ATOM 2301 N N . MET A 1 292 ? 3.918 6.422 24.743 1.00 67.62 292 MET A N 1
ATOM 2302 C CA . MET A 1 292 ? 4.149 6.030 26.140 1.00 67.62 292 MET A CA 1
ATOM 2303 C C . MET A 1 292 ? 5.111 6.955 26.890 1.00 67.62 292 MET A C 1
ATOM 2305 O O . MET A 1 292 ? 4.946 7.113 28.099 1.00 67.62 292 MET A O 1
ATOM 2309 N N . SER A 1 293 ? 6.070 7.600 26.214 1.00 57.53 293 SER A N 1
ATOM 2310 C CA . SER A 1 293 ? 7.026 8.496 26.882 1.00 57.53 293 SER A CA 1
ATOM 2311 C C . SER A 1 293 ? 6.361 9.722 27.513 1.00 57.53 293 SER A C 1
ATOM 2313 O O . SER A 1 293 ? 6.810 10.182 28.559 1.00 57.53 293 SER A O 1
ATOM 2315 N N . ASP A 1 294 ? 5.244 10.192 26.956 1.00 52.31 294 ASP A N 1
ATOM 2316 C CA . ASP A 1 294 ? 4.513 11.347 27.496 1.00 52.31 294 ASP A CA 1
ATOM 2317 C C . ASP A 1 294 ? 3.700 11.008 28.754 1.00 52.31 294 ASP A C 1
ATOM 2319 O O . ASP A 1 294 ? 3.416 11.881 29.572 1.00 52.31 294 ASP A O 1
ATOM 2323 N N . LEU A 1 295 ? 3.313 9.740 28.925 1.00 53.12 295 LEU A N 1
ATOM 2324 C CA . LEU A 1 295 ? 2.517 9.288 30.072 1.00 53.12 295 LEU A CA 1
ATOM 2325 C C . LEU A 1 295 ? 3.352 9.132 31.346 1.00 53.12 295 LEU A C 1
ATOM 2327 O O . LEU A 1 295 ? 2.794 9.084 32.440 1.00 53.12 295 LEU A O 1
ATOM 2331 N N . VAL A 1 296 ? 4.676 9.067 31.204 1.00 50.38 296 VAL A N 1
ATOM 2332 C CA . VAL A 1 296 ? 5.624 8.866 32.305 1.00 50.38 296 VAL A CA 1
ATOM 2333 C C . VAL A 1 296 ? 6.576 10.053 32.408 1.00 50.38 296 VAL A C 1
ATOM 2335 O O . VAL A 1 296 ? 7.728 9.867 32.773 1.00 50.38 296 VAL A O 1
ATOM 2338 N N . SER A 1 297 ? 6.135 11.277 32.087 1.00 44.94 297 SER A N 1
ATOM 2339 C CA . SER A 1 297 ? 6.976 12.455 32.320 1.00 44.94 297 SER A CA 1
ATOM 2340 C C . SER A 1 297 ? 7.331 12.528 33.818 1.00 44.94 297 SER A C 1
ATOM 2342 O O . SER A 1 297 ? 6.458 12.830 34.641 1.00 44.94 297 SER A O 1
ATOM 2344 N N . PRO A 1 298 ? 8.587 12.241 34.222 1.00 49.81 298 PRO A N 1
ATOM 2345 C CA . PRO A 1 298 ? 8.966 12.125 35.633 1.00 49.81 298 PRO A CA 1
ATOM 2346 C C . PRO A 1 298 ? 8.999 13.490 36.332 1.00 49.81 298 PRO A C 1
ATOM 2348 O O . PRO A 1 298 ? 9.162 13.573 37.547 1.00 49.81 298 PRO A O 1
ATOM 2351 N N . MET A 1 299 ? 8.828 14.574 35.570 1.00 47.56 299 MET A N 1
ATOM 2352 C CA . MET A 1 299 ? 8.866 15.953 36.053 1.00 47.56 299 MET A CA 1
ATOM 2353 C C . MET A 1 299 ? 7.774 16.269 37.079 1.00 47.56 299 MET A C 1
ATOM 2355 O O . MET A 1 299 ? 8.003 17.096 37.957 1.00 47.56 299 MET A O 1
ATOM 2359 N N . HIS A 1 300 ? 6.630 15.576 37.059 1.00 50.03 300 HIS A N 1
ATOM 2360 C CA . HIS A 1 300 ? 5.627 15.763 38.113 1.00 50.03 300 HIS A CA 1
ATOM 2361 C C . HIS A 1 300 ? 6.005 15.120 39.456 1.00 50.03 300 HIS A C 1
ATOM 2363 O O . HIS A 1 300 ? 5.403 15.464 40.470 1.00 50.03 300 HIS A O 1
ATOM 2369 N N . PHE A 1 301 ? 7.026 14.257 39.504 1.00 49.03 301 PHE A N 1
ATOM 2370 C CA . PHE A 1 301 ? 7.528 13.684 40.758 1.00 49.03 301 PHE A CA 1
ATOM 2371 C C . PHE A 1 301 ? 8.629 14.516 41.432 1.00 49.03 301 PHE A C 1
ATOM 2373 O O . PHE A 1 301 ? 8.939 14.260 42.595 1.00 49.03 301 PHE A O 1
ATOM 2380 N N . PHE A 1 302 ? 9.196 15.523 40.756 1.00 50.19 302 PHE A N 1
ATOM 2381 C CA . PHE A 1 302 ? 10.331 16.294 41.281 1.00 50.19 302 PHE A CA 1
ATOM 2382 C C . PHE A 1 302 ? 9.989 17.679 41.838 1.00 50.19 302 PHE A C 1
ATOM 2384 O O . PHE A 1 302 ? 10.891 18.347 42.331 1.00 50.19 302 PHE A O 1
ATOM 2391 N N . ILE A 1 303 ? 8.717 18.098 41.837 1.00 54.97 303 ILE A N 1
ATOM 2392 C CA . ILE A 1 303 ? 8.273 19.299 42.563 1.00 54.97 303 ILE A CA 1
ATOM 2393 C C . ILE A 1 303 ? 7.772 18.861 43.952 1.00 54.97 303 ILE A C 1
ATOM 2395 O O . ILE A 1 303 ? 6.646 18.371 44.068 1.00 54.97 303 ILE A O 1
ATOM 2399 N N . PRO A 1 304 ? 8.560 19.023 45.037 1.00 56.28 304 PRO A N 1
ATOM 2400 C CA . PRO A 1 304 ? 8.205 18.497 46.357 1.00 56.28 304 PRO A CA 1
ATOM 2401 C C . PRO A 1 304 ? 6.962 19.165 46.964 1.00 56.28 304 PRO A C 1
ATOM 2403 O O . PRO A 1 304 ? 6.325 18.574 47.834 1.00 56.28 304 PRO A O 1
ATOM 2406 N N . SER A 1 305 ? 6.595 20.364 46.494 1.00 58.31 305 SER A N 1
ATOM 2407 C CA . SER A 1 305 ? 5.430 21.122 46.972 1.00 58.31 305 SER A CA 1
ATOM 2408 C C . SER A 1 305 ? 4.086 20.615 46.438 1.00 58.31 305 SER A C 1
ATOM 2410 O O . SER A 1 305 ? 3.050 20.976 46.989 1.00 58.31 305 SER A O 1
ATOM 2412 N N . LEU A 1 306 ? 4.085 19.744 45.421 1.00 55.72 306 LEU A N 1
ATOM 2413 C CA . LEU A 1 306 ? 2.882 19.108 44.871 1.00 55.72 306 LEU A CA 1
ATOM 2414 C C . LEU A 1 306 ? 2.790 17.623 45.241 1.00 55.72 306 LEU A C 1
ATOM 2416 O O . LEU A 1 306 ? 2.160 16.842 44.529 1.00 55.72 306 LEU A O 1
ATOM 2420 N N . ARG A 1 307 ? 3.394 17.200 46.364 1.00 56.78 307 ARG A N 1
ATOM 2421 C CA . ARG A 1 307 ? 3.106 15.864 46.898 1.00 56.78 307 ARG A CA 1
ATOM 2422 C C . ARG A 1 307 ? 1.609 15.785 47.213 1.00 56.78 307 ARG A C 1
ATOM 2424 O O . ARG A 1 307 ? 1.142 16.556 48.056 1.00 56.78 307 ARG A O 1
ATOM 2431 N N . PRO A 1 308 ? 0.853 14.864 46.589 1.00 57.31 308 PRO A N 1
ATOM 2432 C CA . PRO A 1 308 ? -0.527 14.641 46.983 1.00 57.31 308 PRO A CA 1
ATOM 2433 C C . PRO A 1 308 ? -0.542 14.317 48.479 1.00 57.31 308 PRO A C 1
ATOM 2435 O O . PRO A 1 308 ? 0.241 13.486 48.953 1.00 57.31 308 PRO A O 1
ATOM 2438 N N . LYS A 1 309 ? -1.394 15.014 49.244 1.00 66.94 309 LYS A N 1
ATOM 2439 C CA . LYS A 1 309 ? -1.578 14.737 50.674 1.00 66.94 309 LYS A CA 1
ATOM 2440 C C . LYS A 1 309 ? -1.824 13.239 50.836 1.00 66.94 309 LYS A C 1
ATOM 2442 O O . LYS A 1 309 ? -2.627 12.669 50.093 1.00 66.94 309 LYS A O 1
ATOM 2447 N N . LYS A 1 310 ? -1.133 12.611 51.790 1.00 65.25 310 LYS A N 1
ATOM 2448 C CA . LYS A 1 310 ? -1.273 11.189 52.140 1.00 65.25 310 LYS A CA 1
ATOM 2449 C C . LYS A 1 310 ? -2.774 10.887 52.324 1.00 65.25 310 LYS A C 1
ATOM 2451 O O . LYS A 1 310 ? -3.383 11.414 53.247 1.00 65.25 310 LYS A O 1
ATOM 2456 N N . GLY A 1 311 ? -3.380 10.134 51.400 1.00 71.38 311 GLY A N 1
ATOM 2457 C CA . GLY A 1 311 ? -4.821 9.816 51.397 1.00 71.38 311 GLY A CA 1
ATOM 2458 C C . GLY A 1 311 ? -5.673 10.496 50.313 1.00 71.38 311 GLY A C 1
ATOM 2459 O O . GLY A 1 311 ? -6.800 10.067 50.079 1.00 71.38 311 GLY A O 1
ATOM 2460 N N . SER A 1 312 ? -5.153 11.493 49.592 1.00 63.16 312 SER A N 1
ATOM 2461 C CA . SER A 1 312 ? -5.801 11.980 48.368 1.00 63.16 312 SER A CA 1
ATOM 2462 C C . SER A 1 312 ? -5.554 10.979 47.240 1.00 63.16 312 SER A C 1
ATOM 2464 O O . SER A 1 312 ? -4.406 10.647 46.935 1.00 63.16 312 SER A O 1
ATOM 2466 N N . LYS A 1 313 ? -6.631 10.447 46.642 1.00 55.97 313 LYS A N 1
ATOM 2467 C CA . LYS A 1 313 ? -6.515 9.692 45.388 1.00 55.97 313 LYS A CA 1
ATOM 2468 C C . LYS A 1 313 ? -5.777 10.601 44.402 1.00 55.97 313 LYS A C 1
ATOM 2470 O O . LYS A 1 313 ? -6.162 11.771 44.318 1.00 55.97 313 LYS A O 1
ATOM 2475 N N . PRO A 1 314 ? -4.731 10.118 43.704 1.00 56.72 314 PRO A N 1
ATOM 2476 C CA . PRO A 1 314 ? -4.086 10.927 42.683 1.00 56.72 314 PRO A CA 1
ATOM 2477 C C . PRO A 1 314 ? -5.196 11.450 41.770 1.00 56.72 314 PRO A C 1
ATOM 2479 O O . PRO A 1 314 ? -6.086 10.658 41.424 1.00 56.72 314 PRO A O 1
ATOM 2482 N N . PRO A 1 315 ? -5.223 12.759 41.449 1.00 55.00 315 PRO A N 1
ATOM 2483 C CA . PRO A 1 315 ? -6.162 13.254 40.459 1.00 55.00 315 PRO A CA 1
ATOM 2484 C C . PRO A 1 315 ? -5.999 12.330 39.262 1.00 55.00 315 PRO A C 1
ATOM 2486 O O . PRO A 1 315 ? -4.871 12.101 38.823 1.00 55.00 315 PRO A O 1
ATOM 2489 N N . GLN A 1 316 ? -7.088 11.687 38.834 1.00 50.72 316 GLN A N 1
ATOM 2490 C CA . GLN A 1 316 ? -7.059 10.886 37.621 1.00 50.72 316 GLN A CA 1
ATOM 2491 C C . GLN A 1 316 ? -6.759 11.871 36.503 1.00 50.72 316 GLN A C 1
ATOM 2493 O O . GLN A 1 316 ? -7.650 12.539 35.991 1.00 50.72 316 GLN A O 1
ATOM 2498 N N . THR A 1 317 ? -5.477 12.061 36.224 1.00 49.12 317 THR A N 1
ATOM 2499 C CA . THR A 1 317 ? -5.017 12.966 35.197 1.00 49.12 317 THR A CA 1
ATOM 2500 C C . THR A 1 317 ? -5.550 12.394 33.893 1.00 49.12 317 THR A C 1
ATOM 2502 O O . THR A 1 317 ? -5.290 11.238 33.550 1.00 49.12 317 THR A O 1
ATOM 2505 N N . GLU A 1 318 ? -6.354 13.190 33.186 1.00 47.84 318 GLU A N 1
ATOM 2506 C CA . GLU A 1 318 ? -7.045 12.828 31.936 1.00 47.84 318 GLU A CA 1
ATOM 2507 C C . GLU A 1 318 ? -6.115 12.199 30.884 1.00 47.84 318 GLU A C 1
ATOM 2509 O O . GLU A 1 318 ? -6.557 11.480 29.986 1.00 47.84 318 GLU A O 1
ATOM 2514 N N . PHE A 1 319 ? -4.806 12.393 31.038 1.00 45.09 319 PHE A N 1
ATOM 2515 C CA . PHE A 1 319 ? -3.749 11.773 30.253 1.00 45.09 319 PHE A CA 1
ATOM 2516 C C . PHE A 1 319 ? -3.779 10.240 30.235 1.00 45.09 319 PHE A C 1
ATOM 2518 O O . PHE A 1 319 ? -3.332 9.666 29.247 1.00 45.09 319 PHE A O 1
ATOM 2525 N N . GLN A 1 320 ? -4.341 9.564 31.243 1.00 49.12 320 GLN A N 1
ATOM 2526 C CA . GLN A 1 320 ? -4.471 8.098 31.240 1.00 49.12 320 GLN A CA 1
ATOM 2527 C C . GLN A 1 320 ? -5.727 7.586 30.524 1.00 49.12 320 GLN A C 1
ATOM 2529 O O . GLN A 1 320 ? -5.924 6.373 30.429 1.00 49.12 320 GLN A O 1
ATOM 2534 N N . HIS A 1 321 ? -6.593 8.466 30.008 1.00 55.28 321 HIS A N 1
ATOM 2535 C CA . HIS A 1 321 ? -7.810 8.002 29.356 1.00 55.28 321 HIS A CA 1
ATOM 2536 C C . HIS A 1 321 ? -7.448 7.279 28.040 1.00 55.28 321 HIS A C 1
ATOM 2538 O O . HIS A 1 321 ? -6.791 7.882 27.182 1.00 55.28 321 HIS A O 1
ATOM 2544 N N . PRO A 1 322 ? -7.883 6.018 27.819 1.00 58.00 322 PRO A N 1
ATOM 2545 C CA . PRO A 1 322 ? -7.592 5.249 26.599 1.00 58.00 322 PRO A CA 1
ATOM 2546 C C . PRO A 1 322 ? -7.999 5.966 25.303 1.00 58.00 322 PRO A C 1
ATOM 2548 O O . PRO A 1 322 ? -7.454 5.698 24.229 1.00 58.00 322 PRO A O 1
ATOM 2551 N N . SER A 1 323 ? -8.938 6.914 25.392 1.00 64.12 323 SER A N 1
ATOM 2552 C CA . SER A 1 323 ? -9.308 7.785 24.271 1.00 64.12 323 SER A CA 1
ATOM 2553 C C . SER A 1 323 ? -8.136 8.644 23.784 1.00 64.12 323 SER A C 1
ATOM 2555 O O . SER A 1 323 ? -8.004 8.838 22.577 1.00 64.12 323 SER A O 1
ATOM 2557 N N . THR A 1 324 ? -7.252 9.103 24.679 1.00 78.06 324 THR A N 1
ATOM 2558 C CA . THR A 1 324 ? -6.115 9.960 24.315 1.00 78.06 324 THR A CA 1
ATOM 2559 C C . THR A 1 324 ? -4.994 9.170 23.642 1.00 78.06 324 THR A C 1
ATOM 2561 O O . THR A 1 324 ? -4.402 9.673 22.691 1.00 78.06 324 THR A O 1
ATOM 2564 N N . TYR A 1 325 ? -4.732 7.925 24.066 1.00 85.06 325 TYR A N 1
ATOM 2565 C CA . TYR A 1 325 ? -3.718 7.060 23.442 1.00 85.06 325 TYR A CA 1
ATOM 2566 C C . TYR A 1 325 ? -4.071 6.744 21.984 1.00 85.06 325 TYR A C 1
ATOM 2568 O O . TYR A 1 325 ? -3.253 6.916 21.075 1.00 85.06 325 TYR A O 1
ATOM 2576 N N . ASN A 1 326 ? -5.315 6.315 21.753 1.00 90.12 326 ASN A N 1
ATOM 2577 C CA . ASN A 1 326 ? -5.790 5.951 20.421 1.00 90.12 326 ASN A CA 1
ATOM 2578 C C . ASN A 1 326 ? -5.846 7.163 19.494 1.00 90.12 326 ASN A C 1
ATOM 2580 O O . ASN A 1 326 ? -5.421 7.061 18.346 1.00 90.12 326 ASN A O 1
ATOM 2584 N N . ALA A 1 327 ? -6.315 8.310 19.998 1.00 89.88 327 ALA A N 1
ATOM 2585 C CA . ALA A 1 327 ? -6.320 9.556 19.242 1.00 89.88 327 ALA A CA 1
ATOM 2586 C C . ALA A 1 327 ? -4.904 10.010 18.864 1.00 89.88 327 ALA A C 1
ATOM 2588 O O . ALA A 1 327 ? -4.665 10.284 17.693 1.00 89.88 327 ALA A O 1
ATOM 2589 N N . ARG A 1 328 ? -3.951 10.003 19.807 1.00 90.56 328 ARG A N 1
ATOM 2590 C CA . ARG A 1 328 ? -2.549 10.363 19.538 1.00 90.56 328 ARG A CA 1
ATOM 2591 C C . ARG A 1 328 ? -1.905 9.435 18.512 1.00 90.56 328 ARG A C 1
ATOM 2593 O O . ARG A 1 328 ? -1.323 9.908 17.543 1.00 90.56 328 ARG A O 1
ATOM 2600 N N . THR A 1 329 ? -2.071 8.121 18.671 1.00 92.88 329 THR A N 1
ATOM 2601 C CA . THR A 1 329 ? -1.544 7.136 17.710 1.00 92.88 329 THR A CA 1
ATOM 2602 C C . THR A 1 329 ? -2.144 7.331 16.315 1.00 92.88 329 THR A C 1
ATOM 2604 O O . THR A 1 329 ? -1.425 7.210 15.324 1.00 92.88 329 THR A O 1
ATOM 2607 N N . ARG A 1 330 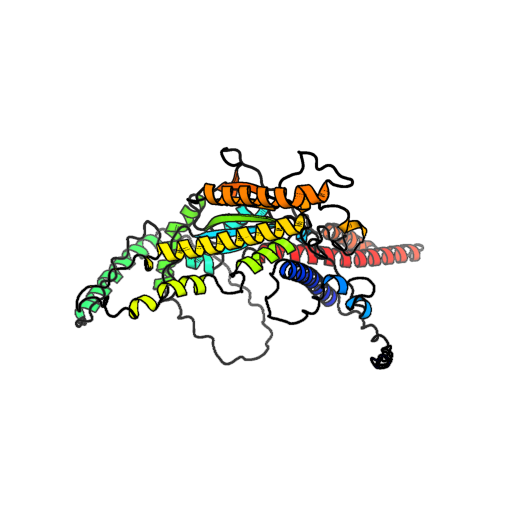? -3.442 7.664 16.228 1.00 95.25 330 ARG A N 1
ATOM 2608 C CA . ARG A 1 330 ? -4.109 8.005 14.964 1.00 95.25 330 ARG A CA 1
ATOM 2609 C C . ARG A 1 330 ? -3.466 9.224 14.310 1.00 95.25 330 ARG A C 1
ATOM 2611 O O . ARG A 1 330 ? -3.071 9.130 13.154 1.00 95.25 330 ARG A O 1
ATOM 2618 N N . CYS A 1 331 ? -3.337 10.329 15.048 1.00 95.31 331 CYS A N 1
ATOM 2619 C CA . CYS A 1 331 ? -2.753 11.568 14.533 1.00 95.31 331 CYS A CA 1
ATOM 2620 C C . CYS A 1 331 ? -1.323 11.340 14.041 1.00 95.31 331 CYS A C 1
ATOM 2622 O O . CYS A 1 331 ? -1.037 11.641 12.894 1.00 95.31 331 CYS A O 1
ATOM 2624 N N . LEU A 1 332 ? -0.472 10.665 14.824 1.00 95.69 332 LEU A N 1
ATOM 2625 C CA . LEU A 1 332 ? 0.902 10.368 14.401 1.00 95.69 332 LEU A CA 1
ATOM 2626 C C . LEU A 1 332 ? 0.969 9.580 13.083 1.00 95.69 332 LEU A C 1
ATOM 2628 O O . LEU A 1 332 ? 1.872 9.801 12.278 1.00 95.69 332 LEU A O 1
ATOM 2632 N N . ARG A 1 333 ? 0.031 8.652 12.850 1.00 97.06 333 ARG A N 1
ATOM 2633 C CA . ARG A 1 333 ? -0.051 7.892 11.592 1.00 97.06 333 ARG A CA 1
ATOM 2634 C C . ARG A 1 333 ? -0.530 8.759 10.430 1.00 97.06 333 ARG A C 1
ATOM 2636 O O . ARG A 1 333 ? 0.035 8.650 9.343 1.00 97.06 333 ARG A O 1
ATOM 2643 N N . LEU A 1 334 ? -1.549 9.590 10.654 1.00 97.50 334 LEU A N 1
ATOM 2644 C CA . LEU A 1 334 ? -2.078 10.518 9.652 1.00 97.50 334 LEU A CA 1
ATOM 2645 C C . LEU A 1 334 ? -1.029 11.559 9.256 1.00 97.50 334 LEU A C 1
ATOM 2647 O O . LEU A 1 334 ? -0.725 11.674 8.072 1.00 97.50 334 LEU A O 1
ATOM 2651 N N . ASP A 1 335 ? -0.395 12.206 10.232 1.00 97.06 335 ASP A N 1
ATOM 2652 C CA . ASP A 1 335 ? 0.670 13.191 10.021 1.00 97.06 335 ASP A CA 1
ATOM 2653 C C . ASP A 1 335 ? 1.852 12.563 9.277 1.00 97.06 335 ASP A C 1
ATOM 2655 O O . ASP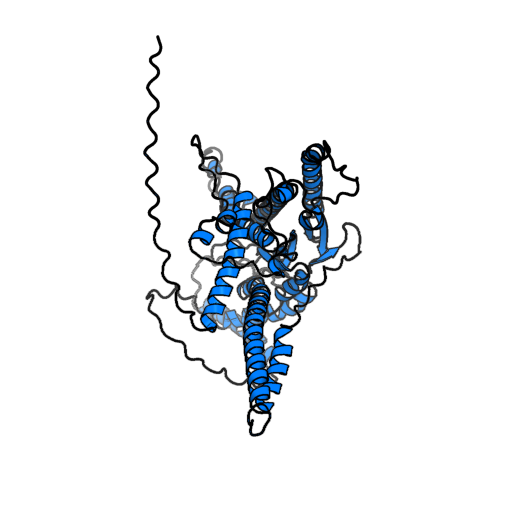 A 1 335 ? 2.416 13.146 8.348 1.00 97.06 335 ASP A O 1
ATOM 2659 N N . ARG A 1 336 ? 2.214 11.324 9.640 1.00 97.19 336 ARG A N 1
ATOM 2660 C CA . ARG A 1 336 ? 3.274 10.586 8.951 1.00 97.19 336 ARG A CA 1
ATOM 2661 C C . ARG A 1 336 ? 2.925 10.331 7.488 1.00 97.19 336 ARG A C 1
ATOM 2663 O O . ARG A 1 336 ? 3.791 10.509 6.634 1.00 97.19 336 ARG A O 1
ATOM 2670 N N . LEU A 1 337 ? 1.701 9.893 7.200 1.00 98.19 337 LEU A N 1
ATOM 2671 C CA . LEU A 1 337 ? 1.249 9.637 5.834 1.00 98.19 337 LEU A CA 1
ATOM 2672 C C . LEU A 1 337 ? 1.178 10.932 5.016 1.00 98.19 337 LEU A C 1
ATOM 2674 O O . LEU A 1 337 ? 1.743 10.944 3.926 1.00 98.19 337 LEU A O 1
ATOM 2678 N N . LEU A 1 338 ? 0.625 12.014 5.576 1.00 97.62 338 LEU A N 1
ATOM 2679 C CA . LEU A 1 338 ? 0.592 13.352 4.970 1.00 97.62 338 LEU A CA 1
ATOM 2680 C C . LEU A 1 338 ? 2.000 13.832 4.587 1.00 97.62 338 LEU A C 1
ATOM 2682 O O . LEU A 1 338 ? 2.247 14.223 3.443 1.00 97.62 338 LEU A O 1
ATOM 2686 N N . HIS A 1 339 ? 2.955 13.735 5.516 1.00 97.38 339 HIS A N 1
ATOM 2687 C CA . HIS A 1 339 ? 4.339 14.138 5.270 1.00 97.38 339 HIS A CA 1
ATOM 2688 C C . HIS A 1 339 ? 5.014 13.293 4.178 1.00 97.38 339 HIS A C 1
ATOM 2690 O O . HIS A 1 339 ? 5.755 13.821 3.343 1.00 97.38 339 HIS A O 1
ATOM 2696 N N . LEU A 1 340 ? 4.757 11.981 4.159 1.00 97.69 340 LEU A N 1
ATOM 2697 C CA . LEU A 1 340 ? 5.288 11.081 3.135 1.00 97.69 340 LEU A CA 1
ATOM 2698 C C . LEU A 1 340 ? 4.696 11.377 1.752 1.00 97.69 340 LEU A C 1
ATOM 2700 O O . LEU A 1 340 ? 5.453 11.427 0.785 1.00 97.69 340 LEU A O 1
ATOM 2704 N N . SER A 1 341 ? 3.386 11.613 1.645 1.00 98.00 341 SER A N 1
ATOM 2705 C CA . SER A 1 341 ? 2.744 11.996 0.381 1.00 98.00 341 SER A CA 1
ATOM 2706 C C . SER A 1 341 ? 3.204 13.361 -0.115 1.00 98.00 341 SER A C 1
ATOM 2708 O O . SER A 1 341 ? 3.478 13.496 -1.301 1.00 98.00 341 SER A O 1
ATOM 2710 N N . SER A 1 342 ? 3.364 14.345 0.779 1.00 97.31 342 SER A N 1
ATOM 2711 C CA . SER A 1 342 ? 3.918 15.664 0.447 1.00 97.31 342 SER A CA 1
ATOM 2712 C C . SER A 1 342 ? 5.327 15.541 -0.119 1.00 97.31 342 SER A C 1
ATOM 2714 O O . SER A 1 342 ? 5.597 16.028 -1.213 1.00 97.31 342 SER A O 1
ATOM 2716 N N . SER A 1 343 ? 6.208 14.830 0.590 1.00 97.19 343 SER A N 1
ATOM 2717 C CA . SER A 1 343 ? 7.594 14.627 0.157 1.00 97.19 343 SER A CA 1
ATOM 2718 C C . SER A 1 343 ? 7.666 13.883 -1.178 1.00 97.19 343 SER A C 1
ATOM 2720 O O . SER A 1 343 ? 8.505 14.191 -2.022 1.00 97.19 343 SER A O 1
ATOM 2722 N N . LEU A 1 344 ? 6.787 12.897 -1.388 1.00 97.75 344 LEU A N 1
ATOM 2723 C CA . LEU A 1 344 ? 6.731 12.163 -2.646 1.00 97.75 344 LEU A CA 1
ATOM 2724 C C . LEU A 1 344 ? 6.223 13.041 -3.798 1.00 97.75 344 LEU A C 1
ATOM 2726 O O . LEU A 1 344 ? 6.819 13.009 -4.871 1.00 97.75 344 LEU A O 1
ATOM 2730 N N . ALA A 1 345 ? 5.171 13.833 -3.584 1.00 97.06 345 ALA A N 1
ATOM 2731 C CA . ALA A 1 345 ? 4.634 14.749 -4.588 1.00 97.06 345 ALA A CA 1
ATOM 2732 C C . ALA A 1 345 ? 5.697 15.755 -5.060 1.00 97.06 345 ALA A C 1
ATOM 2734 O O . ALA A 1 345 ? 5.893 15.914 -6.265 1.00 97.06 345 ALA A O 1
ATOM 2735 N N . GLU A 1 346 ? 6.456 16.349 -4.132 1.00 95.56 346 GLU A N 1
ATOM 2736 C CA . GLU A 1 346 ? 7.589 17.224 -4.461 1.00 95.56 346 GLU A CA 1
ATOM 2737 C C . GLU A 1 346 ? 8.609 16.502 -5.365 1.00 95.56 346 GLU A C 1
ATOM 2739 O O . GLU A 1 346 ? 8.988 17.008 -6.425 1.00 95.56 346 GLU A O 1
ATOM 2744 N N . LEU A 1 347 ? 9.024 15.281 -5.000 1.00 95.50 347 LEU A N 1
ATOM 2745 C CA . LEU A 1 347 ? 9.972 14.489 -5.794 1.00 95.50 347 LEU A CA 1
ATOM 2746 C C . LEU A 1 347 ? 9.423 14.116 -7.185 1.00 95.50 347 LEU A C 1
ATOM 2748 O O . LEU A 1 347 ? 10.174 14.119 -8.165 1.00 95.50 347 LEU A O 1
ATOM 2752 N N . LEU A 1 348 ? 8.128 13.812 -7.309 1.00 95.25 348 LEU A N 1
ATOM 2753 C CA . LEU A 1 348 ? 7.498 13.494 -8.597 1.00 95.25 348 LEU A CA 1
ATOM 2754 C C . LEU A 1 348 ? 7.453 14.715 -9.526 1.00 95.25 348 LEU A C 1
ATOM 2756 O O . LEU A 1 348 ? 7.724 14.584 -10.719 1.00 95.25 348 LEU A O 1
ATOM 2760 N N . ILE A 1 349 ? 7.239 15.913 -8.981 1.00 93.12 349 ILE A N 1
ATOM 2761 C CA . ILE A 1 349 ? 7.325 17.181 -9.730 1.00 93.12 349 ILE A CA 1
ATOM 2762 C C . ILE A 1 349 ? 8.770 17.494 -10.157 1.00 93.12 349 ILE A C 1
ATOM 2764 O O . ILE A 1 349 ? 9.000 18.264 -11.085 1.00 93.12 349 ILE A O 1
ATOM 2768 N N . GLY A 1 350 ? 9.763 16.838 -9.552 1.00 91.75 350 GLY A N 1
ATOM 2769 C CA . GLY A 1 350 ? 11.180 16.999 -9.881 1.00 91.75 350 GLY A CA 1
ATOM 2770 C C . GLY A 1 350 ? 11.967 17.812 -8.859 1.00 91.75 350 GLY A C 1
ATOM 2771 O O . GLY A 1 350 ? 13.118 18.156 -9.130 1.00 91.75 350 GLY A O 1
ATOM 2772 N N . ALA A 1 351 ? 11.404 18.075 -7.675 1.00 91.81 351 ALA A N 1
ATOM 2773 C CA . ALA A 1 351 ? 12.172 18.619 -6.563 1.00 91.81 351 ALA A CA 1
ATOM 2774 C C . ALA A 1 351 ? 13.449 17.798 -6.354 1.00 91.81 351 ALA A C 1
ATOM 2776 O O . ALA A 1 351 ? 13.418 16.565 -6.372 1.00 91.81 351 ALA A O 1
ATOM 2777 N N . ARG A 1 352 ? 14.583 18.481 -6.151 1.00 90.69 352 ARG A N 1
ATOM 2778 C CA . ARG A 1 352 ? 15.895 17.844 -5.925 1.00 90.69 352 ARG A CA 1
ATOM 2779 C C . ARG A 1 352 ? 16.333 16.900 -7.064 1.00 90.69 352 ARG A C 1
ATOM 2781 O O . ARG A 1 352 ? 17.085 15.964 -6.817 1.00 90.69 352 ARG A O 1
ATOM 2788 N N . GLY A 1 353 ? 15.858 17.126 -8.293 1.00 89.38 353 GLY A N 1
ATOM 2789 C CA . GLY A 1 353 ? 16.133 16.263 -9.451 1.00 89.38 353 GLY A CA 1
ATOM 2790 C C . GLY A 1 353 ? 15.228 15.027 -9.550 1.00 89.38 353 GLY A C 1
ATOM 2791 O O . GLY A 1 353 ? 15.384 14.219 -10.463 1.00 89.38 353 GLY A O 1
ATOM 2792 N N . GLY A 1 354 ? 14.260 14.881 -8.640 1.00 93.12 354 GLY A N 1
ATOM 2793 C CA . GLY A 1 354 ? 13.321 13.766 -8.590 1.00 93.12 354 GLY A CA 1
ATOM 2794 C C . GLY A 1 354 ? 13.932 12.440 -8.135 1.00 93.12 354 GLY A C 1
ATOM 2795 O O . GLY A 1 354 ? 14.972 12.390 -7.481 1.00 93.12 354 GLY A O 1
ATOM 2796 N N . ILE A 1 355 ? 13.245 11.336 -8.441 1.00 94.81 355 ILE A N 1
ATOM 2797 C CA . ILE A 1 355 ? 13.668 9.987 -8.043 1.00 94.81 355 ILE A CA 1
ATOM 2798 C C . ILE A 1 355 ? 14.440 9.334 -9.193 1.00 94.81 355 ILE A C 1
ATOM 2800 O O . ILE A 1 355 ? 13.851 8.935 -10.200 1.00 94.81 355 ILE A O 1
ATOM 2804 N N . ALA A 1 356 ? 15.754 9.194 -9.025 1.00 92.06 356 ALA A N 1
ATOM 2805 C CA . ALA A 1 356 ? 16.612 8.526 -9.998 1.00 92.06 356 ALA A CA 1
ATOM 2806 C C . ALA A 1 356 ? 16.238 7.040 -10.162 1.00 92.06 356 ALA A C 1
ATOM 2808 O O . ALA A 1 356 ? 16.100 6.300 -9.185 1.00 92.06 356 ALA A O 1
ATOM 2809 N N . GLY A 1 357 ? 16.099 6.604 -11.413 1.00 91.88 357 GLY A N 1
ATOM 2810 C CA . GLY A 1 357 ? 15.715 5.252 -11.816 1.00 91.88 357 GLY A CA 1
ATOM 2811 C C . GLY A 1 357 ? 14.239 4.902 -11.610 1.00 91.88 357 GLY A C 1
ATOM 2812 O O . GLY A 1 357 ? 13.895 3.727 -11.722 1.00 91.88 357 GLY A O 1
ATOM 2813 N N . LEU A 1 358 ? 13.372 5.880 -11.316 1.00 95.12 358 LEU A N 1
ATOM 2814 C CA . LEU A 1 358 ? 11.925 5.662 -11.230 1.00 95.12 358 LEU A CA 1
ATOM 2815 C C . LEU A 1 358 ? 11.348 5.293 -12.600 1.00 95.12 358 LEU A C 1
ATOM 2817 O O . LEU A 1 358 ? 11.644 5.954 -13.594 1.00 95.12 358 LEU A O 1
ATOM 2821 N N . ARG A 1 359 ? 10.496 4.269 -12.644 1.00 95.25 359 ARG A N 1
ATOM 2822 C CA . ARG A 1 359 ? 9.868 3.758 -13.868 1.00 95.25 359 ARG A CA 1
ATOM 2823 C C . ARG A 1 359 ? 8.354 3.762 -13.752 1.00 95.25 359 ARG A C 1
ATOM 2825 O O . ARG A 1 359 ? 7.813 3.583 -12.664 1.00 95.25 359 ARG A O 1
ATOM 2832 N N . PHE A 1 360 ? 7.701 3.907 -14.900 1.00 95.75 360 PHE A N 1
ATOM 2833 C CA . PHE A 1 360 ? 6.243 3.819 -15.060 1.00 95.75 360 PHE A CA 1
ATOM 2834 C C . PHE A 1 360 ? 5.832 2.763 -16.092 1.00 95.75 360 PHE A C 1
ATOM 2836 O O . PHE A 1 360 ? 4.653 2.602 -16.383 1.00 95.75 360 PHE A O 1
ATOM 2843 N N . SER A 1 361 ? 6.806 2.058 -16.665 1.00 94.88 361 SER A N 1
ATOM 2844 C CA . SER A 1 361 ? 6.597 0.933 -17.568 1.00 94.88 361 SER A CA 1
ATOM 2845 C C . SER A 1 361 ? 7.808 -0.006 -17.489 1.00 94.88 361 SER A C 1
ATOM 2847 O O . SER A 1 361 ? 8.908 0.458 -17.161 1.00 94.88 361 SER A O 1
ATOM 2849 N N . PRO A 1 362 ? 7.640 -1.303 -17.791 1.00 92.12 362 PRO A N 1
ATOM 2850 C CA . PRO A 1 362 ? 8.750 -2.256 -17.775 1.00 92.12 362 PRO A CA 1
ATOM 2851 C C . PRO A 1 362 ? 9.811 -1.949 -18.843 1.00 92.12 362 PRO A C 1
ATOM 2853 O O . PRO A 1 362 ? 10.979 -2.274 -18.643 1.00 92.12 362 PRO A O 1
ATOM 2856 N N . ASP A 1 363 ? 9.419 -1.289 -19.937 1.00 92.00 363 ASP A N 1
ATOM 2857 C CA . ASP A 1 363 ? 10.285 -1.005 -21.088 1.00 92.00 363 ASP A CA 1
ATOM 2858 C C . ASP A 1 363 ? 11.163 0.239 -20.879 1.00 92.00 363 ASP A C 1
ATOM 2860 O O . ASP A 1 363 ? 12.182 0.424 -21.543 1.00 92.00 363 ASP A O 1
ATOM 2864 N N . THR A 1 364 ? 10.792 1.104 -19.931 1.00 91.19 364 THR A N 1
ATOM 2865 C CA . THR A 1 364 ? 11.591 2.287 -19.591 1.00 91.19 364 THR A CA 1
ATOM 2866 C C . THR A 1 364 ? 12.790 1.921 -18.719 1.00 91.19 364 THR A C 1
ATOM 2868 O O . THR A 1 364 ? 12.652 1.212 -17.726 1.00 91.19 364 THR A O 1
ATOM 2871 N N . LEU A 1 365 ? 13.968 2.472 -19.031 1.00 88.06 365 LEU A N 1
ATOM 2872 C CA . LEU A 1 365 ? 15.179 2.293 -18.212 1.00 88.06 365 LEU A CA 1
ATOM 2873 C C . LEU A 1 365 ? 15.047 2.951 -16.828 1.00 88.06 365 LEU A C 1
ATOM 2875 O O . LEU A 1 365 ? 15.597 2.461 -15.842 1.00 88.06 365 LEU A O 1
ATOM 2879 N N . GLY A 1 366 ? 14.272 4.033 -16.751 1.00 91.06 366 GLY A N 1
ATOM 2880 C CA . GLY A 1 366 ? 13.996 4.789 -15.537 1.00 91.06 366 GLY A CA 1
ATOM 2881 C C . GLY A 1 366 ? 14.537 6.214 -15.599 1.00 91.06 366 GLY A C 1
ATOM 2882 O O . GLY A 1 366 ? 15.531 6.504 -16.265 1.00 91.06 366 GLY A O 1
ATOM 2883 N N . ARG A 1 367 ? 13.871 7.115 -14.878 1.00 91.56 367 ARG A N 1
ATOM 2884 C CA . ARG A 1 367 ? 14.132 8.557 -14.908 1.00 91.56 367 ARG A CA 1
ATOM 2885 C C . ARG A 1 367 ? 15.574 8.884 -14.515 1.00 91.56 367 ARG A C 1
ATOM 2887 O O . ARG A 1 367 ? 16.064 8.405 -13.495 1.00 91.56 367 ARG A O 1
ATOM 2894 N N . GLY A 1 368 ? 16.249 9.724 -15.296 1.00 89.19 368 GLY A N 1
ATOM 2895 C CA . GLY A 1 368 ? 17.634 10.127 -15.027 1.00 89.19 368 GLY A CA 1
ATOM 2896 C C . GLY A 1 368 ? 18.707 9.139 -15.462 1.00 89.19 368 GLY A C 1
ATOM 2897 O O . GLY A 1 368 ? 19.884 9.422 -15.258 1.00 89.19 368 GLY A O 1
ATOM 2898 N N . LEU A 1 369 ? 18.328 8.012 -16.072 1.00 87.19 369 LEU A N 1
ATOM 2899 C CA . LEU A 1 369 ? 19.287 7.134 -16.744 1.00 87.19 369 LEU A CA 1
ATOM 2900 C C . LEU A 1 369 ? 19.493 7.543 -18.204 1.00 87.19 369 LEU A C 1
ATOM 2902 O O . LEU A 1 369 ? 20.621 7.490 -18.688 1.00 87.19 369 LEU A O 1
ATOM 2906 N N . ASN A 1 370 ? 18.437 8.013 -18.874 1.00 85.94 370 ASN A N 1
ATOM 2907 C CA . ASN A 1 370 ? 18.569 8.687 -20.160 1.00 85.94 370 ASN A CA 1
ATOM 2908 C C . ASN A 1 370 ? 18.678 10.203 -19.953 1.00 85.94 370 ASN A C 1
ATOM 2910 O O . ASN A 1 370 ? 17.930 10.761 -19.142 1.00 85.94 370 ASN A O 1
ATOM 2914 N N . PRO A 1 371 ? 19.538 10.898 -20.718 1.00 76.94 371 PRO A N 1
ATOM 2915 C CA . PRO A 1 371 ? 19.701 12.346 -20.604 1.00 76.94 371 PRO A CA 1
ATOM 2916 C C . PRO A 1 371 ? 18.411 13.118 -20.931 1.00 76.94 371 PRO A C 1
ATOM 2918 O O . PRO A 1 371 ? 18.184 14.185 -20.371 1.00 76.94 371 PRO A O 1
ATOM 2921 N N . HIS A 1 372 ? 17.535 12.565 -21.777 1.00 75.62 372 HIS A N 1
ATOM 2922 C CA . HIS A 1 372 ? 16.272 13.201 -22.168 1.00 75.62 372 HIS A CA 1
ATOM 2923 C C . HIS A 1 372 ? 15.164 13.090 -21.102 1.00 75.62 372 HIS A C 1
ATOM 2925 O O . HIS A 1 372 ? 14.298 13.960 -21.032 1.00 75.62 372 HIS A O 1
ATOM 2931 N N . ASP A 1 373 ? 15.217 12.089 -20.215 1.00 81.88 373 ASP A N 1
ATOM 2932 C CA . ASP A 1 373 ? 14.147 11.822 -19.234 1.00 81.88 373 ASP A CA 1
ATOM 2933 C C . ASP A 1 373 ? 14.121 12.832 -18.072 1.00 81.88 373 ASP A C 1
ATOM 2935 O O . ASP A 1 373 ? 13.159 12.887 -17.305 1.00 81.88 373 ASP A O 1
ATOM 2939 N N . LEU A 1 374 ? 15.191 13.614 -17.895 1.00 81.19 374 LEU A N 1
ATOM 2940 C CA . LEU A 1 374 ? 15.246 14.691 -16.897 1.00 81.19 374 LEU A CA 1
ATOM 2941 C C . LEU A 1 374 ? 14.754 16.027 -17.444 1.00 81.19 374 LEU A C 1
ATOM 2943 O O . LEU A 1 374 ? 14.403 16.899 -16.653 1.00 81.19 374 LEU A O 1
ATOM 2947 N N . VAL A 1 375 ? 14.733 16.181 -18.769 1.00 83.06 375 VAL A N 1
ATOM 2948 C CA . VAL A 1 375 ? 14.348 17.432 -19.431 1.00 83.06 375 VAL A CA 1
ATOM 2949 C C . VAL A 1 375 ? 12.842 17.644 -19.335 1.00 83.06 375 VAL A C 1
ATOM 2951 O O . VAL A 1 375 ? 12.385 18.761 -19.106 1.00 83.06 375 VAL A O 1
ATOM 2954 N N . HIS A 1 376 ? 12.063 16.572 -19.485 1.00 85.69 376 HIS A N 1
ATOM 2955 C CA . HIS A 1 376 ? 10.610 16.658 -19.497 1.00 85.69 376 HIS A CA 1
ATOM 2956 C C . HIS A 1 376 ? 10.018 16.333 -18.118 1.00 85.69 376 HIS A C 1
ATOM 2958 O O . HIS A 1 376 ? 10.412 15.342 -17.491 1.00 85.69 376 HIS A O 1
ATOM 2964 N N . PRO A 1 377 ? 9.063 17.141 -17.621 1.00 87.81 377 PRO A N 1
ATOM 2965 C CA . PRO A 1 377 ? 8.340 16.804 -16.405 1.00 87.81 377 PRO A CA 1
ATOM 2966 C C . PRO A 1 377 ? 7.537 15.515 -16.610 1.00 87.81 377 PRO A C 1
ATOM 2968 O O . PRO A 1 377 ? 7.128 15.182 -17.724 1.00 87.81 377 PRO A O 1
ATOM 2971 N N . LEU A 1 378 ? 7.279 14.800 -15.513 1.00 92.69 378 LEU A N 1
ATOM 2972 C CA . LEU A 1 378 ? 6.396 13.638 -15.549 1.00 92.69 378 LEU A CA 1
ATOM 2973 C C . LEU A 1 378 ? 5.003 14.042 -16.033 1.00 92.69 378 LEU A C 1
ATOM 2975 O O . LEU A 1 378 ? 4.499 15.120 -15.700 1.00 92.69 378 LEU A O 1
ATOM 2979 N N . THR A 1 379 ? 4.370 13.145 -16.786 1.00 93.12 379 THR A N 1
ATOM 2980 C CA . THR A 1 379 ? 2.985 13.349 -17.216 1.00 93.12 379 THR A CA 1
ATOM 2981 C C . THR A 1 379 ? 2.053 13.416 -15.997 1.00 93.12 379 THR A C 1
ATOM 2983 O O . THR A 1 379 ? 2.348 12.812 -14.961 1.00 93.12 379 THR A O 1
ATOM 2986 N N . PRO A 1 380 ? 0.908 14.112 -16.093 1.00 92.31 380 PRO A N 1
ATOM 2987 C CA . PRO A 1 380 ? -0.126 14.126 -15.062 1.00 92.31 380 PRO A CA 1
ATOM 2988 C C . PRO A 1 380 ? -0.417 12.792 -14.374 1.00 92.31 380 PRO A C 1
ATOM 2990 O O . PRO A 1 380 ? -0.322 12.684 -13.155 1.00 92.31 380 PRO A O 1
ATOM 2993 N N . SER A 1 381 ? -0.696 11.750 -15.156 1.00 93.56 381 SER A N 1
ATOM 2994 C CA . SER A 1 381 ? -1.037 10.419 -14.647 1.00 93.56 381 SER A CA 1
ATOM 2995 C C . SER A 1 381 ? 0.106 9.750 -13.878 1.00 93.56 381 SER A C 1
ATOM 2997 O O . SER A 1 381 ? -0.137 8.865 -13.065 1.00 93.56 381 SER A O 1
ATOM 2999 N N . GLN A 1 382 ? 1.350 10.173 -14.113 1.00 95.69 382 GLN A N 1
ATOM 3000 C CA . GLN A 1 382 ? 2.550 9.660 -13.452 1.00 95.69 382 GLN A CA 1
ATOM 3001 C C . GLN A 1 382 ? 2.938 10.448 -12.195 1.00 95.69 382 GLN A C 1
ATOM 3003 O O . GLN A 1 382 ? 3.771 9.975 -11.421 1.00 95.69 382 GLN A O 1
ATOM 3008 N N . ARG A 1 383 ? 2.386 11.649 -11.985 1.00 94.81 383 ARG A N 1
ATOM 3009 C CA . ARG A 1 383 ? 2.751 12.517 -10.850 1.00 94.81 383 ARG A CA 1
ATOM 3010 C C . ARG A 1 383 ? 1.611 12.787 -9.876 1.00 94.81 383 ARG A C 1
ATOM 3012 O O . ARG A 1 383 ? 1.892 13.073 -8.717 1.00 94.81 383 ARG A O 1
ATOM 3019 N N . THR A 1 384 ? 0.361 12.714 -10.327 1.00 95.56 384 THR A N 1
ATOM 3020 C CA . THR A 1 384 ? -0.799 12.957 -9.470 1.00 95.56 384 THR A CA 1
ATOM 3021 C C . THR A 1 384 ? -0.967 11.802 -8.486 1.00 95.56 384 THR A C 1
ATOM 3023 O O . THR A 1 384 ? -0.997 10.632 -8.865 1.00 95.56 384 THR A O 1
ATOM 3026 N N . ILE A 1 385 ? -1.081 12.145 -7.206 1.00 97.38 385 ILE A N 1
ATOM 3027 C CA . ILE A 1 385 ? -1.338 11.224 -6.102 1.00 97.38 385 ILE A CA 1
ATOM 3028 C C . ILE A 1 385 ? -2.798 11.393 -5.694 1.00 97.38 385 ILE A C 1
ATOM 3030 O O . ILE A 1 385 ? -3.215 12.487 -5.317 1.00 97.38 385 ILE A O 1
ATOM 3034 N N . SER A 1 386 ? -3.595 10.327 -5.742 1.00 97.69 386 SER A N 1
ATOM 3035 C CA . SER A 1 386 ? -5.000 10.426 -5.334 1.00 97.69 386 SER A CA 1
ATOM 3036 C C . SER A 1 386 ? -5.151 10.133 -3.841 1.00 97.69 386 SER A C 1
ATOM 3038 O O . SER A 1 386 ? -4.729 9.076 -3.372 1.00 97.69 386 SER A O 1
ATOM 3040 N N . ILE A 1 387 ? -5.760 11.051 -3.095 1.00 98.12 387 ILE A N 1
ATOM 3041 C CA . ILE A 1 387 ? -5.916 10.984 -1.639 1.00 98.12 387 ILE A CA 1
ATOM 3042 C C . ILE A 1 387 ? -7.391 10.788 -1.300 1.00 98.12 387 ILE A C 1
ATOM 3044 O O . ILE A 1 387 ? -8.209 11.656 -1.588 1.00 98.12 387 ILE A O 1
ATOM 3048 N N . GLY A 1 388 ? -7.732 9.666 -0.670 1.00 98.00 388 GLY A N 1
ATOM 3049 C CA . GLY A 1 388 ? -9.089 9.406 -0.189 1.00 98.00 388 GLY A CA 1
ATOM 3050 C C . GLY A 1 388 ? -9.180 9.544 1.322 1.00 98.00 388 GLY A C 1
ATOM 3051 O O . GLY A 1 388 ? -8.457 8.837 2.025 1.00 98.00 388 GLY A O 1
ATOM 3052 N N . VAL A 1 389 ? -10.073 10.395 1.828 1.00 98.31 389 VAL A N 1
ATOM 3053 C CA . VAL A 1 389 ? -10.297 10.589 3.273 1.00 98.31 389 VAL A CA 1
ATOM 3054 C C . VAL A 1 389 ? -11.653 10.016 3.682 1.00 98.31 389 VAL A C 1
ATOM 3056 O O . VAL A 1 389 ? -12.657 10.265 3.019 1.00 98.31 389 VAL A O 1
ATOM 3059 N N . GLY A 1 390 ? -11.700 9.239 4.767 1.00 98.19 390 GLY A N 1
ATOM 3060 C CA . GLY A 1 390 ? -12.949 8.665 5.274 1.00 98.19 390 GLY A CA 1
ATOM 3061 C C . GLY A 1 390 ? -13.938 9.741 5.733 1.00 98.19 390 GLY A C 1
ATOM 3062 O O . GLY A 1 390 ? -13.679 10.419 6.719 1.00 98.19 390 GLY A O 1
ATOM 3063 N N . ALA A 1 391 ? -15.101 9.844 5.087 1.00 97.75 391 ALA A N 1
ATOM 3064 C CA . ALA A 1 391 ? -16.170 10.796 5.409 1.00 97.75 391 ALA A CA 1
ATOM 3065 C C . ALA A 1 391 ? -16.752 10.597 6.821 1.00 97.75 391 ALA A C 1
ATOM 3067 O O . ALA A 1 391 ? -17.291 11.516 7.427 1.00 97.75 391 ALA A O 1
ATOM 3068 N N . TRP A 1 392 ? -16.615 9.391 7.378 1.00 96.44 392 TRP A N 1
ATOM 3069 C CA . TRP A 1 392 ? -17.006 9.071 8.753 1.00 96.44 392 TRP A CA 1
ATOM 3070 C C . TRP A 1 392 ? -16.036 9.644 9.805 1.00 96.44 392 TRP A C 1
ATOM 3072 O O . TRP A 1 392 ? -16.332 9.621 11.005 1.00 96.44 392 TRP A O 1
ATOM 3082 N N . TYR A 1 393 ? -14.849 10.104 9.395 1.00 97.38 393 TYR A N 1
ATOM 3083 C CA . TYR A 1 393 ? -13.832 10.604 10.307 1.00 97.38 393 TYR A CA 1
ATOM 3084 C C . TYR A 1 393 ? -14.165 12.021 10.776 1.00 97.38 393 TYR A C 1
ATOM 3086 O O . TYR A 1 393 ? -14.341 12.939 9.987 1.00 97.38 393 TYR A O 1
ATOM 3094 N N . LYS A 1 394 ? -14.170 12.228 12.098 1.00 96.00 394 LYS A N 1
ATOM 3095 C CA . LYS A 1 394 ? -14.553 13.511 12.715 1.00 96.00 394 LYS A CA 1
ATOM 3096 C C . LYS A 1 394 ? -13.727 14.717 12.252 1.00 96.00 394 LYS A C 1
ATOM 3098 O O . LYS A 1 394 ? -14.223 15.831 12.328 1.00 96.00 394 LYS A O 1
ATOM 3103 N N . ARG A 1 395 ? -12.470 14.504 11.846 1.00 96.19 395 ARG A N 1
ATOM 3104 C CA . ARG A 1 395 ? -11.559 15.554 11.352 1.00 96.19 395 ARG A CA 1
ATOM 3105 C C . ARG A 1 395 ? -11.312 15.418 9.844 1.00 96.19 395 ARG A C 1
ATOM 3107 O O . ARG A 1 395 ? -10.225 15.741 9.378 1.00 96.19 395 ARG A O 1
ATOM 3114 N N . GLU A 1 396 ? -12.272 14.878 9.090 1.00 96.38 396 GLU A N 1
ATOM 3115 C CA . GLU A 1 396 ? -12.148 14.730 7.633 1.00 96.38 396 GLU A CA 1
ATOM 3116 C C . GLU A 1 396 ? -11.882 16.074 6.949 1.00 96.38 396 GLU A C 1
ATOM 3118 O O . GLU A 1 396 ? -10.910 16.181 6.207 1.00 96.38 396 GLU A O 1
ATOM 3123 N N . GLU A 1 397 ? -12.662 17.111 7.264 1.00 96.94 397 GLU A N 1
ATOM 3124 C CA . GLU A 1 397 ? -12.506 18.436 6.654 1.00 96.94 397 GLU A CA 1
ATOM 3125 C C . GLU A 1 397 ? -11.147 19.079 6.950 1.00 96.94 397 GLU A C 1
ATOM 3127 O O . GLU A 1 397 ? -10.557 19.714 6.078 1.00 96.94 397 GLU A O 1
ATOM 3132 N N . GLU A 1 398 ? -10.646 18.918 8.176 1.00 96.50 398 GLU A N 1
ATOM 3133 C CA . GLU A 1 398 ? -9.336 19.431 8.582 1.00 96.50 398 GLU A CA 1
ATOM 3134 C C . GLU A 1 398 ? -8.224 18.717 7.814 1.00 96.50 398 GLU A C 1
ATOM 3136 O O . GLU A 1 398 ? -7.414 19.369 7.163 1.00 96.50 398 GLU A O 1
ATOM 3141 N N . LEU A 1 399 ? -8.252 17.380 7.793 1.00 96.62 399 LEU A N 1
ATOM 3142 C CA . LEU A 1 399 ? -7.256 16.593 7.074 1.00 96.62 399 LEU A CA 1
ATOM 3143 C C . LEU A 1 399 ? -7.290 16.886 5.568 1.00 96.62 399 LEU A C 1
ATOM 3145 O O . LEU A 1 399 ? -6.243 16.995 4.934 1.00 96.62 399 LEU A O 1
ATOM 3149 N N . ARG A 1 400 ? -8.482 17.046 4.984 1.00 97.06 400 ARG A N 1
ATOM 3150 C CA . ARG A 1 400 ? -8.649 17.457 3.586 1.00 97.06 400 ARG A CA 1
ATOM 3151 C C . ARG A 1 400 ? -8.037 18.834 3.336 1.00 97.06 400 ARG A C 1
ATOM 3153 O O . ARG A 1 400 ? -7.254 18.980 2.399 1.00 97.06 400 ARG A O 1
ATOM 3160 N N . ARG A 1 401 ? -8.335 19.815 4.193 1.00 97.00 401 ARG A N 1
ATOM 3161 C CA . ARG A 1 401 ? -7.755 21.162 4.120 1.00 97.00 401 ARG A CA 1
ATOM 3162 C C . ARG A 1 401 ? -6.228 21.123 4.227 1.00 97.00 401 ARG A C 1
ATOM 3164 O O . ARG A 1 401 ? -5.569 21.859 3.499 1.00 97.00 401 ARG A O 1
ATOM 3171 N N . ASP A 1 402 ? -5.655 20.254 5.056 1.00 97.25 402 ASP A N 1
ATOM 3172 C CA . ASP A 1 402 ? -4.198 20.105 5.170 1.00 97.25 402 ASP A CA 1
ATOM 3173 C C . ASP A 1 402 ? -3.563 19.632 3.853 1.00 97.25 402 ASP A C 1
ATOM 3175 O O . ASP A 1 402 ? -2.526 20.158 3.434 1.00 97.25 402 ASP A O 1
ATOM 3179 N N . TYR A 1 403 ? -4.197 18.687 3.149 1.00 97.69 403 TYR A N 1
ATOM 3180 C CA . TYR A 1 403 ? -3.756 18.274 1.813 1.00 97.69 403 TYR A CA 1
ATOM 3181 C C . TYR A 1 403 ? -3.926 19.387 0.774 1.00 97.69 403 TYR A C 1
ATOM 3183 O O . TYR A 1 403 ? -3.027 19.585 -0.039 1.00 97.69 403 TYR A O 1
ATOM 3191 N N . GLU A 1 404 ? -5.030 20.136 0.805 1.00 96.25 404 GLU A N 1
ATOM 3192 C CA . GLU A 1 404 ? -5.267 21.278 -0.093 1.00 96.25 404 GLU A CA 1
ATOM 3193 C C . GLU A 1 404 ? -4.223 22.393 0.114 1.00 96.25 404 GLU A C 1
ATOM 3195 O O . GLU A 1 404 ? -3.671 22.925 -0.852 1.00 96.25 404 GLU A O 1
ATOM 3200 N N . LEU A 1 405 ? -3.901 22.721 1.369 1.00 96.62 405 LEU A N 1
ATOM 3201 C CA . LEU A 1 405 ? -2.849 23.681 1.720 1.00 96.62 405 LEU A CA 1
ATOM 3202 C C . LEU A 1 405 ? -1.475 23.182 1.276 1.00 96.62 405 LEU A C 1
ATOM 3204 O O . LEU A 1 405 ? -0.712 23.927 0.664 1.00 96.62 405 LEU A O 1
ATOM 3208 N N . THR A 1 406 ? -1.173 21.907 1.523 1.00 96.19 406 THR A N 1
ATOM 3209 C CA . THR A 1 406 ? 0.072 21.284 1.061 1.00 96.19 406 THR A CA 1
ATOM 3210 C C . THR A 1 406 ? 0.176 21.331 -0.464 1.00 96.19 406 THR A C 1
ATOM 3212 O O . THR A 1 406 ? 1.230 21.682 -0.990 1.00 96.19 406 THR A O 1
ATOM 3215 N N . ASN A 1 407 ? -0.915 21.039 -1.180 1.00 94.94 407 ASN A N 1
ATOM 3216 C CA . ASN A 1 407 ? -0.985 21.128 -2.637 1.00 94.94 407 ASN A CA 1
ATOM 3217 C C . ASN A 1 407 ? -0.611 22.532 -3.122 1.00 94.94 407 ASN A C 1
ATOM 3219 O O . ASN A 1 407 ? 0.257 22.686 -3.980 1.00 94.94 407 ASN A O 1
ATOM 3223 N N . ARG A 1 408 ? -1.220 23.557 -2.513 1.00 94.31 408 ARG A N 1
ATOM 3224 C CA . ARG A 1 408 ? -0.948 24.963 -2.819 1.00 94.31 408 ARG A CA 1
ATOM 3225 C C . ARG A 1 408 ? 0.518 25.316 -2.586 1.00 94.31 408 ARG A C 1
ATOM 3227 O O . ARG A 1 408 ? 1.148 25.861 -3.482 1.00 94.31 408 ARG A O 1
ATOM 3234 N N . HIS A 1 409 ? 1.081 24.938 -1.440 1.00 95.25 409 HIS A N 1
ATOM 3235 C CA . HIS A 1 409 ? 2.487 25.200 -1.128 1.00 95.25 409 HIS A CA 1
ATOM 3236 C C . HIS A 1 409 ? 3.459 24.511 -2.089 1.00 95.25 409 HIS A C 1
ATOM 3238 O O . HIS A 1 409 ? 4.512 25.065 -2.401 1.00 95.25 409 HIS A O 1
ATOM 3244 N N . ILE A 1 410 ? 3.142 23.296 -2.538 1.00 93.75 410 ILE A N 1
ATOM 3245 C CA . ILE A 1 410 ? 3.950 22.592 -3.535 1.00 93.75 410 ILE A CA 1
ATOM 3246 C C . ILE A 1 410 ? 3.886 23.337 -4.870 1.00 93.75 410 ILE A C 1
ATOM 3248 O O . ILE A 1 410 ? 4.929 23.571 -5.475 1.00 93.75 410 ILE A O 1
ATOM 3252 N N . LEU A 1 411 ? 2.692 23.735 -5.314 1.00 91.25 411 LEU A N 1
ATOM 3253 C CA . LEU A 1 411 ? 2.537 24.503 -6.545 1.00 91.25 411 LEU A CA 1
ATOM 3254 C C . LEU A 1 411 ? 3.310 25.820 -6.460 1.00 91.25 411 LEU A C 1
ATOM 3256 O O . LEU A 1 411 ? 4.213 25.998 -7.262 1.00 91.25 411 LEU A O 1
ATOM 3260 N N . GLU A 1 412 ? 3.076 26.645 -5.435 1.00 91.00 412 GLU A N 1
ATOM 3261 C CA . GLU A 1 412 ? 3.766 27.930 -5.217 1.00 91.00 412 GLU A CA 1
ATOM 3262 C C . GLU A 1 412 ? 5.297 27.814 -5.286 1.00 91.00 412 GLU A C 1
ATOM 3264 O O . GLU A 1 412 ? 5.957 28.672 -5.863 1.00 91.00 412 GLU A O 1
ATOM 3269 N N . ARG A 1 413 ? 5.885 26.744 -4.730 1.00 90.62 413 ARG A N 1
ATOM 3270 C CA . ARG A 1 413 ? 7.345 26.548 -4.767 1.00 90.62 413 ARG A CA 1
ATOM 3271 C C . ARG A 1 413 ? 7.886 26.142 -6.135 1.00 90.62 413 ARG A C 1
ATOM 3273 O O . ARG A 1 413 ? 9.065 26.377 -6.390 1.00 90.62 413 ARG A O 1
ATOM 3280 N N . TYR A 1 414 ? 7.091 25.470 -6.967 1.00 85.12 414 TYR A N 1
ATOM 3281 C CA . TYR A 1 414 ? 7.581 24.809 -8.182 1.00 85.12 414 TYR A CA 1
ATOM 3282 C C . TYR A 1 414 ? 6.975 25.337 -9.489 1.00 85.12 414 TYR A C 1
ATOM 3284 O O . TYR A 1 414 ? 7.512 25.004 -10.545 1.00 85.12 414 TYR A O 1
ATOM 3292 N N . THR A 1 415 ? 5.939 26.185 -9.466 1.00 74.06 415 THR A N 1
ATOM 3293 C CA . THR A 1 415 ? 5.426 26.858 -10.676 1.00 74.06 415 THR A CA 1
ATOM 3294 C C . THR A 1 415 ? 6.485 27.748 -11.322 1.00 74.06 415 THR A C 1
ATOM 3296 O O . THR A 1 415 ? 6.693 27.659 -12.529 1.00 74.06 415 THR A O 1
ATOM 3299 N N . ASP A 1 416 ? 7.245 28.510 -10.530 1.00 67.38 416 ASP A N 1
ATOM 3300 C CA . ASP A 1 416 ? 8.211 29.487 -11.059 1.00 67.38 416 ASP A CA 1
ATOM 3301 C C . ASP A 1 416 ? 9.439 28.831 -11.711 1.00 67.38 416 ASP A C 1
ATOM 3303 O O . ASP A 1 416 ? 10.106 29.419 -12.560 1.00 67.38 416 ASP A O 1
ATOM 3307 N N . THR A 1 417 ? 9.759 27.589 -11.331 1.00 62.44 417 THR A N 1
ATOM 3308 C CA . THR A 1 417 ? 10.985 26.913 -11.791 1.00 62.44 417 THR A CA 1
ATOM 3309 C C . THR A 1 417 ? 10.851 26.341 -13.207 1.00 62.44 417 THR A C 1
ATOM 3311 O O . THR A 1 417 ? 11.861 26.130 -13.875 1.00 62.44 417 THR A O 1
ATOM 3314 N N . TYR A 1 418 ? 9.627 26.097 -13.687 1.00 57.66 418 TYR A N 1
ATOM 3315 C CA . TYR A 1 418 ? 9.383 25.448 -14.983 1.00 57.66 418 TYR A CA 1
ATOM 3316 C C . TYR A 1 418 ? 8.923 26.398 -16.096 1.00 57.66 418 TYR A C 1
ATOM 3318 O O . TYR A 1 418 ? 8.952 26.013 -17.265 1.00 57.66 418 TYR A O 1
ATOM 3326 N N . ASP A 1 419 ? 8.553 27.634 -15.761 1.00 52.97 419 ASP A N 1
ATOM 3327 C CA . ASP A 1 419 ? 7.950 28.575 -16.714 1.00 52.97 419 ASP A CA 1
ATOM 3328 C C . ASP A 1 419 ? 8.984 29.403 -17.507 1.00 52.97 419 ASP A C 1
ATOM 3330 O O . ASP A 1 419 ? 8.643 30.069 -18.483 1.00 52.97 419 ASP A O 1
ATOM 3334 N N . SER A 1 420 ? 10.273 29.356 -17.140 1.00 49.81 420 SER A N 1
ATOM 3335 C CA . SER A 1 420 ? 11.254 30.329 -17.642 1.00 49.81 420 SER A CA 1
ATOM 3336 C C . SER A 1 420 ? 11.772 30.092 -19.063 1.00 49.81 420 SER A C 1
ATOM 3338 O O . SER A 1 420 ? 12.296 31.042 -19.641 1.00 49.81 420 SER A O 1
ATOM 3340 N N . HIS A 1 421 ? 11.631 28.899 -19.670 1.00 48.75 421 HIS A N 1
ATOM 3341 C CA . HIS A 1 421 ? 12.269 28.683 -20.980 1.00 48.75 421 HIS A CA 1
ATOM 3342 C C . HIS A 1 421 ? 11.574 27.863 -22.074 1.00 48.75 421 HIS A C 1
ATOM 3344 O O . HIS A 1 421 ? 12.040 27.991 -23.202 1.00 48.75 421 HIS A O 1
ATOM 3350 N N . THR A 1 422 ? 10.506 27.073 -21.882 1.00 44.94 422 THR A N 1
ATOM 3351 C CA . THR A 1 422 ? 9.884 26.413 -23.071 1.00 44.94 422 THR A CA 1
ATOM 3352 C C . THR A 1 422 ? 8.481 25.825 -22.938 1.00 44.94 422 THR A C 1
ATOM 3354 O O . THR A 1 422 ? 7.900 25.472 -23.961 1.00 44.94 422 THR A O 1
ATOM 3357 N N . LEU A 1 423 ? 7.885 25.714 -21.753 1.00 48.47 423 LEU A N 1
ATOM 3358 C CA . LEU A 1 423 ? 6.571 25.084 -21.614 1.00 48.47 423 LEU A CA 1
ATOM 3359 C C . LEU A 1 423 ? 5.743 25.883 -20.620 1.00 48.47 423 LEU A C 1
ATOM 3361 O O . LEU A 1 423 ? 5.820 25.632 -19.423 1.00 48.47 423 LEU A O 1
ATOM 3365 N N . ARG A 1 424 ? 4.948 26.830 -21.141 1.00 44.69 424 ARG A N 1
ATOM 3366 C CA . ARG A 1 424 ? 3.895 27.478 -20.355 1.00 44.69 424 ARG A CA 1
ATOM 3367 C C . ARG A 1 424 ? 3.080 26.381 -19.694 1.00 44.69 424 ARG A C 1
ATOM 3369 O O . ARG A 1 424 ? 2.448 25.584 -20.396 1.00 44.69 424 ARG A O 1
ATOM 3376 N N . TYR A 1 425 ? 3.089 26.333 -18.368 1.00 49.12 425 TYR A N 1
ATOM 3377 C CA . TYR A 1 425 ? 2.092 25.552 -17.658 1.00 49.12 425 TYR A CA 1
ATOM 3378 C C . TYR A 1 425 ? 0.740 26.172 -18.005 1.00 49.12 425 TYR A C 1
ATOM 3380 O O . TYR A 1 425 ? 0.390 27.257 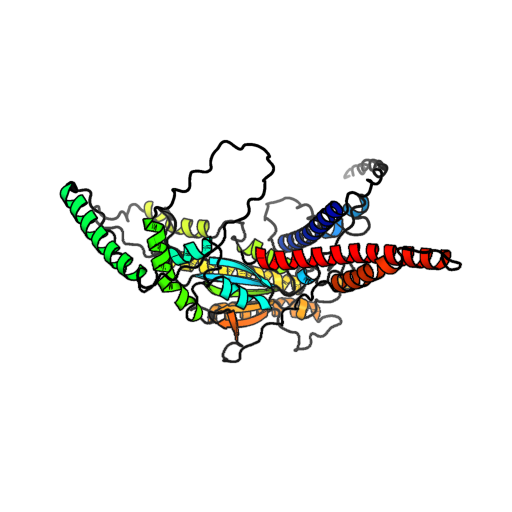-17.550 1.00 49.12 425 TYR A O 1
ATOM 3388 N N . SER A 1 426 ? -0.011 25.503 -18.879 1.00 55.56 426 SER A N 1
ATOM 3389 C CA . SER A 1 426 ? -1.427 25.802 -19.044 1.00 55.56 426 SER A CA 1
ATOM 3390 C C . SER A 1 426 ? -2.059 25.765 -17.652 1.00 55.56 426 SER A C 1
ATOM 3392 O O . SER A 1 426 ? -1.769 24.857 -16.868 1.00 55.56 426 SER A O 1
ATOM 3394 N N . SER A 1 427 ? -2.959 26.701 -17.360 1.00 60.41 427 SER A N 1
ATOM 3395 C CA . SER A 1 427 ? -3.811 26.693 -16.161 1.00 60.41 427 SER A CA 1
ATOM 3396 C C . SER A 1 427 ? -4.592 25.379 -15.976 1.00 60.41 427 SER A C 1
ATOM 3398 O O . SER A 1 427 ? -5.196 25.159 -14.934 1.00 60.41 427 SER A O 1
ATOM 3400 N N . SER A 1 428 ? -4.555 24.484 -16.970 1.00 66.62 428 SER A N 1
ATOM 3401 C CA . SER A 1 428 ? -5.082 23.121 -16.944 1.00 66.62 428 SER A CA 1
ATOM 3402 C C . SER A 1 428 ? -4.117 22.054 -16.408 1.00 66.62 428 SER A C 1
ATOM 3404 O O . SER A 1 428 ? -4.405 20.864 -16.545 1.00 66.62 428 SER A O 1
ATOM 3406 N N . SER A 1 429 ? -2.939 22.416 -15.895 1.00 68.56 429 SER A N 1
ATOM 3407 C CA . SER A 1 429 ? -2.036 21.432 -15.305 1.00 68.56 429 SER A CA 1
ATOM 3408 C C . SER A 1 429 ? -2.683 20.820 -14.059 1.00 68.56 429 SER A C 1
ATOM 3410 O O . SER A 1 429 ? -2.960 21.550 -13.112 1.00 68.56 429 SER A O 1
ATOM 3412 N N . PRO A 1 430 ? -2.881 19.495 -14.015 1.00 82.69 430 PRO A N 1
ATOM 3413 C CA . PRO A 1 430 ? -3.565 18.863 -12.903 1.00 82.69 430 PRO A CA 1
ATOM 3414 C C . PRO A 1 430 ? -2.730 18.942 -11.634 1.00 82.69 430 PRO A C 1
ATOM 3416 O O . PRO A 1 430 ? -1.494 18.845 -11.673 1.00 82.69 430 PRO A O 1
ATOM 3419 N N . ASP A 1 431 ? -3.453 19.090 -10.531 1.00 90.56 431 ASP A N 1
ATOM 3420 C CA . ASP A 1 431 ? -2.914 19.180 -9.189 1.00 90.56 431 ASP A CA 1
ATOM 3421 C C . ASP A 1 431 ? -2.037 17.963 -8.830 1.00 90.56 431 ASP A C 1
ATOM 3423 O O . ASP A 1 431 ? -2.320 16.826 -9.242 1.00 90.56 431 ASP A O 1
ATOM 3427 N N . PRO A 1 432 ? -0.974 18.176 -8.032 1.00 93.69 432 PRO A N 1
ATOM 3428 C CA . PRO A 1 432 ? -0.213 17.101 -7.404 1.00 93.69 432 PRO A CA 1
ATOM 3429 C C . PRO A 1 432 ? -1.095 16.119 -6.625 1.00 93.69 432 PRO A C 1
ATOM 3431 O O . PRO A 1 432 ? -0.825 14.917 -6.641 1.00 93.69 432 PRO A O 1
ATOM 3434 N N . PHE A 1 433 ? -2.159 16.612 -5.983 1.00 96.50 433 PHE A N 1
ATOM 3435 C CA . PHE A 1 433 ? -3.125 15.789 -5.261 1.00 96.50 433 PHE A CA 1
ATOM 3436 C C . PHE A 1 433 ? -4.510 15.794 -5.910 1.00 96.50 433 PHE A C 1
ATOM 3438 O O . PHE A 1 433 ? -5.093 16.846 -6.141 1.00 96.50 433 PHE A O 1
ATOM 3445 N N . ALA A 1 434 ? -5.078 14.604 -6.118 1.00 96.00 434 ALA A N 1
ATOM 3446 C CA . ALA A 1 434 ? -6.490 14.424 -6.455 1.00 96.00 434 ALA A CA 1
ATOM 3447 C C . ALA A 1 434 ? -7.248 13.931 -5.214 1.00 96.00 434 ALA A C 1
ATOM 3449 O O . ALA A 1 434 ? -7.148 12.757 -4.854 1.00 96.00 434 ALA A O 1
ATOM 3450 N N . ILE A 1 435 ? -7.966 14.824 -4.531 1.00 96.75 435 ILE A N 1
ATOM 3451 C CA . ILE A 1 435 ? -8.573 14.537 -3.224 1.00 96.75 435 ILE A CA 1
ATOM 3452 C C . ILE A 1 435 ? -10.040 14.110 -3.384 1.00 96.75 435 ILE A C 1
ATOM 3454 O O . ILE A 1 435 ? -10.802 14.746 -4.109 1.00 96.75 435 ILE A O 1
ATOM 3458 N N . TYR A 1 436 ? -10.445 13.041 -2.698 1.00 97.62 436 TYR A N 1
ATOM 3459 C CA . TYR A 1 436 ? -11.813 12.519 -2.696 1.00 97.62 436 TYR A CA 1
ATOM 3460 C C . TYR A 1 436 ? -12.243 12.026 -1.307 1.00 97.62 436 TYR A C 1
ATOM 3462 O O . TYR A 1 436 ? -11.419 11.800 -0.418 1.00 97.62 436 TYR A O 1
ATOM 3470 N N . GLN A 1 437 ? -13.550 11.848 -1.121 1.00 97.62 437 GLN A N 1
ATOM 3471 C CA . GLN A 1 437 ? -14.133 11.283 0.096 1.00 97.62 437 GLN A CA 1
ATOM 3472 C C . GLN A 1 437 ? -14.342 9.773 -0.044 1.00 97.62 437 GLN A C 1
ATOM 3474 O O . GLN A 1 437 ? -14.570 9.260 -1.140 1.00 97.62 437 GLN A O 1
ATOM 3479 N N . LEU A 1 438 ? -14.268 9.058 1.075 1.00 98.00 438 LEU A N 1
ATOM 3480 C CA . LEU A 1 438 ? -14.510 7.622 1.175 1.00 98.00 438 LEU A CA 1
ATOM 3481 C C . LEU A 1 438 ? -15.650 7.333 2.146 1.00 98.00 438 LEU A C 1
ATOM 3483 O O . LEU A 1 438 ? -15.659 7.860 3.257 1.00 98.00 438 LEU A O 1
ATOM 3487 N N . ASP A 1 439 ? -16.573 6.451 1.778 1.00 97.88 439 ASP A N 1
ATOM 3488 C CA . ASP A 1 439 ? -17.511 5.897 2.758 1.00 97.88 439 ASP A CA 1
ATOM 3489 C C . ASP A 1 439 ? -16.846 4.833 3.657 1.00 97.88 439 ASP A C 1
ATOM 3491 O O . ASP A 1 439 ? -15.651 4.536 3.565 1.00 97.88 439 ASP A O 1
ATOM 3495 N N . GLU A 1 440 ? -17.628 4.237 4.558 1.00 97.88 440 GLU A N 1
ATOM 3496 C CA . GLU A 1 440 ? -17.144 3.176 5.449 1.00 97.88 440 GLU A CA 1
ATOM 3497 C C . GLU A 1 440 ? -16.767 1.874 4.711 1.00 97.88 440 GLU A C 1
ATOM 3499 O O . GLU A 1 440 ? -16.063 1.041 5.283 1.00 97.88 440 GLU A O 1
ATOM 3504 N N . PHE A 1 441 ? -17.193 1.710 3.452 1.00 97.88 441 PHE A N 1
ATOM 3505 C CA . PHE A 1 441 ? -16.960 0.534 2.606 1.00 97.88 441 PHE A CA 1
ATOM 3506 C C . PHE A 1 441 ? -15.862 0.747 1.552 1.00 97.88 441 PHE A C 1
ATOM 3508 O O . PHE A 1 441 ? -15.545 -0.175 0.802 1.00 97.88 441 PHE A O 1
ATOM 3515 N N . GLY A 1 442 ? -15.260 1.938 1.499 1.00 97.12 442 GLY A N 1
ATOM 3516 C CA . GLY A 1 442 ? -14.208 2.287 0.546 1.00 97.12 442 GLY A CA 1
ATOM 3517 C C . GLY A 1 442 ? -14.703 2.695 -0.842 1.00 97.12 442 GLY A C 1
ATOM 3518 O O . GLY A 1 442 ? -13.927 2.651 -1.797 1.00 97.12 442 GLY A O 1
ATOM 3519 N N . LYS A 1 443 ? -15.965 3.102 -0.988 1.00 97.62 443 LYS A N 1
ATOM 3520 C CA . LYS A 1 443 ? -16.463 3.742 -2.212 1.00 97.62 443 LYS A CA 1
ATOM 3521 C C . LYS A 1 443 ? -16.047 5.208 -2.235 1.00 97.62 443 LYS A C 1
ATOM 3523 O O . LYS A 1 443 ? -16.074 5.880 -1.206 1.00 97.62 443 LYS A O 1
ATOM 3528 N N . ARG A 1 444 ? -15.667 5.699 -3.418 1.00 97.00 444 ARG A N 1
ATOM 3529 C CA . ARG A 1 444 ? -15.213 7.081 -3.617 1.00 97.00 444 ARG A CA 1
ATOM 3530 C C . ARG A 1 444 ? -16.379 8.009 -3.913 1.00 97.00 444 ARG A C 1
ATOM 3532 O O . ARG A 1 444 ? -17.224 7.676 -4.739 1.00 97.00 444 ARG A O 1
ATOM 3539 N N . PHE A 1 445 ? -16.350 9.197 -3.330 1.00 97.50 445 PHE A N 1
ATOM 3540 C CA . PHE A 1 445 ? -17.301 10.275 -3.576 1.00 97.50 445 PHE A CA 1
ATOM 3541 C C . PHE A 1 445 ? -16.554 11.577 -3.851 1.00 97.50 445 PHE A C 1
ATOM 3543 O O . PHE A 1 445 ? -15.484 11.822 -3.284 1.00 97.50 445 PHE A O 1
ATOM 3550 N N . ILE A 1 446 ? -17.108 12.417 -4.725 1.00 95.31 446 ILE A N 1
ATOM 3551 C CA . ILE A 1 446 ? -16.591 13.777 -4.908 1.00 95.31 446 ILE A CA 1
ATOM 3552 C C . ILE A 1 446 ? -16.963 14.586 -3.653 1.00 95.31 446 ILE A C 1
ATOM 3554 O O . ILE A 1 446 ? -18.143 14.582 -3.285 1.00 95.31 446 ILE A O 1
ATOM 3558 N N . PRO A 1 447 ? -16.009 15.283 -3.003 1.00 93.56 447 PRO A N 1
ATOM 3559 C CA . PRO A 1 447 ? -16.270 16.009 -1.764 1.00 93.56 447 PRO A CA 1
ATOM 3560 C C . PRO A 1 447 ? -17.464 16.963 -1.874 1.00 93.56 447 PRO A C 1
ATOM 3562 O O . PRO A 1 447 ? -17.563 17.736 -2.825 1.00 93.56 447 PRO A O 1
ATOM 3565 N N . GLY A 1 448 ? -18.374 16.902 -0.899 1.00 93.12 448 GLY A N 1
ATOM 3566 C CA . GLY A 1 448 ? -19.576 17.746 -0.863 1.00 93.12 448 GLY A CA 1
ATOM 3567 C C . GLY A 1 448 ? -20.696 17.321 -1.819 1.00 93.12 448 GLY A C 1
ATOM 3568 O O . GLY A 1 448 ? -21.723 17.991 -1.886 1.00 93.12 448 GLY A O 1
ATOM 3569 N N . THR A 1 449 ? -20.538 16.207 -2.537 1.00 95.12 449 THR A N 1
ATOM 3570 C CA . THR A 1 449 ? -21.578 15.656 -3.415 1.00 95.12 449 THR A CA 1
ATOM 3571 C C . THR A 1 449 ? -21.855 14.193 -3.080 1.00 95.12 449 THR A C 1
ATOM 3573 O O . THR A 1 449 ? -20.990 13.475 -2.584 1.00 95.12 449 THR A O 1
ATOM 3576 N N . SER A 1 450 ? -23.051 13.713 -3.413 1.00 94.88 450 SER A N 1
ATOM 3577 C CA . SER A 1 450 ? -23.397 12.288 -3.340 1.00 94.88 450 SER A CA 1
ATOM 3578 C C . SER A 1 450 ? -22.951 11.497 -4.578 1.00 94.88 450 SER A C 1
ATOM 3580 O O . SER A 1 450 ? -23.324 10.334 -4.735 1.00 94.88 450 SER A O 1
ATOM 3582 N N . THR A 1 451 ? -22.189 12.112 -5.489 1.00 97.50 451 THR A N 1
ATOM 3583 C CA . THR A 1 451 ? -21.782 11.488 -6.749 1.00 97.50 451 THR A CA 1
ATOM 3584 C C . THR A 1 451 ? -20.637 10.517 -6.500 1.00 97.50 451 THR A C 1
ATOM 3586 O O . THR A 1 451 ? -19.521 10.914 -6.155 1.00 97.50 451 THR A O 1
ATOM 3589 N N . GLN A 1 452 ? -20.919 9.230 -6.696 1.00 96.75 452 GLN A N 1
ATOM 3590 C CA . GLN A 1 452 ? -19.922 8.175 -6.583 1.00 96.75 452 GLN A CA 1
ATOM 3591 C C . GLN A 1 452 ? -18.954 8.220 -7.775 1.00 96.75 452 GLN A C 1
ATOM 3593 O O . GLN A 1 452 ? -19.375 8.249 -8.931 1.00 96.75 452 GLN A O 1
ATOM 3598 N N . VAL A 1 453 ? -17.650 8.168 -7.497 1.00 94.81 453 VAL A N 1
ATOM 3599 C CA . VAL A 1 453 ? -16.599 8.040 -8.516 1.00 94.81 453 VAL A CA 1
ATOM 3600 C C . VAL A 1 453 ? -16.223 6.562 -8.637 1.00 94.81 453 VAL A C 1
ATOM 3602 O O . VAL A 1 453 ? -15.703 5.988 -7.673 1.00 94.81 453 VAL A O 1
ATOM 3605 N N . PRO A 1 454 ? -16.455 5.907 -9.787 1.00 95.12 454 PRO A N 1
ATOM 3606 C CA . PRO A 1 454 ? -16.104 4.500 -9.944 1.00 95.12 454 PRO A CA 1
ATOM 3607 C C . PRO A 1 454 ? -14.590 4.321 -9.837 1.00 95.12 454 PRO A C 1
ATOM 3609 O O . PRO A 1 454 ? -13.829 5.168 -10.306 1.00 95.12 454 PRO A O 1
ATOM 3612 N N . TRP A 1 455 ? -14.143 3.227 -9.218 1.00 92.56 455 TRP A N 1
ATOM 3613 C CA . TRP A 1 455 ? -12.738 2.821 -9.263 1.00 92.56 455 TRP A CA 1
ATOM 3614 C C . TRP A 1 455 ? -12.296 2.559 -10.705 1.00 92.56 455 TRP A C 1
ATOM 3616 O O . TRP A 1 455 ? -13.108 2.148 -11.538 1.00 92.56 455 TRP A O 1
ATOM 3626 N N . ALA A 1 456 ? -11.014 2.794 -11.008 1.00 90.06 456 ALA A N 1
ATOM 3627 C CA . ALA A 1 456 ? -10.474 2.400 -12.303 1.00 90.06 456 ALA A CA 1
ATOM 3628 C C . ALA A 1 456 ? -10.710 0.890 -12.495 1.00 90.06 456 ALA A C 1
ATOM 3630 O O . ALA A 1 456 ? -10.468 0.118 -11.558 1.00 90.06 456 ALA A O 1
ATOM 3631 N N . PRO A 1 457 ? -11.211 0.448 -13.663 1.00 86.88 457 PRO A N 1
ATOM 3632 C CA . PRO A 1 457 ? -11.496 -0.959 -13.874 1.00 86.88 457 PRO A CA 1
ATOM 3633 C C . PRO A 1 457 ? -10.205 -1.753 -13.704 1.00 86.88 457 PRO A C 1
ATOM 3635 O O . PRO A 1 457 ? -9.198 -1.487 -14.366 1.00 86.88 457 PRO A O 1
ATOM 3638 N N . VAL A 1 458 ? -10.238 -2.739 -12.807 1.00 83.75 458 VAL A N 1
ATOM 3639 C CA . VAL A 1 458 ? -9.124 -3.667 -12.636 1.00 83.75 458 VAL A CA 1
ATOM 3640 C C . VAL A 1 458 ? -8.934 -4.372 -13.967 1.00 83.75 458 VAL A C 1
ATOM 3642 O O . VAL A 1 458 ? -9.846 -5.055 -14.444 1.00 83.75 458 VAL A O 1
ATOM 3645 N N . LYS A 1 459 ? -7.756 -4.215 -14.576 1.00 81.62 459 LYS A N 1
ATOM 3646 C CA . LYS A 1 459 ? -7.405 -4.973 -15.774 1.00 81.62 459 LYS A CA 1
ATOM 3647 C C . LYS A 1 459 ? -7.450 -6.446 -15.390 1.00 81.62 459 LYS A C 1
ATOM 3649 O O . LYS A 1 459 ? -6.600 -6.950 -14.652 1.00 81.62 459 LYS A O 1
ATOM 3654 N N . GLN A 1 460 ? -8.513 -7.127 -15.812 1.00 74.62 460 GLN A N 1
ATOM 3655 C CA . GLN A 1 460 ? -8.638 -8.551 -15.578 1.00 74.62 460 GLN A CA 1
ATOM 3656 C C . GLN A 1 460 ? -7.471 -9.208 -16.297 1.00 74.62 460 GLN A C 1
ATOM 3658 O O . GLN A 1 460 ? -7.309 -9.055 -17.508 1.00 74.62 460 GLN A O 1
ATOM 3663 N N . PHE A 1 461 ? -6.639 -9.918 -15.537 1.00 65.38 461 PHE A N 1
ATOM 3664 C CA . PHE A 1 461 ? -5.627 -10.760 -16.140 1.00 65.38 461 PHE A CA 1
ATOM 3665 C C . PHE A 1 461 ? -6.353 -11.870 -16.875 1.00 65.38 461 PHE A C 1
ATOM 3667 O O . PHE A 1 461 ? -6.806 -12.844 -16.269 1.00 65.38 461 PHE A O 1
ATOM 3674 N N . LEU A 1 462 ? -6.476 -11.693 -18.187 1.00 68.75 462 LEU A N 1
ATOM 3675 C CA . LEU A 1 462 ? -6.798 -12.790 -19.071 1.00 68.75 462 LEU A CA 1
ATOM 3676 C C . LEU A 1 462 ? -5.772 -13.888 -18.789 1.00 68.75 462 LEU A C 1
ATOM 3678 O O . LEU A 1 462 ? -4.582 -13.617 -18.598 1.00 68.75 462 LEU A O 1
ATOM 3682 N N . ALA A 1 463 ? -6.255 -15.126 -18.688 1.00 69.31 463 ALA A N 1
ATOM 3683 C CA . ALA A 1 463 ? -5.375 -16.278 -18.590 1.00 69.31 463 ALA A CA 1
ATOM 3684 C C . ALA A 1 463 ? -4.302 -16.192 -19.697 1.00 69.31 463 ALA A C 1
ATOM 3686 O O . ALA A 1 463 ? -4.633 -15.701 -20.782 1.00 69.31 463 ALA A O 1
ATOM 3687 N N . PRO A 1 464 ? -3.060 -16.653 -19.437 1.00 78.06 464 PRO A N 1
ATOM 3688 C CA . PRO A 1 464 ? -1.960 -16.609 -20.401 1.00 78.06 464 PRO A CA 1
ATOM 3689 C C . PRO A 1 464 ? -2.456 -16.996 -21.797 1.00 78.06 464 PRO A C 1
ATOM 3691 O O . PRO A 1 464 ? -2.955 -18.112 -21.976 1.00 78.06 464 PRO A O 1
ATOM 3694 N N . SER A 1 465 ? -2.388 -16.088 -22.774 1.00 81.56 465 SER A N 1
ATOM 3695 C CA . SER A 1 465 ? -2.846 -16.376 -24.143 1.00 81.56 465 SER A CA 1
ATOM 3696 C C . SER A 1 465 ? -2.062 -17.556 -24.724 1.00 81.56 465 SER A C 1
ATOM 3698 O O . SER A 1 465 ? -2.641 -18.424 -25.385 1.00 81.56 465 SER A O 1
ATOM 3700 N N . SER A 1 466 ? -0.787 -17.662 -24.335 1.00 86.56 466 SER A N 1
ATOM 3701 C CA . SER A 1 466 ? 0.099 -18.794 -24.609 1.00 86.56 466 SER A CA 1
ATOM 3702 C C . SER A 1 466 ? -0.459 -20.148 -24.160 1.00 86.56 466 SER A C 1
ATOM 3704 O O . SER A 1 466 ? -0.184 -21.155 -24.803 1.00 86.56 466 SER A O 1
ATOM 3706 N N . ALA A 1 467 ? -1.280 -20.213 -23.102 1.00 85.62 467 ALA A N 1
ATOM 3707 C CA . ALA A 1 467 ? -1.855 -21.475 -22.630 1.00 85.62 467 ALA A CA 1
ATOM 3708 C C . ALA A 1 467 ? -2.816 -22.075 -23.666 1.00 85.62 467 ALA A C 1
ATOM 3710 O O . ALA A 1 467 ? -2.820 -23.287 -23.902 1.00 85.62 467 ALA A O 1
ATOM 3711 N N . ARG A 1 468 ? -3.625 -21.219 -24.305 1.00 87.88 468 ARG A N 1
ATOM 3712 C CA . ARG A 1 468 ? -4.569 -21.638 -25.348 1.00 87.88 468 ARG A CA 1
ATOM 3713 C C . ARG A 1 468 ? -3.820 -22.096 -26.594 1.00 87.88 468 ARG A C 1
ATOM 3715 O O . ARG A 1 468 ? -4.120 -23.169 -27.112 1.00 87.88 468 ARG A O 1
ATOM 3722 N N . GLU A 1 469 ? -2.816 -21.334 -27.021 1.00 91.94 469 GLU A N 1
ATOM 3723 C CA . GLU A 1 469 ? -1.998 -21.677 -28.188 1.00 91.94 469 GLU A CA 1
ATOM 3724 C C . GLU A 1 469 ? -1.197 -22.970 -27.967 1.00 91.94 469 GLU A C 1
ATOM 3726 O O . GLU A 1 469 ? -1.231 -23.867 -28.807 1.00 91.94 469 GLU A O 1
ATOM 3731 N N . LEU A 1 470 ? -0.569 -23.141 -26.797 1.00 90.25 470 LEU A N 1
ATOM 3732 C CA . LEU A 1 470 ? 0.129 -24.380 -26.436 1.00 90.25 470 LEU A CA 1
ATOM 3733 C C . LEU A 1 470 ? -0.792 -25.596 -26.474 1.00 90.25 470 LEU A C 1
ATOM 3735 O O . LEU A 1 470 ? -0.393 -26.656 -26.954 1.00 90.25 470 LEU A O 1
ATOM 3739 N N . THR A 1 471 ? -2.025 -25.449 -25.989 1.00 91.25 471 THR A N 1
ATOM 3740 C CA . THR A 1 471 ? -3.015 -26.531 -26.027 1.00 91.25 471 THR A CA 1
ATOM 3741 C C . THR A 1 471 ? -3.354 -26.909 -27.472 1.00 91.25 471 THR A C 1
ATOM 3743 O O . THR A 1 471 ? -3.417 -28.094 -27.798 1.00 91.25 471 THR A O 1
ATOM 3746 N N . GLN A 1 472 ? -3.503 -25.922 -28.362 1.00 94.62 472 GLN A N 1
ATOM 3747 C CA . GLN A 1 472 ? -3.765 -26.158 -29.785 1.00 94.62 472 GLN A CA 1
ATOM 3748 C C . GLN A 1 472 ? -2.580 -26.824 -30.499 1.00 94.62 472 GLN A C 1
ATOM 3750 O O . GLN A 1 472 ? -2.783 -27.780 -31.244 1.00 94.62 472 GLN A O 1
ATOM 3755 N N . LEU A 1 473 ? -1.345 -26.375 -30.259 1.00 93.88 473 LEU A N 1
ATOM 3756 C CA . LEU A 1 473 ? -0.156 -26.952 -30.899 1.00 93.88 473 LEU A CA 1
ATOM 3757 C C . LEU A 1 473 ? 0.145 -28.368 -30.399 1.00 93.88 473 LEU A C 1
ATOM 3759 O O . LEU A 1 473 ? 0.450 -29.251 -31.200 1.00 93.88 473 LEU A O 1
ATOM 3763 N N . ARG A 1 474 ? -0.015 -28.628 -29.094 1.00 93.38 474 ARG A N 1
ATOM 3764 C CA . ARG A 1 474 ? 0.137 -29.980 -28.530 1.00 93.38 474 ARG A CA 1
ATOM 3765 C C . ARG A 1 474 ? -0.889 -30.959 -29.090 1.00 93.38 474 ARG A C 1
ATOM 3767 O O . ARG A 1 474 ? -0.570 -32.134 -29.221 1.00 93.38 474 ARG A O 1
ATOM 3774 N N . LYS A 1 475 ? -2.084 -30.484 -29.459 1.00 96.19 475 LYS A N 1
ATOM 3775 C CA . LYS A 1 475 ? -3.106 -31.308 -30.117 1.00 96.19 475 LYS A CA 1
ATOM 3776 C C . LYS A 1 475 ? -2.713 -31.721 -31.542 1.00 96.19 475 LYS A C 1
ATOM 3778 O O . LYS A 1 475 ? -3.112 -32.799 -31.956 1.00 96.19 475 LYS A O 1
ATOM 3783 N N . LYS A 1 476 ? -1.913 -30.915 -32.254 1.00 94.88 476 LYS A N 1
ATOM 3784 C CA . LYS A 1 476 ? -1.403 -31.231 -33.605 1.00 94.88 476 LYS A CA 1
ATOM 3785 C C . LYS A 1 476 ? -0.211 -32.193 -33.594 1.00 94.88 476 LYS A C 1
ATOM 3787 O O . LYS A 1 476 ? 0.017 -32.906 -34.559 1.00 94.88 476 LYS A O 1
ATOM 3792 N N . LEU A 1 477 ? 0.557 -32.242 -32.504 1.00 94.69 477 LEU A N 1
ATOM 3793 C CA . LEU A 1 477 ? 1.782 -33.049 -32.419 1.00 94.69 477 LEU A CA 1
ATOM 3794 C C . LEU A 1 477 ? 1.585 -34.563 -32.701 1.00 94.69 477 LEU A C 1
ATOM 3796 O O . LEU A 1 477 ? 2.446 -35.144 -33.365 1.00 94.69 477 LEU A O 1
ATOM 3800 N N . PRO A 1 478 ? 0.495 -35.224 -32.252 1.00 93.12 478 PRO A N 1
ATOM 3801 C CA . PRO A 1 478 ? 0.233 -36.630 -32.561 1.00 93.12 478 PRO A CA 1
ATOM 3802 C C . PRO A 1 478 ? 0.010 -36.929 -34.049 1.00 93.12 478 PRO A C 1
ATOM 3804 O O . PRO A 1 478 ? 0.227 -38.068 -34.454 1.00 93.12 478 PRO A O 1
ATOM 3807 N N . GLU A 1 479 ? -0.372 -35.940 -34.865 1.00 91.44 479 GLU A N 1
ATOM 3808 C CA . GLU A 1 479 ? -0.600 -36.114 -36.312 1.00 91.44 479 GLU A CA 1
ATOM 3809 C C . GLU A 1 479 ? 0.701 -36.468 -37.061 1.00 91.44 479 GLU A C 1
ATOM 3811 O O . GLU A 1 479 ? 0.662 -37.061 -38.132 1.00 91.44 479 GLU A O 1
ATOM 3816 N N . TYR A 1 480 ? 1.864 -36.208 -36.451 1.00 86.94 480 TYR A N 1
ATOM 3817 C CA . TYR A 1 480 ? 3.193 -36.461 -37.021 1.00 86.94 480 TYR A CA 1
ATOM 3818 C C . TYR A 1 480 ? 3.861 -37.740 -36.477 1.00 86.94 480 TYR A C 1
ATOM 3820 O O . TYR A 1 480 ? 5.083 -37.882 -36.553 1.00 86.94 480 TYR A O 1
ATOM 3828 N N . LYS A 1 481 ? 3.101 -38.656 -35.853 1.00 83.62 481 LYS A N 1
ATOM 3829 C CA . LYS A 1 481 ? 3.657 -39.827 -35.140 1.00 83.62 481 LYS A CA 1
ATOM 3830 C C . LYS A 1 481 ? 4.042 -40.999 -36.056 1.00 83.62 481 LYS A C 1
ATOM 3832 O O . LYS A 1 481 ? 4.893 -41.792 -35.665 1.00 83.62 481 LYS A O 1
ATOM 3837 N N . TYR A 1 482 ? 3.475 -41.081 -37.261 1.00 75.25 482 TYR A N 1
ATOM 3838 C CA . TYR A 1 482 ? 3.780 -42.117 -38.253 1.00 75.25 482 TYR A CA 1
ATOM 3839 C C . TYR A 1 482 ? 3.985 -41.472 -39.618 1.00 75.25 482 TYR A C 1
ATOM 3841 O O . TYR A 1 482 ? 3.032 -41.045 -40.261 1.00 75.25 482 TYR A O 1
ATOM 3849 N N . ILE A 1 483 ? 5.245 -41.359 -40.028 1.00 73.44 483 ILE A N 1
ATOM 3850 C CA . ILE A 1 483 ? 5.624 -40.744 -41.295 1.00 73.44 483 ILE A CA 1
ATOM 3851 C C . ILE A 1 483 ? 6.362 -41.805 -42.116 1.00 73.44 483 ILE A C 1
ATOM 3853 O O . ILE A 1 483 ? 7.582 -41.926 -42.039 1.00 73.44 483 ILE A O 1
ATOM 3857 N N . GLU A 1 484 ? 5.612 -42.574 -42.899 1.00 80.00 484 GLU A N 1
ATOM 3858 C CA . GLU A 1 484 ? 6.152 -43.453 -43.938 1.00 80.00 484 GLU A CA 1
ATOM 3859 C C . GLU A 1 484 ? 5.596 -42.990 -45.290 1.00 80.00 484 GLU A C 1
ATOM 3861 O O . GLU A 1 484 ? 4.399 -42.743 -45.426 1.00 80.00 484 GLU A O 1
ATOM 3866 N N . GLY A 1 485 ? 6.472 -42.795 -46.280 1.00 87.06 485 GLY A N 1
ATOM 3867 C CA . GLY A 1 485 ? 6.085 -42.355 -47.623 1.00 87.06 485 GLY A CA 1
ATOM 3868 C C . GLY A 1 485 ? 7.033 -41.325 -48.255 1.00 87.06 485 GLY A C 1
ATOM 3869 O O . GLY A 1 485 ? 7.968 -40.846 -47.608 1.00 87.06 485 GLY A O 1
ATOM 3870 N N . PRO A 1 486 ? 6.796 -40.947 -49.525 1.00 89.12 486 PRO A N 1
ATOM 3871 C CA . PRO A 1 486 ? 7.663 -40.037 -50.285 1.00 89.12 486 PRO A CA 1
ATOM 3872 C C . PRO A 1 486 ? 7.780 -38.630 -49.669 1.00 89.12 486 PRO A C 1
ATOM 3874 O O . PRO A 1 486 ? 8.783 -37.951 -49.878 1.00 89.12 486 PRO A O 1
ATOM 3877 N N . ASN A 1 487 ? 6.816 -38.221 -48.834 1.00 89.94 487 ASN A N 1
ATOM 3878 C CA . ASN A 1 487 ? 6.795 -36.914 -48.164 1.00 89.94 487 ASN A CA 1
ATOM 3879 C C . ASN A 1 487 ? 7.506 -36.901 -46.797 1.00 89.94 487 ASN A C 1
ATOM 3881 O O . ASN A 1 487 ? 7.424 -35.912 -46.066 1.00 89.94 487 ASN A O 1
ATOM 3885 N N . ALA A 1 488 ? 8.212 -37.976 -46.422 1.00 89.75 488 ALA A N 1
ATOM 3886 C CA . ALA A 1 488 ? 8.710 -38.134 -45.057 1.00 89.75 488 ALA A CA 1
ATOM 3887 C C . ALA A 1 488 ? 9.688 -37.042 -44.598 1.00 89.75 488 ALA A C 1
ATOM 3889 O O . ALA A 1 488 ? 9.673 -36.632 -43.437 1.00 89.75 488 ALA A O 1
ATOM 3890 N N . LYS A 1 489 ? 10.508 -36.524 -45.519 1.00 91.44 489 LYS A N 1
ATOM 3891 C CA . LYS A 1 489 ? 11.442 -35.428 -45.222 1.00 91.44 489 LYS A CA 1
ATOM 3892 C C . LYS A 1 489 ? 10.715 -34.127 -44.881 1.00 91.44 489 LYS A C 1
ATOM 3894 O O . LYS A 1 489 ? 11.093 -33.471 -43.918 1.00 91.44 489 LYS A O 1
ATOM 3899 N N . GLN A 1 490 ? 9.666 -33.785 -45.629 1.00 92.12 490 GLN A N 1
ATOM 3900 C CA . GLN A 1 490 ? 8.901 -32.559 -45.405 1.00 92.12 490 GLN A CA 1
ATOM 3901 C C . GLN A 1 490 ? 8.172 -32.604 -44.056 1.00 92.12 490 GLN A C 1
ATOM 3903 O O . GLN A 1 490 ? 8.341 -31.707 -43.236 1.00 92.12 490 GLN A O 1
ATOM 3908 N N . LEU A 1 491 ? 7.456 -33.698 -43.778 1.00 88.94 491 LEU A N 1
ATOM 3909 C CA . LEU A 1 491 ? 6.733 -33.880 -42.513 1.00 88.94 491 LEU A CA 1
ATOM 3910 C C . LEU A 1 491 ? 7.678 -33.933 -41.296 1.00 88.94 491 LEU A C 1
ATOM 3912 O O . LEU A 1 491 ? 7.308 -33.522 -40.197 1.00 88.94 491 LEU A O 1
ATOM 3916 N N . SER A 1 492 ? 8.917 -34.404 -41.479 1.00 91.12 492 SER A N 1
ATOM 3917 C CA . SER A 1 492 ? 9.955 -34.346 -40.443 1.00 91.12 492 SER A CA 1
ATOM 3918 C C . SER A 1 492 ? 10.394 -32.910 -40.132 1.00 91.12 492 SER A C 1
ATOM 3920 O O . SER A 1 492 ? 10.589 -32.586 -38.961 1.00 91.12 492 SER A O 1
ATOM 3922 N N . GLU A 1 493 ? 10.580 -32.056 -41.141 1.00 94.06 493 GLU A N 1
ATOM 3923 C CA . GLU A 1 493 ? 10.947 -30.647 -40.927 1.00 94.06 493 GLU A CA 1
ATOM 3924 C C . GLU A 1 493 ? 9.797 -29.856 -40.288 1.00 94.06 493 GLU A C 1
ATOM 3926 O O . GLU A 1 493 ? 10.013 -29.172 -39.289 1.00 94.06 493 GLU A O 1
ATOM 3931 N N . GLU A 1 494 ? 8.559 -30.053 -40.750 1.00 94.69 494 GLU A N 1
ATOM 3932 C CA . GLU A 1 494 ? 7.365 -29.447 -40.137 1.00 94.69 494 GLU A CA 1
ATOM 3933 C C . GLU A 1 494 ? 7.214 -29.854 -38.662 1.00 94.69 494 GLU A C 1
ATOM 3935 O O . GLU A 1 494 ? 6.920 -29.027 -37.794 1.00 94.69 494 GLU A O 1
ATOM 3940 N N . ARG A 1 495 ? 7.498 -31.121 -38.333 1.00 93.50 495 ARG A N 1
ATOM 3941 C CA . ARG A 1 495 ? 7.513 -31.596 -36.945 1.00 93.50 495 ARG A CA 1
ATOM 3942 C C . ARG A 1 495 ? 8.596 -30.909 -36.110 1.00 93.50 495 ARG A C 1
ATOM 3944 O O . ARG A 1 495 ? 8.330 -30.561 -34.959 1.00 93.50 495 ARG A O 1
ATOM 3951 N N . LYS A 1 496 ? 9.808 -30.723 -36.647 1.00 92.44 496 LYS A N 1
ATOM 3952 C CA . LYS A 1 496 ? 10.892 -30.009 -35.945 1.00 92.44 496 LYS A CA 1
ATOM 3953 C C . LYS A 1 496 ? 10.510 -28.556 -35.676 1.00 92.44 496 LYS A C 1
ATOM 3955 O O . LYS A 1 496 ? 10.705 -28.086 -34.558 1.00 92.44 496 LYS A O 1
ATOM 3960 N N . GLU A 1 497 ? 9.927 -27.874 -36.659 1.00 94.94 497 GLU A N 1
ATOM 3961 C CA . GLU A 1 497 ? 9.450 -26.497 -36.512 1.00 94.94 497 GLU A CA 1
ATOM 3962 C C . GLU A 1 497 ? 8.332 -26.399 -35.463 1.00 94.94 497 GLU A C 1
ATOM 3964 O O . GLU A 1 497 ? 8.369 -25.532 -34.587 1.00 94.94 497 GLU A O 1
ATOM 3969 N N . LEU A 1 498 ? 7.380 -27.339 -35.478 1.00 93.88 498 LEU A N 1
ATOM 3970 C CA . LEU A 1 498 ? 6.309 -27.410 -34.486 1.00 93.88 498 LEU A CA 1
ATOM 3971 C C . LEU A 1 498 ? 6.854 -27.617 -33.065 1.00 93.88 498 LEU A C 1
ATOM 3973 O O . LEU A 1 498 ? 6.390 -26.956 -32.136 1.00 93.88 498 LEU A O 1
ATOM 3977 N N . ILE A 1 499 ? 7.843 -28.501 -32.887 1.00 90.44 499 ILE A N 1
ATOM 3978 C CA . ILE A 1 499 ? 8.506 -28.725 -31.592 1.00 90.44 499 ILE A CA 1
ATOM 3979 C C . ILE A 1 499 ? 9.230 -27.454 -31.138 1.00 90.44 499 ILE A C 1
ATOM 3981 O O . ILE A 1 499 ? 8.996 -26.997 -30.021 1.00 90.44 499 ILE A O 1
ATOM 3985 N N . ALA A 1 500 ? 10.027 -26.830 -32.011 1.00 89.69 500 ALA A N 1
ATOM 3986 C CA . ALA A 1 500 ? 10.730 -25.588 -31.694 1.00 89.69 500 ALA A CA 1
ATOM 3987 C C . ALA A 1 500 ? 9.758 -24.462 -31.295 1.00 89.69 500 ALA A C 1
ATOM 3989 O O . ALA A 1 500 ? 10.008 -23.724 -30.339 1.00 89.69 500 ALA A O 1
ATOM 3990 N N . ARG A 1 501 ? 8.606 -24.365 -31.972 1.00 94.00 501 ARG A N 1
ATOM 3991 C CA . ARG A 1 501 ? 7.541 -23.413 -31.632 1.00 94.00 501 ARG A CA 1
ATOM 3992 C C . ARG A 1 501 ? 6.883 -23.731 -30.290 1.00 94.00 501 ARG A C 1
ATOM 3994 O O . ARG A 1 501 ? 6.633 -22.810 -29.514 1.00 94.00 501 ARG A O 1
ATOM 4001 N N . ILE A 1 502 ? 6.611 -25.004 -29.995 1.00 90.75 502 ILE A N 1
ATOM 4002 C CA . ILE A 1 502 ? 6.093 -25.438 -28.688 1.00 90.75 502 ILE A CA 1
ATOM 4003 C C . ILE A 1 502 ? 7.088 -25.086 -27.580 1.00 90.75 502 ILE A C 1
ATOM 4005 O O . ILE A 1 502 ? 6.669 -24.583 -26.542 1.00 90.75 502 ILE A O 1
ATOM 4009 N N . ASP A 1 503 ? 8.385 -25.297 -27.791 1.00 84.38 503 ASP A N 1
ATOM 4010 C CA . ASP A 1 503 ? 9.418 -24.974 -26.807 1.00 84.38 503 ASP A CA 1
ATOM 4011 C C . ASP A 1 503 ? 9.530 -23.463 -26.573 1.00 84.38 503 ASP A C 1
ATOM 4013 O O . ASP A 1 503 ? 9.526 -23.017 -25.422 1.00 84.38 503 ASP A O 1
ATOM 4017 N N . ALA A 1 504 ? 9.514 -22.658 -27.638 1.00 85.94 504 ALA A N 1
ATOM 4018 C CA . ALA A 1 504 ? 9.472 -21.200 -27.535 1.00 85.94 504 ALA A CA 1
ATOM 4019 C C . ALA A 1 504 ? 8.224 -20.713 -26.770 1.00 85.94 504 ALA A C 1
ATOM 4021 O O . ALA A 1 504 ? 8.329 -19.901 -25.845 1.00 85.94 504 ALA A O 1
ATOM 4022 N N . LEU A 1 505 ? 7.048 -21.263 -27.090 1.00 89.56 505 LEU A N 1
ATOM 4023 C CA . LEU A 1 505 ? 5.801 -20.944 -26.395 1.00 89.56 505 LEU A CA 1
ATOM 4024 C C . LEU A 1 505 ? 5.762 -21.475 -24.966 1.00 89.56 505 LEU A C 1
ATOM 4026 O O . LEU A 1 505 ? 5.145 -20.841 -24.123 1.00 89.56 505 LEU A O 1
ATOM 4030 N N . ASN A 1 506 ? 6.418 -22.592 -24.650 1.00 81.88 506 ASN A N 1
ATOM 4031 C CA . ASN A 1 506 ? 6.548 -23.072 -23.275 1.00 81.88 506 ASN A CA 1
ATOM 4032 C C . ASN A 1 506 ? 7.361 -22.071 -22.448 1.00 81.88 506 ASN A C 1
ATOM 4034 O O . ASN A 1 506 ? 6.963 -21.752 -21.331 1.00 81.88 506 ASN A O 1
ATOM 4038 N N . VAL A 1 507 ? 8.456 -21.524 -22.992 1.00 82.69 507 VAL A N 1
ATOM 4039 C CA . VAL A 1 507 ? 9.239 -20.469 -22.323 1.00 82.69 507 VAL A CA 1
ATOM 4040 C C . VAL A 1 507 ? 8.391 -19.213 -22.119 1.00 82.69 507 VAL A C 1
ATOM 4042 O O . VAL A 1 507 ? 8.370 -18.659 -21.017 1.00 82.69 507 VAL A O 1
ATOM 4045 N N . GLN A 1 508 ? 7.650 -18.782 -23.141 1.00 86.56 508 GLN A N 1
ATOM 4046 C CA . GLN A 1 508 ? 6.732 -17.648 -23.027 1.00 86.56 508 GLN A CA 1
ATOM 4047 C C . GLN A 1 508 ? 5.622 -17.915 -22.003 1.00 86.56 508 GLN A C 1
ATOM 4049 O O . GLN A 1 508 ? 5.376 -17.086 -21.132 1.00 86.56 508 GLN A O 1
ATOM 4054 N N . HIS A 1 509 ? 5.001 -19.089 -22.042 1.00 85.00 509 HIS A N 1
ATOM 4055 C CA . HIS A 1 509 ? 3.956 -19.495 -21.113 1.00 85.00 509 HIS A CA 1
ATOM 4056 C C . HIS A 1 509 ? 4.462 -19.566 -19.685 1.00 85.00 509 HIS A C 1
ATOM 4058 O O . HIS A 1 509 ? 3.775 -19.132 -18.773 1.00 85.00 509 HIS A O 1
ATOM 4064 N N . ILE A 1 510 ? 5.678 -20.059 -19.472 1.00 78.88 510 ILE A N 1
ATOM 4065 C CA . ILE A 1 510 ? 6.332 -20.037 -18.169 1.00 78.88 510 ILE A CA 1
ATOM 4066 C C . ILE A 1 510 ? 6.503 -18.598 -17.680 1.00 78.88 510 ILE A C 1
ATOM 4068 O O . ILE A 1 510 ? 6.215 -18.329 -16.515 1.00 78.88 510 ILE A O 1
ATOM 4072 N N . ARG A 1 511 ? 6.934 -17.668 -18.544 1.00 80.00 511 ARG A N 1
ATOM 4073 C CA . ARG A 1 511 ? 7.047 -16.241 -18.195 1.00 80.00 511 ARG A CA 1
ATOM 4074 C C . ARG A 1 511 ? 5.682 -15.641 -17.861 1.00 80.00 511 ARG A C 1
ATOM 4076 O O . ARG A 1 511 ? 5.549 -14.998 -16.824 1.00 80.00 511 ARG A O 1
ATOM 4083 N N . GLU A 1 512 ? 4.663 -15.905 -18.674 1.00 83.56 512 GLU A N 1
ATOM 4084 C CA . GLU A 1 512 ? 3.289 -15.443 -18.447 1.00 83.56 512 GLU A CA 1
ATOM 4085 C C . GLU A 1 512 ? 2.683 -16.055 -17.178 1.00 83.56 512 GLU A C 1
ATOM 4087 O O . GLU A 1 512 ? 2.053 -15.352 -16.396 1.00 83.56 512 GLU A O 1
ATOM 4092 N N . LEU A 1 513 ? 2.909 -17.344 -16.920 1.00 78.25 513 LEU A N 1
ATOM 4093 C CA . LEU A 1 513 ? 2.444 -18.054 -15.732 1.00 78.25 513 LEU A CA 1
ATOM 4094 C C . LEU A 1 513 ? 3.180 -17.574 -14.482 1.00 78.25 513 LEU A C 1
ATOM 4096 O O . LEU A 1 513 ? 2.554 -17.429 -13.437 1.00 78.25 513 LEU A O 1
ATOM 4100 N N . ALA A 1 514 ? 4.487 -17.321 -14.563 1.00 75.75 514 ALA A N 1
ATOM 4101 C CA . ALA A 1 514 ? 5.259 -16.737 -13.474 1.00 75.75 514 ALA A CA 1
ATOM 4102 C C . ALA A 1 514 ? 4.772 -15.315 -13.172 1.00 75.75 514 ALA A C 1
ATOM 4104 O O . ALA A 1 514 ? 4.527 -15.003 -12.011 1.00 75.75 514 ALA A O 1
ATOM 4105 N N . ALA A 1 515 ? 4.537 -14.491 -14.198 1.00 74.56 515 ALA A N 1
ATOM 4106 C CA . ALA A 1 515 ? 3.959 -13.157 -14.050 1.00 74.56 515 ALA A CA 1
ATOM 4107 C C . ALA A 1 515 ? 2.535 -13.211 -13.474 1.00 74.56 515 ALA A C 1
ATOM 4109 O O . ALA A 1 515 ? 2.205 -12.446 -12.572 1.00 74.56 515 ALA A O 1
ATOM 4110 N N . TRP A 1 516 ? 1.704 -14.150 -13.931 1.00 78.62 516 TRP A N 1
ATOM 4111 C CA . TRP A 1 516 ? 0.345 -14.353 -13.432 1.00 78.62 516 TRP A CA 1
ATOM 4112 C C . TRP A 1 516 ? 0.332 -14.863 -11.990 1.00 78.62 516 TRP A C 1
ATOM 4114 O O . TRP A 1 516 ? -0.418 -14.349 -11.166 1.00 78.62 516 TRP A O 1
ATOM 4124 N N . LYS A 1 517 ? 1.187 -15.835 -11.645 1.00 74.44 517 LYS A N 1
ATOM 4125 C CA . LYS A 1 517 ? 1.358 -16.317 -10.268 1.00 74.44 517 LYS A CA 1
ATOM 4126 C C . LYS A 1 517 ? 1.903 -15.216 -9.372 1.00 74.44 517 LYS A C 1
ATOM 4128 O O . LYS A 1 517 ? 1.403 -15.084 -8.268 1.00 74.44 517 LYS A O 1
ATOM 4133 N N . ALA A 1 518 ? 2.857 -14.408 -9.832 1.00 69.00 518 ALA A N 1
ATOM 4134 C CA . ALA A 1 518 ? 3.364 -13.259 -9.086 1.00 69.00 518 ALA A CA 1
ATOM 4135 C C . ALA A 1 518 ? 2.271 -12.200 -8.869 1.00 69.00 518 ALA A C 1
ATOM 4137 O O . ALA A 1 518 ? 2.138 -11.684 -7.764 1.00 69.00 518 ALA A O 1
ATOM 4138 N N . ALA A 1 519 ? 1.438 -11.924 -9.876 1.00 69.38 519 ALA A N 1
ATOM 4139 C CA . ALA A 1 519 ? 0.300 -11.011 -9.762 1.00 69.38 519 ALA A CA 1
ATOM 4140 C C . ALA A 1 519 ? -0.794 -11.550 -8.830 1.00 69.38 519 ALA A C 1
ATOM 4142 O O . ALA A 1 519 ? -1.306 -10.827 -7.979 1.00 69.38 519 ALA A O 1
ATOM 4143 N N . ARG A 1 520 ? -1.122 -12.842 -8.934 1.00 72.12 520 ARG A N 1
ATOM 4144 C CA . ARG A 1 520 ? -2.078 -13.513 -8.047 1.00 72.12 520 ARG A CA 1
ATOM 4145 C C . ARG A 1 520 ? -1.548 -13.595 -6.622 1.00 72.12 520 ARG A C 1
ATOM 4147 O O . ARG A 1 520 ? -2.290 -13.324 -5.689 1.00 72.12 520 ARG A O 1
ATOM 4154 N N . HIS A 1 521 ? -0.282 -13.955 -6.449 1.00 67.00 521 HIS A N 1
ATOM 4155 C CA . HIS A 1 521 ? 0.360 -13.997 -5.146 1.00 67.00 521 HIS A CA 1
ATOM 4156 C C . HIS A 1 521 ? 0.389 -12.600 -4.545 1.00 67.00 521 HIS A C 1
ATOM 4158 O O . HIS A 1 521 ? -0.005 -12.474 -3.399 1.00 67.00 521 HIS A O 1
ATOM 4164 N N . ALA A 1 522 ? 0.720 -11.554 -5.310 1.00 63.00 522 ALA A N 1
ATOM 4165 C CA . ALA A 1 522 ? 0.574 -10.171 -4.865 1.00 63.00 522 ALA A CA 1
ATOM 4166 C C . ALA A 1 522 ? -0.863 -9.893 -4.384 1.00 63.00 522 ALA A C 1
ATOM 4168 O O . ALA A 1 522 ? -1.042 -9.442 -3.262 1.00 63.00 522 ALA A O 1
ATOM 4169 N N . ARG A 1 523 ? -1.902 -10.270 -5.139 1.00 65.75 523 ARG A N 1
ATOM 4170 C CA . ARG A 1 523 ? -3.295 -10.129 -4.666 1.00 65.75 523 ARG A CA 1
ATOM 4171 C C . ARG A 1 523 ? -3.599 -10.888 -3.370 1.00 65.75 523 ARG A C 1
ATOM 4173 O O . ARG A 1 523 ? -4.425 -10.434 -2.592 1.00 65.75 523 ARG A O 1
ATOM 4180 N N . VAL A 1 524 ? -2.974 -12.044 -3.139 1.00 58.09 524 VAL A N 1
ATOM 4181 C CA . VAL A 1 524 ? -3.238 -12.889 -1.960 1.00 58.09 524 VAL A CA 1
ATOM 4182 C C . VAL A 1 524 ? -2.409 -12.469 -0.741 1.00 58.09 524 VAL A C 1
ATOM 4184 O O . VAL A 1 524 ? -2.977 -12.360 0.341 1.00 58.09 524 VAL A O 1
ATOM 4187 N N . THR A 1 525 ? -1.106 -12.215 -0.909 1.00 51.97 525 THR A N 1
ATOM 4188 C CA . THR A 1 525 ? -0.173 -11.801 0.165 1.00 51.97 525 THR A CA 1
ATOM 4189 C C . THR A 1 525 ? -0.272 -10.332 0.535 1.00 51.97 525 THR A C 1
ATOM 4191 O O . THR A 1 525 ? 0.197 -9.966 1.601 1.00 51.97 525 THR A O 1
ATOM 4194 N N . TYR A 1 526 ? -0.866 -9.487 -0.305 1.00 44.88 526 TYR A N 1
ATOM 4195 C CA . TYR A 1 526 ? -1.232 -8.125 0.093 1.00 44.88 526 TYR A CA 1
ATOM 4196 C C . TYR A 1 526 ? -2.685 -8.016 0.581 1.00 44.88 526 TYR A C 1
ATOM 4198 O O . TYR A 1 526 ? -3.222 -6.921 0.689 1.00 44.88 526 TYR A O 1
ATOM 4206 N N . ALA A 1 527 ? -3.339 -9.152 0.823 1.00 36.38 527 ALA A N 1
ATOM 4207 C CA . ALA A 1 527 ? -4.665 -9.215 1.428 1.00 36.38 527 ALA A CA 1
ATOM 4208 C C . ALA A 1 527 ? -4.707 -10.191 2.621 1.00 36.38 527 ALA A C 1
ATOM 4210 O O . ALA A 1 527 ? -5.791 -10.611 3.035 1.00 36.38 527 ALA A O 1
ATOM 4211 N N . GLY A 1 528 ? -3.542 -10.625 3.108 1.00 32.56 528 GLY A N 1
ATOM 4212 C CA . GLY A 1 528 ? -3.348 -11.534 4.235 1.00 32.56 528 GLY A CA 1
ATOM 4213 C C . GLY A 1 528 ? -2.216 -11.022 5.096 1.00 32.56 528 GLY A C 1
ATOM 4214 O O . GLY A 1 528 ? -2.372 -11.106 6.331 1.00 32.56 528 GLY A O 1
#

pLDDT: mean 81.49, std 17.64, range [32.56, 98.5]